Protein AF-A0A7C2BRC0-F1 (afdb_monomer)

Mean predicted aligned error: 11.91 Å

Nearest PDB structures (foldseek):
  5nv9-assembly1_A  TM=7.905E-01  e=2.466E-11  Proteus mirabilis HI4320
  8hez-assembly1_A  TM=7.112E-01  e=1.117E-10  Homo sapiens
  8j74-assembly1_B  TM=7.362E-01  e=2.587E-09  Homo sapiens
  8zqp-assembly1_A  TM=6.949E-01  e=7.476E-09  Homo sapiens
  2xq2-assembly1_B  TM=7.059E-01  e=3.852E-06  Vibrio parahaemolyticus

pLDDT: mean 87.3, std 9.62, range [51.19, 98.25]

Structure (mmCIF, N/CA/C/O backbone):
data_AF-A0A7C2BRC0-F1
#
_entry.id   AF-A0A7C2BRC0-F1
#
loop_
_atom_site.group_PDB
_atom_site.id
_atom_site.type_symbol
_atom_site.label_atom_id
_atom_site.label_alt_id
_atom_site.label_comp_id
_atom_site.label_asym_id
_atom_site.label_entity_id
_atom_site.label_seq_id
_atom_site.pdbx_PDB_ins_code
_atom_site.Cartn_x
_atom_site.Cartn_y
_atom_site.Cartn_z
_atom_site.occupancy
_atom_site.B_iso_or_equiv
_atom_site.auth_seq_id
_atom_site.auth_comp_id
_atom_site.auth_asym_id
_atom_site.auth_atom_id
_atom_site.pdbx_PDB_model_num
ATOM 1 N N . MET A 1 1 ? 28.607 -5.184 -22.360 1.00 85.06 1 MET A N 1
ATOM 2 C CA . MET A 1 1 ? 27.293 -5.283 -21.687 1.00 85.06 1 MET A CA 1
ATOM 3 C C . MET A 1 1 ? 27.408 -5.899 -20.289 1.00 85.06 1 MET A C 1
ATOM 5 O O . MET A 1 1 ? 27.252 -5.171 -19.318 1.00 85.06 1 MET A O 1
ATOM 9 N N . THR A 1 2 ? 27.750 -7.186 -20.162 1.00 88.19 2 THR A N 1
ATOM 10 C CA . THR A 1 2 ? 27.778 -7.927 -18.880 1.00 88.19 2 THR A CA 1
ATOM 11 C C . THR A 1 2 ? 28.607 -7.263 -17.778 1.00 88.19 2 THR A C 1
ATOM 13 O O . THR A 1 2 ? 28.111 -7.061 -16.674 1.00 88.19 2 THR A O 1
ATOM 16 N N . THR A 1 3 ? 29.842 -6.849 -18.080 1.00 89.50 3 THR A N 1
ATOM 17 C CA . THR A 1 3 ? 30.730 -6.180 -17.113 1.00 89.50 3 THR A CA 1
ATOM 18 C C . THR A 1 3 ? 30.119 -4.895 -16.558 1.00 89.50 3 THR A C 1
ATOM 20 O O . THR A 1 3 ? 30.186 -4.648 -15.358 1.00 89.50 3 THR A O 1
ATOM 23 N N . THR A 1 4 ? 29.467 -4.099 -17.411 1.00 91.62 4 THR A N 1
ATOM 24 C CA . THR A 1 4 ? 28.784 -2.859 -17.015 1.00 91.62 4 THR A CA 1
ATOM 25 C C . THR A 1 4 ? 27.631 -3.143 -16.059 1.00 91.62 4 THR A C 1
ATOM 27 O O . THR A 1 4 ? 27.493 -2.456 -15.049 1.00 91.62 4 THR A O 1
ATOM 30 N N . ILE A 1 5 ? 26.831 -4.175 -16.339 1.00 89.50 5 ILE A N 1
ATOM 31 C CA . ILE A 1 5 ? 25.711 -4.579 -15.479 1.00 89.50 5 ILE A CA 1
ATOM 32 C C . ILE A 1 5 ? 26.238 -5.032 -14.113 1.00 89.50 5 ILE A C 1
ATOM 34 O O . ILE A 1 5 ? 25.791 -4.516 -13.092 1.00 89.50 5 ILE A O 1
ATOM 38 N N . ILE A 1 6 ? 27.228 -5.932 -14.083 1.00 90.38 6 ILE A N 1
ATOM 39 C CA . ILE A 1 6 ? 27.836 -6.423 -12.834 1.00 90.38 6 ILE A CA 1
ATOM 40 C C . ILE A 1 6 ? 28.401 -5.258 -12.017 1.00 90.38 6 ILE A C 1
ATOM 42 O O . ILE A 1 6 ? 28.125 -5.151 -10.824 1.00 90.38 6 ILE A O 1
ATOM 46 N N . PHE A 1 7 ? 29.143 -4.353 -12.659 1.00 92.44 7 PHE A N 1
ATOM 47 C CA . PHE A 1 7 ? 29.702 -3.178 -11.997 1.00 92.44 7 PHE A CA 1
ATOM 48 C C . PHE A 1 7 ? 28.609 -2.269 -11.413 1.00 92.44 7 PHE A C 1
ATOM 50 O O . PHE A 1 7 ? 28.731 -1.827 -10.273 1.00 92.44 7 PHE A O 1
ATOM 57 N N . SER A 1 8 ? 27.507 -2.056 -12.141 1.00 91.31 8 SER A N 1
ATOM 58 C CA . SER A 1 8 ? 26.347 -1.289 -11.655 1.00 91.31 8 SER A CA 1
ATOM 59 C C . SER A 1 8 ? 25.734 -1.921 -10.405 1.00 91.31 8 SER A C 1
ATOM 61 O O . SER A 1 8 ? 25.501 -1.237 -9.410 1.00 91.31 8 SER A O 1
ATOM 63 N N . LEU A 1 9 ? 25.513 -3.240 -10.426 1.00 89.44 9 LEU A N 1
ATOM 64 C CA . LEU A 1 9 ? 24.934 -3.975 -9.299 1.00 89.44 9 LEU A CA 1
ATOM 65 C C . LEU A 1 9 ? 25.844 -3.935 -8.061 1.00 89.44 9 LEU A C 1
ATOM 67 O O . LEU A 1 9 ? 25.363 -3.686 -6.953 1.00 89.44 9 LEU A O 1
ATOM 71 N N . LEU A 1 10 ? 27.154 -4.130 -8.244 1.00 91.00 10 LEU A N 1
ATOM 72 C CA . LEU A 1 10 ? 28.141 -4.055 -7.163 1.00 91.00 10 LEU A CA 1
ATOM 73 C C . LEU A 1 10 ? 28.248 -2.642 -6.583 1.00 91.00 10 LEU A C 1
ATOM 75 O O . LEU A 1 10 ? 28.293 -2.485 -5.363 1.00 91.00 10 LEU A O 1
ATOM 79 N N . PHE A 1 11 ? 28.241 -1.613 -7.433 1.00 92.44 11 PHE A N 1
ATOM 80 C CA . PHE A 1 11 ? 28.273 -0.221 -6.993 1.00 92.44 11 PHE A CA 1
ATOM 81 C C . PHE A 1 11 ? 27.091 0.096 -6.070 1.00 92.44 11 PHE A C 1
ATOM 83 O O . PHE A 1 11 ? 27.274 0.600 -4.960 1.00 92.44 11 PHE A O 1
ATOM 90 N N . VAL A 1 12 ? 25.879 -0.275 -6.485 1.00 88.94 12 VAL A N 1
ATOM 91 C CA . VAL A 1 12 ? 24.662 -0.077 -5.689 1.00 88.94 12 VAL A CA 1
ATOM 92 C C . VAL A 1 12 ? 24.717 -0.842 -4.369 1.00 88.94 12 VAL A C 1
ATOM 94 O O . VAL A 1 12 ? 24.375 -0.293 -3.319 1.00 88.94 12 VAL A O 1
ATOM 97 N N . LEU A 1 13 ? 25.180 -2.093 -4.411 1.00 90.38 13 LEU A N 1
ATOM 98 C CA . LEU A 1 13 ? 25.357 -2.928 -3.227 1.00 90.38 13 LEU A CA 1
ATOM 99 C C . LEU A 1 13 ? 26.251 -2.231 -2.197 1.00 90.38 13 LEU A C 1
ATOM 101 O O . LEU A 1 13 ? 25.866 -2.108 -1.033 1.00 90.38 13 LEU A O 1
ATOM 105 N N . VAL A 1 14 ? 27.411 -1.727 -2.624 1.00 93.00 14 VAL A N 1
ATOM 106 C CA . VAL A 1 14 ? 28.353 -1.028 -1.742 1.00 93.00 14 VAL A CA 1
ATOM 107 C C . VAL A 1 14 ? 27.718 0.230 -1.157 1.00 93.00 14 VAL A C 1
ATOM 109 O O . VAL A 1 14 ? 27.808 0.442 0.054 1.00 93.00 14 VAL A O 1
ATOM 112 N N . VAL A 1 15 ? 27.034 1.039 -1.969 1.00 93.25 15 VAL A N 1
ATOM 113 C CA . VAL A 1 15 ? 26.395 2.283 -1.511 1.00 93.25 15 VAL A CA 1
ATOM 114 C C . VAL A 1 15 ? 25.331 2.001 -0.446 1.00 93.25 15 VAL A C 1
ATOM 116 O O . VAL A 1 15 ? 25.368 2.595 0.635 1.00 93.25 15 VAL A O 1
ATOM 119 N N . TYR A 1 16 ? 24.401 1.076 -0.696 1.00 92.69 16 TYR A N 1
ATOM 120 C CA . TYR A 1 16 ? 23.293 0.825 0.231 1.00 92.69 16 TYR A CA 1
ATOM 121 C C . TYR A 1 16 ? 23.729 0.101 1.504 1.00 92.69 16 TYR A C 1
ATOM 123 O O . TYR A 1 16 ? 23.284 0.475 2.593 1.00 92.69 16 TYR A O 1
ATOM 131 N N . LEU A 1 17 ? 24.651 -0.864 1.412 1.00 93.12 17 LEU A N 1
ATOM 132 C CA . LEU A 1 17 ? 25.229 -1.485 2.606 1.00 93.12 17 LEU A CA 1
ATOM 133 C C . LEU A 1 17 ? 26.011 -0.465 3.438 1.00 93.12 17 LEU A C 1
ATOM 135 O O . LEU A 1 17 ? 25.875 -0.453 4.660 1.00 93.12 17 LEU A O 1
ATOM 139 N N . SER A 1 18 ? 26.760 0.441 2.804 1.00 94.19 18 SER A N 1
ATOM 140 C CA . SER A 1 18 ? 27.488 1.501 3.515 1.00 94.19 18 SER A CA 1
ATOM 141 C C . SER A 1 18 ? 26.543 2.427 4.282 1.00 94.19 18 SER A C 1
ATOM 143 O O . SER A 1 18 ? 26.794 2.729 5.453 1.00 94.19 18 SER A O 1
ATOM 145 N N . ILE A 1 19 ? 25.424 2.834 3.670 1.00 94.25 19 ILE A N 1
ATOM 146 C CA . ILE A 1 19 ? 24.385 3.638 4.334 1.00 94.25 19 ILE A CA 1
ATOM 147 C C . ILE A 1 19 ? 23.782 2.861 5.513 1.00 94.25 19 ILE A C 1
ATOM 149 O O . ILE A 1 19 ? 23.729 3.381 6.631 1.00 94.25 19 ILE A O 1
ATOM 153 N N . GLY A 1 20 ? 23.381 1.606 5.284 1.00 92.44 20 GLY A N 1
ATOM 154 C CA . GLY A 1 20 ? 22.780 0.745 6.303 1.00 92.44 20 GLY A CA 1
ATOM 155 C C . GLY A 1 20 ? 23.692 0.511 7.505 1.00 92.44 20 GLY A C 1
ATOM 156 O O . GLY A 1 20 ? 23.259 0.671 8.645 1.00 92.44 20 GLY A O 1
ATOM 157 N N . LEU A 1 21 ? 24.969 0.205 7.268 1.00 92.50 21 LEU A N 1
ATOM 158 C CA . LEU A 1 21 ? 25.965 -0.014 8.319 1.00 92.50 21 LEU A CA 1
ATOM 159 C C . LEU A 1 21 ? 26.286 1.275 9.083 1.00 92.50 21 LEU A C 1
ATOM 161 O O . LEU A 1 21 ? 26.378 1.256 10.310 1.00 92.50 21 LEU A O 1
ATOM 165 N N . THR A 1 22 ? 26.418 2.407 8.386 1.00 94.00 22 THR A N 1
ATOM 166 C CA . THR A 1 22 ? 26.722 3.702 9.018 1.00 94.00 22 THR A CA 1
ATOM 167 C C . THR A 1 22 ? 25.596 4.147 9.948 1.00 94.00 22 THR A C 1
ATOM 169 O O . THR A 1 22 ? 25.852 4.583 11.072 1.00 94.00 22 THR A O 1
ATOM 172 N N . ILE A 1 23 ? 24.345 4.003 9.506 1.00 93.06 23 ILE A N 1
ATOM 173 C CA . ILE A 1 23 ? 23.161 4.313 10.316 1.00 93.06 23 ILE A CA 1
ATOM 174 C C . ILE A 1 23 ? 22.996 3.275 11.435 1.00 93.06 23 ILE A C 1
ATOM 176 O O . ILE A 1 23 ? 22.753 3.645 12.585 1.00 93.06 23 ILE A O 1
ATOM 180 N N . GLY A 1 24 ? 23.208 1.992 11.135 1.00 88.81 24 GLY A N 1
ATOM 181 C CA . GLY A 1 24 ? 23.042 0.887 12.078 1.00 88.81 24 GLY A CA 1
ATOM 182 C C . GLY A 1 24 ? 23.980 0.931 13.285 1.00 88.81 24 GLY A C 1
ATOM 183 O O . GLY A 1 24 ? 23.611 0.458 14.357 1.00 88.81 24 GLY A O 1
ATOM 184 N N . ARG A 1 25 ? 25.148 1.584 13.178 1.00 88.62 25 ARG A N 1
ATOM 185 C CA . ARG A 1 25 ? 26.049 1.839 14.325 1.00 88.62 25 ARG A CA 1
ATOM 186 C C . ARG A 1 25 ? 25.385 2.624 15.462 1.00 88.62 25 ARG A C 1
ATOM 188 O O . ARG A 1 25 ? 25.863 2.575 16.592 1.00 88.62 25 ARG A O 1
ATOM 195 N N . ARG A 1 26 ? 24.315 3.369 15.172 1.00 86.38 26 ARG A N 1
ATOM 196 C CA . ARG A 1 26 ? 23.581 4.180 16.155 1.00 86.38 26 ARG A CA 1
ATOM 197 C C . ARG A 1 26 ? 22.340 3.473 16.712 1.00 86.38 26 ARG A C 1
ATOM 199 O O . ARG A 1 26 ? 21.824 3.906 17.736 1.00 86.38 26 ARG A O 1
ATOM 206 N N . THR A 1 27 ? 21.912 2.369 16.098 1.00 86.44 27 THR A N 1
ATOM 207 C CA . THR A 1 27 ? 20.696 1.634 16.463 1.00 86.44 27 THR A CA 1
ATOM 208 C C . THR A 1 27 ? 20.947 0.756 17.690 1.00 86.44 27 THR A C 1
ATOM 210 O O . THR A 1 27 ? 21.547 -0.316 17.583 1.00 86.44 27 THR A O 1
ATOM 213 N N . LYS A 1 28 ? 20.489 1.203 18.867 1.00 84.88 28 LYS A N 1
ATOM 214 C CA . LYS A 1 28 ? 20.710 0.501 20.145 1.00 84.88 28 LYS A CA 1
ATOM 215 C C . LYS A 1 28 ? 19.471 -0.248 20.637 1.00 84.88 28 LYS A C 1
ATOM 217 O O . LYS A 1 28 ? 19.618 -1.306 21.245 1.00 84.88 28 LYS A O 1
ATOM 222 N N . GLY A 1 29 ? 18.277 0.262 20.336 1.00 84.69 29 GLY A N 1
ATOM 223 C CA . GLY A 1 29 ? 17.001 -0.348 20.716 1.00 84.69 29 GLY A CA 1
ATOM 224 C C . GLY A 1 29 ? 15.993 -0.449 19.569 1.00 84.69 29 GLY A C 1
ATOM 225 O O . GLY A 1 29 ? 16.213 0.051 18.465 1.00 84.69 29 GLY A O 1
ATOM 226 N N . VAL A 1 30 ? 14.850 -1.088 19.833 1.00 84.38 30 VAL A N 1
ATOM 227 C CA . VAL A 1 30 ? 13.776 -1.261 18.837 1.00 84.38 30 VAL A CA 1
ATOM 228 C C . VAL A 1 30 ? 13.184 0.081 18.405 1.00 84.38 30 VAL A C 1
ATOM 230 O O . VAL A 1 30 ? 12.846 0.245 17.238 1.00 84.38 30 VAL A O 1
ATOM 233 N N . ALA A 1 31 ? 13.112 1.065 19.305 1.00 84.69 31 ALA A N 1
ATOM 234 C CA . ALA A 1 31 ? 12.628 2.408 18.974 1.00 84.69 31 ALA A CA 1
ATOM 235 C C . ALA A 1 31 ? 13.594 3.213 18.078 1.00 84.69 31 ALA A C 1
ATOM 237 O O . ALA A 1 31 ? 13.196 4.220 17.497 1.00 84.69 31 ALA A O 1
ATOM 238 N N . ASP A 1 32 ? 14.852 2.774 17.950 1.00 86.81 32 ASP A N 1
ATOM 239 C CA . ASP A 1 32 ? 15.803 3.331 16.980 1.00 86.81 32 ASP A CA 1
ATOM 240 C C . ASP A 1 32 ? 15.702 2.629 15.616 1.00 86.81 32 ASP A C 1
ATOM 242 O O 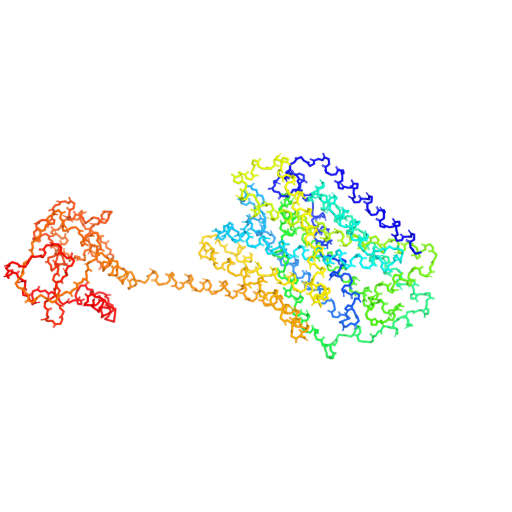. ASP A 1 32 ? 16.118 3.188 14.599 1.00 86.81 32 ASP A O 1
ATOM 246 N N . LEU A 1 33 ? 15.156 1.405 15.595 1.00 88.38 33 LEU A N 1
ATOM 247 C CA . LEU A 1 33 ? 14.929 0.598 14.396 1.00 88.38 33 LEU A CA 1
ATOM 248 C C . LEU A 1 33 ? 13.572 0.914 13.745 1.00 88.38 33 LEU A C 1
ATOM 250 O O . LEU A 1 33 ? 13.484 0.998 12.522 1.00 88.38 33 LEU A O 1
ATOM 254 N N . LEU A 1 34 ? 12.525 1.086 14.554 1.00 91.00 34 LEU A N 1
ATOM 255 C CA . LEU A 1 34 ? 11.132 1.265 14.141 1.00 91.00 34 LEU A CA 1
ATOM 256 C C . LEU A 1 34 ? 10.584 2.614 14.637 1.00 91.00 34 LEU A C 1
ATOM 258 O O . LEU A 1 34 ? 10.927 3.022 15.749 1.00 91.00 34 LEU A O 1
ATOM 262 N N . PRO A 1 35 ? 9.706 3.295 13.872 1.00 90.44 35 PRO A N 1
ATOM 263 C CA . PRO A 1 35 ? 9.190 4.625 14.212 1.00 90.44 35 PRO A CA 1
ATOM 264 C C . PRO A 1 35 ? 8.108 4.567 15.312 1.00 90.44 35 PRO A C 1
ATOM 266 O O . PRO A 1 35 ? 6.949 4.902 15.086 1.00 90.44 35 PRO A O 1
ATOM 269 N N . LEU A 1 36 ? 8.490 4.109 16.508 1.00 85.31 36 LEU A N 1
ATOM 270 C CA . LEU A 1 36 ? 7.615 3.931 17.676 1.00 85.31 36 LEU A CA 1
ATOM 271 C C . LEU A 1 36 ? 7.603 5.157 18.599 1.00 85.31 36 LEU A C 1
ATOM 273 O O . LEU A 1 36 ? 6.595 5.449 19.246 1.00 85.31 36 LEU A O 1
ATOM 277 N N . GLY A 1 37 ? 8.735 5.861 18.686 1.00 76.25 37 GLY A N 1
ATOM 278 C CA . GLY A 1 37 ? 8.956 6.980 19.601 1.00 76.25 37 GLY A CA 1
ATOM 279 C C . GLY A 1 37 ? 9.214 8.297 18.874 1.00 76.25 37 GLY A C 1
ATOM 280 O O . GLY A 1 37 ? 9.740 8.319 17.764 1.00 76.25 37 GLY A O 1
ATOM 281 N N . GLN A 1 38 ? 8.869 9.408 19.522 1.00 75.62 38 GLN A N 1
ATOM 282 C CA . GLN A 1 38 ? 9.212 10.744 19.031 1.00 75.62 38 GLN A CA 1
ATOM 283 C C . GLN A 1 38 ? 10.694 11.049 19.282 1.00 75.62 38 GLN A C 1
ATOM 285 O O . GLN A 1 38 ? 11.249 10.617 20.293 1.00 75.62 38 GLN A O 1
ATOM 290 N N . ARG A 1 39 ? 11.318 11.825 18.382 1.00 76.94 39 ARG A N 1
ATOM 291 C CA . ARG A 1 39 ? 12.716 12.295 18.496 1.00 76.94 39 ARG A CA 1
ATOM 292 C C . ARG A 1 39 ? 13.740 11.165 18.696 1.00 76.94 39 ARG A C 1
ATOM 294 O O . ARG A 1 39 ? 14.729 11.318 19.410 1.00 76.94 39 ARG A O 1
ATOM 301 N N . ARG A 1 40 ? 13.488 10.008 18.081 1.00 84.19 40 ARG A N 1
ATOM 302 C CA . ARG A 1 40 ? 14.411 8.862 18.018 1.00 84.19 40 ARG A CA 1
ATOM 303 C C . ARG A 1 40 ? 15.038 8.774 16.628 1.00 84.19 40 ARG A C 1
ATOM 305 O O . ARG A 1 40 ? 14.664 9.505 15.715 1.00 84.19 40 ARG A O 1
ATOM 312 N N . GLN A 1 41 ? 15.998 7.867 16.457 1.0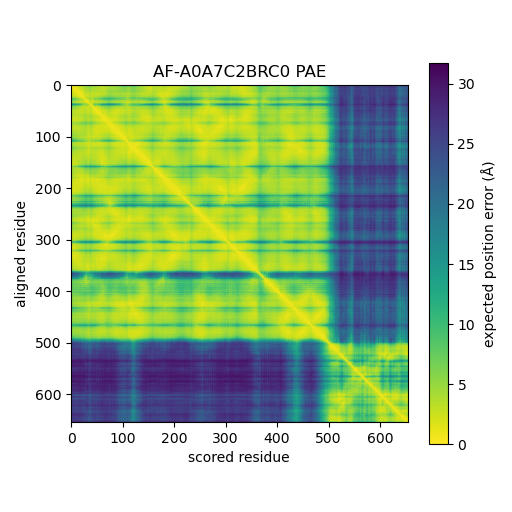0 86.62 41 GLN A N 1
ATOM 313 C CA . GLN A 1 41 ? 16.697 7.696 15.182 1.00 86.62 41 GLN A CA 1
ATOM 314 C C . GLN A 1 41 ? 15.758 7.336 14.020 1.00 86.62 41 GLN A C 1
ATOM 316 O O . GLN A 1 41 ? 15.986 7.793 12.898 1.00 86.62 41 GLN A O 1
ATOM 321 N N . ALA A 1 42 ? 14.725 6.527 14.275 1.00 88.56 42 ALA A N 1
ATOM 322 C CA . ALA A 1 42 ? 13.732 6.108 13.291 1.00 88.56 42 ALA A CA 1
ATOM 323 C C . ALA A 1 42 ? 12.758 7.251 12.943 1.00 88.56 42 ALA A C 1
ATOM 325 O O . ALA A 1 42 ? 11.589 7.224 13.322 1.00 88.56 42 ALA A O 1
ATOM 326 N N . CYS A 1 43 ? 13.247 8.258 12.214 1.00 92.62 43 CYS A N 1
ATOM 327 C CA . CYS A 1 43 ? 12.483 9.455 11.876 1.00 92.62 43 CYS A CA 1
ATOM 328 C C . CYS A 1 43 ? 12.617 9.905 10.410 1.00 92.62 43 CYS A C 1
ATOM 330 O O . CYS A 1 43 ? 13.572 9.569 9.694 1.00 92.62 43 CYS A O 1
ATOM 332 N N . VAL A 1 44 ? 11.648 10.721 9.991 1.00 94.81 44 VAL A N 1
ATOM 333 C CA . VAL A 1 44 ? 11.611 11.477 8.734 1.00 94.81 44 VAL A CA 1
ATOM 334 C C . VAL A 1 44 ? 11.862 12.945 9.067 1.00 94.81 44 VAL A C 1
ATOM 336 O O . VAL A 1 44 ? 11.049 13.579 9.741 1.00 94.81 44 VAL A O 1
ATOM 339 N N . LYS A 1 45 ? 12.989 13.497 8.604 1.00 92.81 45 LYS A N 1
ATOM 340 C CA . LYS A 1 45 ? 13.474 14.804 9.075 1.00 92.81 45 LYS A CA 1
ATOM 341 C C . LYS A 1 45 ? 12.791 15.988 8.410 1.00 92.81 45 LYS A C 1
ATOM 343 O O . LYS A 1 45 ? 12.697 17.053 9.005 1.00 92.81 45 LYS A O 1
ATOM 348 N N . ASN A 1 46 ? 12.376 15.847 7.154 1.00 94.50 46 ASN A N 1
ATOM 349 C CA . ASN A 1 46 ? 11.819 16.956 6.385 1.00 94.50 46 ASN A CA 1
ATOM 350 C C . ASN A 1 46 ? 10.872 16.472 5.281 1.00 94.50 46 ASN A C 1
ATOM 352 O O . ASN A 1 46 ? 10.822 15.289 4.938 1.00 94.50 46 ASN A O 1
ATOM 356 N N . SER A 1 47 ? 10.123 17.415 4.708 1.00 94.94 47 SER A N 1
ATOM 357 C CA . SER A 1 47 ? 9.123 17.149 3.668 1.00 94.94 47 SER A CA 1
ATOM 358 C C . SER A 1 47 ? 9.707 16.517 2.403 1.00 94.94 47 SER A C 1
ATOM 360 O O . SER A 1 47 ? 9.008 15.771 1.722 1.00 94.94 47 SER A O 1
ATOM 362 N N . ALA A 1 48 ? 10.973 16.798 2.077 1.00 94.06 48 ALA A N 1
ATOM 363 C CA . ALA A 1 48 ? 11.628 16.232 0.901 1.00 94.06 48 ALA A CA 1
ATOM 364 C C . ALA A 1 48 ? 11.950 14.743 1.100 1.00 94.06 48 ALA A C 1
ATOM 366 O O . ALA A 1 48 ? 11.696 13.941 0.204 1.00 94.06 48 ALA A O 1
ATOM 367 N N . GLU A 1 49 ? 12.437 14.352 2.283 1.00 94.88 49 GLU A N 1
ATOM 368 C CA . GLU A 1 49 ? 12.596 12.940 2.660 1.00 94.88 49 GLU A CA 1
ATOM 369 C C . GLU A 1 49 ? 11.247 12.216 2.647 1.00 94.88 49 GLU A C 1
ATOM 371 O O . GLU A 1 49 ? 11.139 11.141 2.067 1.00 94.88 49 GLU A O 1
ATOM 376 N N . PHE A 1 50 ? 10.201 12.835 3.208 1.00 96.06 50 PHE A N 1
ATOM 377 C CA . PHE A 1 50 ? 8.855 12.261 3.192 1.00 96.06 50 PHE A CA 1
ATOM 378 C C . PHE A 1 50 ? 8.362 12.019 1.757 1.00 96.06 50 PHE A C 1
ATOM 380 O O . PHE A 1 50 ? 7.908 10.924 1.429 1.00 96.06 50 PHE A O 1
ATOM 387 N N . SER A 1 51 ? 8.457 13.043 0.901 1.00 95.62 51 SER A N 1
ATOM 388 C CA . SER A 1 51 ? 8.008 12.995 -0.494 1.00 95.62 51 SER A CA 1
ATOM 389 C C . SER A 1 51 ? 8.780 11.950 -1.298 1.00 95.62 51 SER A C 1
ATOM 391 O O . SER A 1 51 ? 8.169 11.041 -1.854 1.00 95.62 51 SER A O 1
ATOM 393 N N . SER A 1 52 ? 10.114 12.044 -1.315 1.00 94.06 52 SER A N 1
ATOM 394 C CA . SER A 1 52 ? 10.970 11.134 -2.086 1.00 94.06 52 SER A CA 1
ATOM 395 C C . SER A 1 52 ? 10.782 9.683 -1.668 1.00 94.06 52 SER A C 1
ATOM 397 O O . SER A 1 52 ? 10.624 8.832 -2.533 1.00 94.06 52 SER A O 1
ATOM 399 N N . SER A 1 53 ? 10.700 9.410 -0.365 1.00 94.62 53 SER A N 1
ATOM 400 C CA . SER A 1 53 ? 10.473 8.056 0.134 1.00 94.62 53 SER A CA 1
ATOM 401 C C . SER A 1 53 ? 9.081 7.521 -0.206 1.00 94.62 53 SER A C 1
ATOM 403 O O . SER A 1 53 ? 8.950 6.380 -0.635 1.00 94.62 53 SER A O 1
ATOM 405 N N . THR A 1 54 ? 8.039 8.353 -0.112 1.00 94.19 54 THR A N 1
ATOM 406 C CA . THR A 1 54 ? 6.677 7.946 -0.503 1.00 94.19 54 THR A CA 1
ATOM 407 C C . THR A 1 54 ? 6.593 7.613 -1.997 1.00 94.19 54 THR A C 1
ATOM 409 O O . THR A 1 54 ? 5.989 6.612 -2.376 1.00 94.19 54 THR A O 1
ATOM 412 N N . VAL A 1 55 ? 7.217 8.427 -2.856 1.00 94.25 55 VAL A N 1
ATOM 413 C CA . VAL A 1 55 ? 7.193 8.212 -4.311 1.00 94.25 55 VAL A CA 1
ATOM 414 C C . VAL A 1 55 ? 8.077 7.031 -4.714 1.00 94.25 55 VAL A C 1
ATOM 416 O O . VAL A 1 55 ? 7.636 6.208 -5.513 1.00 94.25 55 VAL A O 1
ATOM 419 N N . ALA A 1 56 ? 9.268 6.888 -4.129 1.00 93.56 56 ALA A N 1
ATOM 420 C CA . ALA A 1 56 ? 10.190 5.793 -4.433 1.00 93.56 56 ALA A CA 1
ATOM 421 C C . ALA A 1 56 ? 9.589 4.415 -4.135 1.00 93.56 56 ALA A C 1
ATOM 423 O O . ALA A 1 56 ? 9.791 3.488 -4.912 1.00 93.56 56 ALA A O 1
ATOM 424 N N . THR A 1 57 ? 8.827 4.274 -3.047 1.00 90.44 57 THR A N 1
ATOM 425 C CA . THR A 1 57 ? 8.114 3.022 -2.740 1.00 90.44 57 THR A CA 1
ATOM 426 C C . THR A 1 57 ? 6.948 2.762 -3.687 1.00 90.44 57 THR A C 1
ATOM 428 O O . THR A 1 57 ? 6.600 1.610 -3.916 1.00 90.44 57 THR A O 1
ATOM 431 N N . SER A 1 58 ? 6.334 3.808 -4.249 1.00 92.31 58 SER A N 1
ATOM 432 C CA . SER A 1 58 ? 5.259 3.617 -5.230 1.00 92.31 58 SER A CA 1
ATOM 433 C C . SER A 1 58 ? 5.776 3.073 -6.566 1.00 92.31 58 SER A C 1
ATOM 435 O O . SER A 1 58 ? 5.014 2.456 -7.298 1.00 92.31 58 SER A O 1
ATOM 437 N N . ILE A 1 59 ? 7.057 3.279 -6.892 1.00 94.12 59 ILE A N 1
ATOM 438 C CA . ILE A 1 59 ? 7.654 2.874 -8.168 1.00 94.12 59 ILE A CA 1
ATOM 439 C C . ILE A 1 59 ? 8.417 1.567 -7.965 1.00 94.12 59 ILE A C 1
ATOM 441 O O . ILE A 1 59 ? 9.617 1.554 -7.704 1.00 94.12 59 ILE A O 1
ATOM 445 N N . SER A 1 60 ? 7.693 0.462 -8.096 1.00 93.81 60 SER A N 1
ATOM 446 C CA . SER A 1 60 ? 8.249 -0.889 -8.019 1.00 93.81 60 SER A CA 1
ATOM 447 C C . SER A 1 60 ? 8.819 -1.333 -9.365 1.00 93.81 60 SER A C 1
ATOM 449 O O . SER A 1 60 ? 8.242 -1.067 -10.425 1.00 93.81 60 SER A O 1
ATOM 451 N N . PHE A 1 61 ? 9.947 -2.043 -9.338 1.00 94.69 61 PHE A N 1
ATOM 452 C CA . PHE A 1 61 ? 10.537 -2.589 -10.553 1.00 94.69 61 PHE A CA 1
ATOM 453 C C . PHE A 1 61 ? 9.618 -3.652 -11.170 1.00 94.69 61 PHE A C 1
ATOM 455 O O . PHE A 1 61 ? 9.315 -3.574 -12.360 1.00 94.69 61 PHE A O 1
ATOM 462 N N . ALA A 1 62 ? 9.116 -4.598 -10.374 1.00 90.62 62 ALA A N 1
ATOM 463 C CA . ALA A 1 62 ? 8.273 -5.683 -10.878 1.00 90.62 62 ALA A CA 1
ATOM 464 C C . ALA A 1 62 ? 6.861 -5.221 -11.272 1.00 90.62 62 ALA A C 1
ATOM 466 O O . ALA A 1 62 ? 6.357 -5.567 -12.339 1.00 90.62 62 ALA A O 1
ATOM 467 N N . THR A 1 63 ? 6.212 -4.444 -10.405 1.00 88.62 63 THR A N 1
ATOM 468 C CA . THR A 1 63 ? 4.768 -4.168 -10.495 1.00 88.62 63 THR A CA 1
ATOM 469 C C . THR A 1 63 ? 4.436 -2.879 -11.242 1.00 88.62 63 THR A C 1
ATOM 471 O O . THR A 1 63 ? 3.295 -2.703 -11.663 1.00 88.62 63 THR A O 1
ATOM 474 N N . VAL A 1 64 ? 5.425 -1.999 -11.448 1.00 93.44 64 VAL A N 1
ATOM 475 C CA . VAL A 1 64 ? 5.259 -0.748 -12.203 1.00 93.44 64 VAL A CA 1
ATOM 476 C C . VAL A 1 64 ? 6.131 -0.753 -13.449 1.00 93.44 64 VAL A C 1
ATOM 478 O O . VAL A 1 64 ? 5.594 -0.743 -14.549 1.00 93.44 64 VAL A O 1
ATOM 481 N N . ILE A 1 65 ? 7.461 -0.803 -13.313 1.00 95.31 65 ILE A N 1
ATOM 482 C CA . ILE A 1 65 ? 8.360 -0.648 -14.468 1.00 95.31 65 ILE A CA 1
ATOM 483 C C . ILE A 1 65 ? 8.183 -1.805 -15.458 1.00 95.31 65 ILE A C 1
ATOM 485 O O . ILE A 1 65 ? 7.790 -1.579 -16.600 1.00 95.31 65 ILE A O 1
ATOM 489 N N . MET A 1 66 ? 8.414 -3.045 -15.026 1.00 92.50 66 MET A N 1
ATOM 490 C CA . MET A 1 66 ? 8.266 -4.226 -15.885 1.00 92.50 66 MET A CA 1
ATOM 491 C C . MET A 1 66 ? 6.842 -4.350 -16.426 1.00 92.50 66 MET A C 1
ATOM 493 O O . MET A 1 66 ? 6.663 -4.540 -17.630 1.00 92.50 66 MET A O 1
ATOM 497 N N . ALA A 1 67 ? 5.843 -4.166 -15.557 1.00 90.81 67 ALA A N 1
ATOM 498 C CA . ALA A 1 67 ? 4.437 -4.216 -15.933 1.00 90.81 67 ALA A CA 1
ATOM 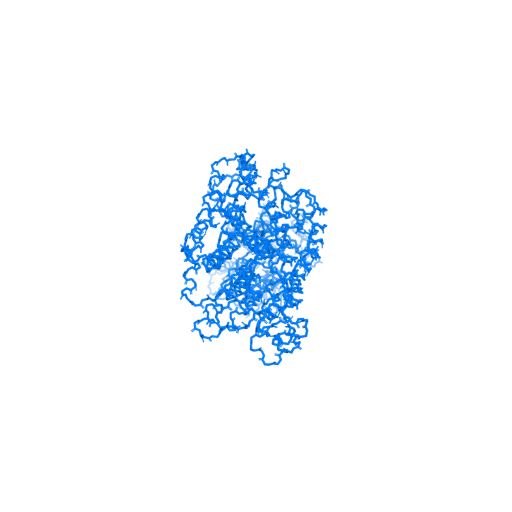499 C C . ALA A 1 67 ? 4.076 -3.172 -17.001 1.00 90.81 67 ALA A C 1
ATOM 501 O O . ALA A 1 67 ? 3.339 -3.490 -17.925 1.00 90.81 67 ALA A O 1
ATOM 502 N N . PHE A 1 68 ? 4.600 -1.945 -16.941 1.00 93.62 68 PHE A N 1
ATOM 503 C CA . PHE A 1 68 ? 4.320 -0.933 -17.963 1.00 93.62 68 PHE A CA 1
ATOM 504 C C . PHE A 1 68 ? 4.916 -1.290 -19.312 1.00 93.62 68 PHE A C 1
ATOM 506 O O . PHE A 1 68 ? 4.217 -1.183 -20.315 1.00 93.62 68 PHE A O 1
ATOM 513 N N . PHE A 1 69 ? 6.170 -1.742 -19.352 1.00 93.94 69 PHE A N 1
ATOM 514 C CA . PHE A 1 69 ? 6.782 -2.168 -20.611 1.00 93.94 69 PHE A CA 1
ATOM 515 C C . PHE A 1 69 ? 6.070 -3.392 -21.203 1.00 93.94 69 PHE A C 1
ATOM 517 O O . PHE A 1 69 ? 5.909 -3.467 -22.417 1.00 93.94 69 PHE A O 1
ATOM 524 N N . GLU A 1 70 ? 5.575 -4.310 -20.370 1.00 89.56 70 GLU A N 1
ATOM 525 C CA . GLU A 1 70 ? 4.782 -5.463 -20.812 1.00 89.56 70 GLU A CA 1
ATOM 526 C C . GLU A 1 70 ? 3.397 -5.052 -21.331 1.00 89.56 70 GLU A C 1
ATOM 528 O O . GLU A 1 70 ? 2.996 -5.400 -22.442 1.00 89.56 70 GLU A O 1
ATOM 533 N N . LEU A 1 71 ? 2.669 -4.259 -20.544 1.00 89.50 71 LEU A N 1
ATOM 534 C CA . LEU A 1 71 ? 1.299 -3.855 -20.843 1.00 89.50 71 LEU A CA 1
ATOM 535 C C . LEU A 1 71 ? 1.219 -2.766 -21.918 1.00 89.50 71 LEU A C 1
ATOM 537 O O . LEU A 1 71 ? 0.143 -2.563 -22.478 1.00 89.50 71 LEU A O 1
ATOM 541 N N . ALA A 1 72 ? 2.316 -2.081 -22.254 1.00 91.69 72 ALA A N 1
ATOM 542 C CA . ALA A 1 72 ? 2.332 -1.060 -23.302 1.00 91.69 72 ALA A CA 1
ATOM 543 C C . ALA A 1 72 ? 1.924 -1.623 -24.673 1.00 91.69 72 ALA A C 1
ATOM 545 O O . ALA A 1 72 ? 1.283 -0.920 -25.454 1.00 91.69 72 ALA A O 1
ATOM 546 N N . GLY A 1 73 ? 2.221 -2.896 -24.956 1.00 87.06 73 GLY A N 1
ATOM 547 C CA . GLY A 1 73 ? 1.772 -3.556 -26.188 1.00 87.06 73 GLY A CA 1
ATOM 548 C C . GLY A 1 73 ? 0.254 -3.775 -26.242 1.00 87.06 73 GLY A C 1
ATOM 549 O O . GLY A 1 73 ? -0.350 -3.659 -27.306 1.00 87.06 73 GLY A O 1
ATOM 550 N N . TYR A 1 74 ? -0.374 -4.034 -25.090 1.00 86.94 74 TYR A N 1
ATOM 551 C CA . TYR A 1 74 ? -1.797 -4.382 -24.980 1.00 86.94 74 TYR A CA 1
ATOM 552 C C . TYR A 1 74 ? -2.693 -3.162 -24.719 1.00 86.94 74 TYR A C 1
ATOM 554 O O . TYR A 1 74 ? -3.713 -2.949 -25.378 1.00 86.94 74 TYR A O 1
ATOM 562 N N . PHE A 1 75 ? -2.321 -2.341 -23.737 1.00 89.62 75 PHE A N 1
ATOM 563 C CA . PHE A 1 75 ? -3.094 -1.191 -23.271 1.00 89.62 75 PHE A CA 1
ATOM 564 C C . PHE A 1 75 ? -2.536 0.145 -23.762 1.00 89.62 75 PHE A C 1
ATOM 566 O O . PHE A 1 75 ? -3.289 1.119 -23.818 1.00 89.62 75 PHE A O 1
ATOM 573 N N . GLY A 1 76 ? -1.273 0.205 -24.187 1.00 92.19 76 GLY A N 1
ATOM 574 C CA . GLY A 1 76 ? -0.664 1.416 -24.735 1.00 92.19 76 GLY A CA 1
ATOM 575 C C . GLY A 1 76 ? -0.905 2.645 -23.861 1.00 92.19 76 GLY A C 1
ATOM 576 O O . GLY A 1 76 ? -0.765 2.597 -22.640 1.00 92.19 76 GLY A O 1
ATOM 577 N N . ILE A 1 77 ? -1.345 3.739 -24.477 1.00 94.12 77 ILE A N 1
ATOM 578 C CA . ILE A 1 77 ? -1.531 5.030 -23.811 1.00 94.12 77 ILE A CA 1
ATOM 579 C C . ILE A 1 77 ? -2.605 5.018 -22.708 1.00 94.12 77 ILE A C 1
ATOM 581 O O . ILE A 1 77 ? -2.581 5.876 -21.826 1.00 94.12 77 ILE A O 1
ATOM 585 N N . TRP A 1 78 ? -3.501 4.018 -22.672 1.00 94.31 78 TRP A N 1
ATOM 586 C CA . TRP A 1 78 ? -4.442 3.849 -21.554 1.00 94.31 78 TRP A CA 1
ATOM 587 C C . TRP A 1 78 ? -3.745 3.561 -20.224 1.00 94.31 78 TRP A C 1
ATOM 589 O O . TRP A 1 78 ? -4.349 3.777 -19.176 1.00 94.31 78 TRP A O 1
ATOM 599 N N . LEU A 1 79 ? -2.470 3.162 -20.232 1.00 94.56 79 LEU A N 1
ATOM 600 C CA . LEU A 1 79 ? -1.663 3.089 -19.016 1.00 94.56 79 LEU A CA 1
ATOM 601 C C . LEU A 1 79 ? -1.556 4.442 -18.294 1.00 94.56 79 LEU A C 1
ATOM 603 O O . LEU A 1 79 ? -1.364 4.456 -17.086 1.00 94.56 79 LEU A O 1
ATOM 607 N N . LEU A 1 80 ? -1.797 5.586 -18.950 1.00 96.75 80 LEU A N 1
ATOM 608 C CA . LEU A 1 80 ? -1.913 6.875 -18.249 1.00 96.75 80 LEU A CA 1
ATOM 609 C C . LEU A 1 80 ? -3.029 6.883 -17.188 1.00 96.75 80 LEU A C 1
ATOM 611 O O . LEU A 1 80 ? -2.962 7.641 -16.221 1.00 96.75 80 LEU A O 1
ATOM 615 N N . TRP A 1 81 ? -4.023 5.998 -17.300 1.00 96.31 81 TRP A N 1
ATOM 616 C CA . TRP A 1 81 ? -5.025 5.793 -16.257 1.00 96.31 81 TRP A CA 1
ATOM 617 C C . TRP A 1 81 ? -4.409 5.351 -14.920 1.00 96.31 81 TRP A C 1
ATOM 619 O O . TRP A 1 81 ? -4.871 5.764 -13.853 1.00 96.31 81 TRP A O 1
ATOM 629 N N . THR A 1 82 ? -3.325 4.569 -14.936 1.00 95.38 82 THR A N 1
ATOM 630 C CA . THR A 1 82 ? -2.631 4.182 -13.699 1.00 95.38 82 THR A CA 1
ATOM 631 C C . THR A 1 82 ? -1.977 5.393 -13.035 1.00 95.38 82 THR A C 1
ATOM 633 O O . THR A 1 82 ? -1.984 5.492 -11.814 1.00 95.38 82 THR A O 1
ATOM 636 N N . VAL A 1 83 ? -1.491 6.362 -13.822 1.00 97.06 83 VAL A N 1
ATOM 637 C CA . VAL A 1 83 ? -0.959 7.638 -13.315 1.00 97.06 83 VAL A CA 1
ATOM 638 C C . VAL A 1 83 ? -2.056 8.417 -12.597 1.00 97.06 83 VAL A C 1
ATOM 640 O O . VAL A 1 83 ? -1.886 8.797 -11.439 1.00 97.06 83 VAL A O 1
ATOM 643 N N . VAL A 1 84 ? -3.200 8.614 -13.262 1.00 97.75 84 VAL A N 1
ATOM 644 C CA . VAL A 1 84 ? -4.344 9.359 -12.711 1.00 97.75 84 VAL A CA 1
ATOM 645 C C . VAL A 1 84 ? -4.808 8.742 -11.394 1.00 97.75 84 VAL A C 1
ATOM 647 O O . VAL A 1 84 ? -5.011 9.449 -10.408 1.00 97.75 84 VAL A O 1
ATOM 650 N N . THR A 1 85 ? -4.935 7.417 -11.352 1.00 97.06 85 THR A N 1
ATOM 651 C CA . THR A 1 85 ? -5.419 6.699 -10.167 1.00 97.06 85 THR A CA 1
ATOM 652 C C . THR A 1 85 ? -4.405 6.684 -9.020 1.00 97.06 85 THR A C 1
ATOM 654 O O . THR A 1 85 ? -4.805 6.875 -7.871 1.00 97.06 85 THR A O 1
ATOM 657 N N . THR A 1 86 ? -3.102 6.551 -9.295 1.00 96.38 86 THR A N 1
ATOM 658 C CA . THR A 1 86 ? -2.038 6.677 -8.278 1.00 96.38 86 THR A CA 1
ATOM 659 C C . THR A 1 86 ? -2.004 8.081 -7.674 1.00 96.38 86 THR A C 1
ATOM 661 O O . THR A 1 86 ? -1.974 8.241 -6.452 1.00 96.38 86 THR A O 1
ATOM 664 N N . VAL A 1 87 ? -2.067 9.113 -8.522 1.00 97.06 87 VAL A N 1
ATOM 665 C CA . VAL A 1 87 ? -2.126 10.522 -8.103 1.00 97.06 87 VAL A CA 1
ATOM 666 C C . VAL A 1 87 ? -3.367 10.780 -7.250 1.00 97.06 87 VAL A C 1
ATOM 668 O O . VAL A 1 87 ? -3.262 11.396 -6.188 1.00 97.06 87 VAL A O 1
ATOM 671 N N . ALA A 1 88 ? -4.525 10.257 -7.661 1.00 97.88 88 ALA A N 1
ATOM 672 C CA . ALA A 1 88 ? -5.761 10.357 -6.895 1.00 97.88 88 ALA A CA 1
ATOM 673 C C . ALA A 1 88 ? -5.649 9.669 -5.523 1.00 97.88 88 ALA A C 1
ATOM 675 O O . ALA A 1 88 ? -6.062 10.251 -4.521 1.00 97.88 88 ALA A O 1
ATOM 676 N N . GLY A 1 89 ? -5.041 8.483 -5.438 1.00 96.62 89 GLY A N 1
ATOM 677 C CA . GLY A 1 89 ? -4.832 7.785 -4.167 1.00 96.62 89 GLY A CA 1
ATOM 678 C C . GLY A 1 89 ? -3.921 8.538 -3.194 1.00 96.62 89 GLY A C 1
ATOM 679 O O . GLY A 1 89 ? -4.277 8.743 -2.030 1.00 96.62 89 GLY A O 1
ATOM 680 N N . LEU A 1 90 ? -2.784 9.053 -3.672 1.00 96.25 90 LEU A N 1
ATOM 681 C CA . LEU A 1 90 ? -1.911 9.921 -2.869 1.00 96.25 90 LEU A CA 1
ATOM 682 C C . LEU A 1 90 ? -2.626 11.211 -2.440 1.00 96.25 90 LEU A C 1
ATOM 684 O O . LEU A 1 90 ? -2.456 11.682 -1.310 1.00 96.25 90 LEU A O 1
ATOM 688 N N . PHE A 1 91 ? -3.466 11.768 -3.314 1.00 96.88 91 PHE A N 1
ATOM 689 C CA . PHE A 1 91 ? -4.272 12.941 -3.000 1.00 96.88 91 PHE A CA 1
ATOM 690 C C . PHE A 1 91 ? -5.317 12.653 -1.912 1.00 96.88 91 PHE A C 1
ATOM 692 O O . PHE A 1 91 ? -5.484 13.467 -1.002 1.00 96.88 91 PHE A O 1
ATOM 699 N N . VAL A 1 92 ? -5.959 11.479 -1.920 1.00 96.69 92 VAL A N 1
ATOM 700 C CA . VAL A 1 92 ? -6.859 11.044 -0.837 1.00 96.69 92 VAL A CA 1
ATOM 701 C C . VAL A 1 92 ? -6.116 11.043 0.500 1.00 96.69 92 VAL A C 1
ATOM 703 O O . VAL A 1 92 ? -6.574 11.676 1.454 1.00 96.69 92 VAL A O 1
ATOM 706 N N . VAL A 1 93 ? -4.925 10.439 0.580 1.00 96.38 93 VAL A N 1
ATOM 707 C CA . VAL A 1 93 ? -4.107 10.496 1.809 1.00 96.38 93 VAL A CA 1
ATOM 708 C C . VAL A 1 93 ? -3.818 11.939 2.197 1.00 96.38 93 VAL A C 1
ATOM 710 O O . VAL A 1 93 ? -3.951 12.302 3.363 1.00 96.38 93 VAL A O 1
ATOM 713 N N . ARG A 1 94 ? -3.462 12.796 1.235 1.00 95.75 94 ARG A N 1
ATOM 714 C CA . ARG A 1 94 ? -3.183 14.215 1.483 1.00 95.75 94 ARG A CA 1
ATOM 715 C C . ARG A 1 94 ? -4.382 14.966 2.065 1.00 95.75 94 ARG A C 1
ATOM 717 O O . ARG A 1 94 ? -4.176 15.837 2.918 1.00 95.75 94 ARG A O 1
ATOM 724 N N . VAL A 1 95 ? -5.605 14.649 1.643 1.00 95.88 95 VAL A N 1
ATOM 725 C CA . VAL A 1 95 ? -6.843 15.206 2.214 1.00 95.88 95 VAL A CA 1
ATOM 726 C C . VAL A 1 95 ? -7.017 14.743 3.664 1.00 95.88 95 VAL A C 1
ATOM 728 O O . VAL A 1 95 ? -7.294 15.556 4.548 1.00 95.88 95 VAL A O 1
ATOM 731 N N . PHE A 1 96 ? -6.771 13.462 3.943 1.00 96.56 96 PHE A N 1
ATOM 732 C CA . PHE A 1 96 ? -6.892 12.895 5.289 1.00 96.56 96 PHE A CA 1
ATOM 733 C C . PHE A 1 96 ? -5.677 13.143 6.198 1.00 96.56 96 PHE A C 1
ATOM 735 O O . PHE A 1 96 ? -5.784 12.961 7.409 1.00 96.56 96 PHE A O 1
ATOM 742 N N . ALA A 1 97 ? -4.551 13.629 5.670 1.00 94.94 97 ALA A N 1
ATOM 743 C CA . ALA A 1 97 ? -3.273 13.735 6.376 1.00 94.94 97 ALA A CA 1
ATOM 744 C C . ALA A 1 97 ? -3.355 14.524 7.687 1.00 94.94 97 ALA A C 1
ATOM 746 O O . ALA A 1 97 ? -2.793 14.108 8.698 1.00 94.94 97 ALA A O 1
ATOM 747 N N . LYS A 1 98 ? -4.090 15.648 7.692 1.00 94.50 98 LYS A N 1
ATOM 748 C CA . LYS A 1 98 ? -4.321 16.449 8.907 1.00 94.50 98 LYS A CA 1
ATOM 749 C C . LYS A 1 98 ? -4.991 15.606 9.994 1.00 94.50 98 LYS A C 1
ATOM 751 O O . LYS A 1 98 ? -4.541 15.603 11.132 1.00 94.50 98 LYS A O 1
ATOM 756 N N . ARG A 1 99 ? -6.036 14.871 9.619 1.00 95.31 99 ARG A N 1
ATOM 757 C CA . ARG A 1 99 ? -6.848 14.065 10.532 1.00 95.31 99 ARG A CA 1
ATOM 758 C C . ARG A 1 99 ? -6.106 12.823 11.019 1.00 95.31 99 ARG A C 1
ATOM 760 O O . ARG A 1 99 ? -6.193 12.508 12.201 1.00 95.31 99 ARG A O 1
ATOM 767 N N . ILE A 1 100 ? -5.358 12.158 10.134 1.00 95.94 100 ILE A N 1
ATOM 768 C CA . ILE A 1 100 ? -4.464 11.051 10.502 1.00 95.94 100 ILE A CA 1
ATOM 769 C C . ILE A 1 100 ? -3.456 11.552 11.541 1.00 95.94 100 ILE A C 1
ATOM 771 O O . ILE A 1 100 ? -3.354 10.973 12.617 1.00 95.94 100 ILE A O 1
ATOM 775 N N . TRP A 1 101 ? -2.782 12.674 11.268 1.00 94.56 101 TRP A N 1
ATOM 776 C CA . TRP A 1 101 ? -1.804 13.258 12.187 1.00 94.56 101 TRP A CA 1
ATOM 777 C C . TRP A 1 101 ? -2.402 13.602 13.554 1.00 94.56 101 TRP A C 1
ATOM 779 O O . TRP A 1 101 ? -1.849 13.207 14.578 1.00 94.56 101 TRP A O 1
ATOM 789 N N . GLU A 1 102 ? -3.526 14.324 13.572 1.00 93.31 102 GLU A N 1
ATOM 790 C CA . GLU A 1 102 ? -4.208 14.734 14.804 1.00 93.31 102 GLU A CA 1
ATOM 791 C C . GLU A 1 102 ? -4.593 13.517 15.644 1.00 93.31 102 GLU A C 1
ATOM 793 O O . GLU A 1 102 ? -4.226 13.446 16.816 1.00 93.31 102 GLU A O 1
ATOM 798 N N . LYS A 1 103 ? -5.225 12.504 15.038 1.00 93.31 103 LYS A N 1
ATOM 799 C CA . LYS A 1 103 ? -5.568 11.274 15.755 1.00 93.31 103 LYS A CA 1
ATOM 800 C C . LYS A 1 103 ? -4.335 10.502 16.219 1.00 93.31 103 LYS A C 1
ATOM 802 O O . LYS A 1 103 ? -4.324 10.025 17.342 1.00 93.31 103 LYS A O 1
ATOM 807 N N . MET A 1 104 ? -3.280 10.392 15.414 1.00 91.25 104 MET A N 1
ATOM 808 C CA . MET A 1 104 ? -2.044 9.719 15.836 1.00 91.25 104 MET A CA 1
ATOM 809 C C . MET A 1 104 ? -1.288 10.487 16.924 1.00 91.25 104 MET A C 1
ATOM 811 O O . MET A 1 104 ? -0.481 9.894 17.633 1.00 91.25 104 MET A O 1
ATOM 815 N N . SER A 1 105 ? -1.490 11.801 17.045 1.00 88.38 105 SER A N 1
ATOM 816 C CA . SER A 1 105 ? -0.835 12.627 18.068 1.00 88.38 105 SER A CA 1
ATOM 817 C C . SER A 1 105 ? -1.456 12.503 19.457 1.00 88.38 105 SER A C 1
ATOM 819 O O . SER A 1 105 ? -0.813 12.888 20.425 1.00 88.38 105 SER A O 1
ATOM 821 N N . THR A 1 106 ? -2.659 11.927 19.578 1.00 88.94 106 THR A N 1
ATOM 822 C CA . THR A 1 106 ? -3.289 11.685 20.888 1.00 88.94 106 THR A CA 1
ATOM 823 C C . THR A 1 106 ? -2.695 10.492 21.631 1.00 88.94 106 THR A C 1
ATOM 825 O O . THR A 1 106 ? -3.020 10.275 22.792 1.00 88.94 106 THR A O 1
ATOM 828 N N . TYR A 1 107 ? -1.893 9.670 20.956 1.00 86.50 107 TYR A N 1
ATOM 829 C CA . TYR A 1 107 ? -1.260 8.501 21.551 1.00 86.50 107 TYR A CA 1
ATOM 830 C C . TYR A 1 107 ? 0.101 8.893 22.128 1.00 86.50 107 TYR A C 1
ATOM 832 O O . TYR A 1 107 ? 0.855 9.633 21.495 1.00 86.50 107 TYR A O 1
ATOM 840 N N . GLU A 1 108 ? 0.443 8.353 23.300 1.00 79.75 108 GLU A N 1
ATOM 841 C CA . GLU A 1 108 ? 1.756 8.580 23.929 1.00 79.75 108 GLU A CA 1
ATOM 842 C C . GLU A 1 108 ? 2.921 8.125 23.039 1.00 79.75 108 GLU A C 1
ATOM 844 O O . GLU A 1 108 ? 3.998 8.722 23.035 1.00 79.75 108 GLU A O 1
ATOM 849 N N . ARG A 1 109 ? 2.694 7.060 22.265 1.00 83.12 109 ARG A N 1
ATOM 850 C CA . ARG A 1 109 ? 3.607 6.532 21.250 1.00 83.12 109 ARG A CA 1
ATOM 851 C C . ARG A 1 109 ? 2.926 6.536 19.894 1.00 83.12 109 ARG A C 1
ATOM 853 O O . ARG A 1 109 ? 1.702 6.497 19.822 1.00 83.12 109 ARG A O 1
ATOM 860 N N . ARG A 1 110 ? 3.700 6.550 18.812 1.00 87.12 110 ARG A N 1
ATOM 861 C CA . ARG A 1 110 ? 3.120 6.515 17.465 1.00 87.12 110 ARG A CA 1
ATOM 862 C C . ARG A 1 110 ? 2.637 5.089 17.167 1.00 87.12 110 ARG A C 1
ATOM 864 O O . ARG A 1 110 ? 3.469 4.181 17.177 1.00 87.12 110 ARG A O 1
ATOM 871 N N . PRO A 1 111 ? 1.324 4.869 16.961 1.00 91.50 111 PRO A N 1
ATOM 872 C CA . PRO A 1 111 ? 0.800 3.532 16.720 1.00 91.50 111 PRO A CA 1
ATOM 873 C C . PRO A 1 111 ? 1.081 3.090 15.281 1.00 91.50 111 PRO A C 1
ATOM 875 O O . PRO A 1 111 ? 1.229 3.921 14.377 1.00 91.50 111 PRO A O 1
ATOM 878 N N . THR A 1 112 ? 1.088 1.777 15.057 1.00 94.69 112 THR A N 1
ATOM 879 C CA . THR A 1 112 ? 0.923 1.221 13.708 1.00 94.69 112 THR A CA 1
ATOM 880 C C . THR A 1 112 ? -0.489 1.513 13.193 1.00 94.69 112 THR A C 1
ATOM 882 O O . THR A 1 112 ? -1.387 1.890 13.954 1.00 94.69 112 THR A O 1
ATOM 885 N N . LEU A 1 113 ? -0.717 1.315 11.892 1.00 96.44 113 LEU A N 1
ATOM 886 C CA . LEU A 1 113 ? -2.065 1.363 11.321 1.00 96.44 113 LEU A CA 1
ATOM 887 C C . LEU A 1 113 ? -3.018 0.404 12.057 1.00 96.44 113 LEU A C 1
ATOM 889 O O . LEU A 1 113 ? -4.169 0.736 12.340 1.00 96.44 113 LEU A O 1
ATOM 893 N N . HIS A 1 114 ? -2.536 -0.796 12.359 1.00 96.44 114 HIS A N 1
ATOM 894 C CA . HIS A 1 114 ? -3.339 -1.866 12.936 1.00 96.44 114 HIS A CA 1
ATOM 895 C C . HIS A 1 114 ? -3.632 -1.629 14.410 1.00 96.44 114 HIS A C 1
ATOM 897 O O . HIS A 1 114 ? -4.780 -1.788 14.822 1.00 96.44 114 HIS A O 1
ATOM 903 N N . GLU A 1 115 ? -2.647 -1.164 15.176 1.00 94.38 115 GLU A N 1
ATOM 904 C CA . GLU A 1 115 ? -2.837 -0.730 16.555 1.00 94.38 115 GLU A CA 1
ATOM 905 C C . GLU A 1 115 ? -3.838 0.424 16.620 1.00 94.38 115 GLU A C 1
ATOM 907 O O . GLU A 1 115 ? -4.755 0.401 17.441 1.00 94.38 115 GLU A O 1
ATOM 912 N N . PHE A 1 116 ? -3.712 1.401 15.714 1.00 96.00 116 PHE A N 1
ATOM 913 C CA . PHE A 1 116 ? -4.668 2.496 15.595 1.00 96.00 116 PHE A CA 1
ATOM 914 C C . PHE A 1 116 ? -6.091 1.963 15.387 1.00 96.00 116 PHE A C 1
ATOM 916 O O . PHE A 1 116 ? -7.004 2.360 16.108 1.00 96.00 116 PHE A O 1
ATOM 923 N N . LEU A 1 117 ? -6.301 1.036 14.448 1.00 97.00 117 LEU A N 1
ATOM 924 C CA . LEU A 1 117 ? -7.616 0.428 14.229 1.00 97.00 117 LEU A CA 1
ATOM 925 C C . LEU A 1 117 ? -8.104 -0.352 15.456 1.00 97.00 117 LEU A C 1
ATOM 927 O O . LEU A 1 117 ? -9.257 -0.197 15.863 1.00 97.00 117 LEU A O 1
ATOM 931 N N . GLY A 1 118 ? -7.236 -1.160 16.063 1.00 95.62 118 GLY A N 1
ATOM 932 C CA . GLY A 1 118 ? -7.555 -1.930 17.259 1.00 95.62 118 GLY A CA 1
ATOM 933 C C . GLY A 1 118 ? -8.000 -1.047 18.419 1.00 95.62 118 GLY A C 1
ATOM 934 O O . GLY A 1 118 ? -8.993 -1.360 19.068 1.00 95.62 118 GLY A O 1
ATOM 935 N N . ASP A 1 119 ? -7.340 0.087 18.639 1.00 94.44 119 ASP A N 1
ATOM 936 C CA . ASP A 1 119 ? -7.729 1.053 19.664 1.00 94.44 119 ASP A CA 1
ATOM 937 C C . ASP A 1 119 ? -9.023 1.806 19.301 1.00 94.44 119 ASP A C 1
ATOM 939 O O . ASP A 1 119 ? -9.935 1.899 20.126 1.00 94.44 119 ASP A O 1
ATOM 943 N N . GLN A 1 120 ? -9.176 2.286 18.058 1.00 95.31 120 GLN A N 1
ATOM 944 C CA . GLN A 1 120 ? -10.388 3.017 17.653 1.00 95.31 120 GLN A CA 1
ATOM 945 C C . GLN A 1 120 ? -11.657 2.158 17.756 1.00 95.31 120 GLN A C 1
ATOM 947 O O . GLN A 1 120 ? -12.702 2.665 18.164 1.00 95.31 120 GLN A O 1
ATOM 952 N N . PHE A 1 121 ? -11.569 0.869 17.413 1.00 96.19 121 PHE A N 1
ATOM 953 C CA . PHE A 1 121 ? -12.674 -0.089 17.520 1.00 96.19 121 PHE A CA 1
ATOM 954 C C . PHE A 1 121 ? -12.706 -0.842 18.858 1.00 96.19 121 PHE A C 1
ATOM 956 O O . PHE A 1 121 ? -13.616 -1.642 19.069 1.00 96.19 121 PHE A O 1
ATOM 963 N N . ASN A 1 122 ? -11.751 -0.601 19.763 1.00 95.38 122 ASN A N 1
ATOM 964 C CA . ASN A 1 122 ? -11.586 -1.325 21.029 1.00 95.38 122 ASN A CA 1
ATOM 965 C C . ASN A 1 122 ? -11.563 -2.857 20.850 1.00 95.38 122 ASN A C 1
ATOM 967 O O . ASN A 1 122 ? -12.285 -3.599 21.518 1.00 95.38 122 ASN A O 1
ATOM 971 N N . SER A 1 123 ? -10.765 -3.327 19.892 1.00 94.94 123 SER A N 1
ATOM 972 C CA . SER A 1 123 ? -10.636 -4.732 19.516 1.00 94.94 123 SER A CA 1
ATOM 973 C C . SER A 1 123 ? -9.170 -5.106 19.260 1.00 94.94 123 SER A C 1
ATOM 975 O O . SER A 1 123 ? -8.655 -4.895 18.160 1.00 94.94 123 SER A O 1
ATOM 977 N N . PRO A 1 124 ? -8.490 -5.752 20.223 1.00 93.00 124 PRO A N 1
ATOM 978 C CA . PRO A 1 124 ? -7.148 -6.304 20.008 1.00 93.00 124 PRO A CA 1
ATOM 979 C C . PRO A 1 124 ? -7.111 -7.401 18.931 1.00 93.00 124 PRO A C 1
ATOM 981 O O . PRO A 1 124 ? -6.077 -7.667 18.322 1.00 93.00 124 PRO A O 1
ATOM 984 N N . ALA A 1 125 ? -8.241 -8.076 18.690 1.00 95.06 125 ALA A N 1
ATOM 985 C CA . ALA A 1 125 ? -8.370 -9.029 17.590 1.00 95.06 125 ALA A CA 1
ATOM 986 C C . ALA A 1 125 ? -8.278 -8.332 16.224 1.00 95.06 125 ALA A C 1
ATOM 988 O O . ALA A 1 125 ? -7.633 -8.866 15.328 1.00 95.06 125 ALA A O 1
ATOM 989 N N . LEU A 1 126 ? -8.853 -7.132 16.083 1.00 96.38 126 LEU A N 1
ATOM 990 C CA . LEU A 1 126 ? -8.796 -6.369 14.837 1.00 96.38 126 LEU A CA 1
ATOM 991 C C . LEU A 1 126 ? -7.364 -5.967 14.478 1.00 96.38 126 LEU A C 1
ATOM 993 O O . LEU A 1 126 ? -6.966 -6.151 13.330 1.00 96.38 126 LEU A O 1
ATOM 997 N N . ALA A 1 127 ? -6.592 -5.476 15.453 1.00 95.62 127 ALA A N 1
ATOM 998 C CA . ALA A 1 127 ? -5.182 -5.150 15.241 1.00 95.62 127 ALA A CA 1
ATOM 999 C C . ALA A 1 127 ? -4.407 -6.373 14.728 1.00 95.62 127 ALA A C 1
ATOM 1001 O O . ALA A 1 127 ? -3.769 -6.304 13.684 1.00 95.62 127 ALA A O 1
ATOM 1002 N N . ARG A 1 128 ? -4.547 -7.529 15.390 1.00 94.69 128 ARG A N 1
ATOM 1003 C CA . ARG A 1 128 ? -3.858 -8.772 15.001 1.00 94.69 128 ARG A CA 1
ATOM 1004 C C . ARG A 1 128 ? -4.247 -9.274 13.617 1.00 94.69 128 ARG A C 1
ATOM 1006 O O . ARG A 1 128 ? -3.375 -9.586 12.815 1.00 94.69 128 ARG A O 1
ATOM 1013 N N . VAL A 1 129 ? -5.545 -9.369 13.340 1.00 95.75 129 VAL A N 1
ATOM 1014 C CA . VAL A 1 129 ? -6.034 -9.862 12.046 1.00 95.75 129 VAL A CA 1
ATOM 1015 C C . VAL A 1 129 ? -5.593 -8.925 10.927 1.00 95.75 129 VAL A C 1
ATOM 1017 O O . VAL A 1 129 ? -5.029 -9.385 9.939 1.00 95.75 129 VAL A O 1
ATOM 1020 N N . GLY A 1 130 ? -5.767 -7.613 11.109 1.00 96.19 130 GLY A N 1
ATOM 1021 C CA . GLY A 1 130 ? -5.300 -6.631 10.138 1.00 96.19 130 GLY A CA 1
ATOM 1022 C C . GLY A 1 130 ? -3.789 -6.710 9.920 1.00 96.19 130 GLY A C 1
ATOM 1023 O O . GLY A 1 130 ? -3.342 -6.677 8.776 1.00 96.19 130 GLY A O 1
ATOM 1024 N N . ALA A 1 131 ? -3.018 -6.872 10.998 1.00 95.94 131 ALA A N 1
ATOM 1025 C CA . ALA A 1 131 ? -1.570 -7.003 10.948 1.00 95.94 131 ALA A CA 1
ATOM 1026 C C . ALA A 1 131 ? -1.137 -8.225 10.134 1.00 95.94 131 ALA A C 1
ATOM 1028 O O . ALA A 1 131 ? -0.335 -8.090 9.216 1.00 95.94 131 ALA A O 1
ATOM 1029 N N . ILE A 1 132 ? -1.723 -9.395 10.404 1.00 94.25 132 ILE A N 1
ATOM 1030 C CA . ILE A 1 132 ? -1.444 -10.634 9.666 1.00 94.25 132 ILE A CA 1
ATOM 1031 C C . ILE A 1 132 ? -1.799 -10.473 8.182 1.00 94.25 132 ILE A C 1
ATOM 1033 O O . ILE A 1 132 ? -0.971 -10.783 7.327 1.00 94.25 132 ILE A O 1
ATOM 1037 N N . CYS A 1 133 ? -2.984 -9.943 7.861 1.00 94.44 133 CYS A N 1
ATOM 1038 C CA . CYS A 1 133 ? -3.410 -9.713 6.477 1.00 94.44 133 CYS A CA 1
ATOM 1039 C C . CYS A 1 133 ? -2.465 -8.757 5.729 1.00 94.44 133 CYS A C 1
ATOM 1041 O O . CYS A 1 133 ? -2.046 -9.048 4.607 1.00 94.44 133 CYS A O 1
ATOM 1043 N N . THR A 1 134 ? -2.082 -7.632 6.345 1.00 94.75 134 THR A N 1
ATOM 1044 C CA . THR A 1 134 ? -1.121 -6.697 5.742 1.00 94.75 134 THR A CA 1
ATOM 1045 C C . THR A 1 134 ? 0.248 -7.340 5.574 1.00 94.75 134 THR A C 1
ATOM 1047 O O . THR A 1 134 ? 0.833 -7.219 4.499 1.00 94.75 134 THR A O 1
ATOM 1050 N N . SER A 1 135 ? 0.743 -8.058 6.585 1.00 93.75 135 SER A N 1
ATOM 1051 C CA . SER A 1 135 ? 2.034 -8.736 6.509 1.00 93.75 135 SER A CA 1
ATOM 1052 C C . SER A 1 135 ? 2.065 -9.771 5.393 1.00 93.75 135 SER A C 1
ATOM 1054 O O . SER A 1 135 ? 2.986 -9.732 4.590 1.00 93.75 135 SER A O 1
ATOM 1056 N N . LEU A 1 136 ? 1.046 -10.626 5.263 1.00 91.12 136 LEU A N 1
ATOM 1057 C CA . LEU A 1 136 ? 0.957 -11.589 4.159 1.00 91.12 136 LEU A CA 1
ATOM 1058 C C . LEU A 1 136 ? 0.987 -10.901 2.789 1.00 91.12 136 LEU A C 1
ATOM 1060 O O . LEU A 1 136 ? 1.702 -11.353 1.896 1.00 91.12 136 LEU A O 1
ATOM 1064 N N . GLY A 1 137 ? 0.268 -9.786 2.629 1.00 91.12 137 GLY A N 1
ATOM 1065 C CA . GLY A 1 137 ? 0.296 -9.042 1.372 1.00 91.12 137 GLY A CA 1
ATOM 1066 C C . GLY A 1 137 ? 1.676 -8.443 1.065 1.00 91.12 137 GLY A C 1
ATOM 1067 O O . GLY A 1 137 ? 2.203 -8.637 -0.025 1.00 91.12 137 GLY A O 1
ATOM 1068 N N . PHE A 1 138 ? 2.333 -7.797 2.031 1.00 92.00 138 PHE A N 1
ATOM 1069 C CA . PHE A 1 138 ? 3.684 -7.259 1.818 1.00 92.00 138 PHE A CA 1
ATOM 1070 C C . PHE A 1 138 ? 4.741 -8.339 1.603 1.00 92.00 138 PHE A C 1
ATOM 1072 O O . PHE A 1 138 ? 5.649 -8.132 0.803 1.00 92.00 138 PHE A O 1
ATOM 1079 N N . LEU A 1 139 ? 4.604 -9.500 2.245 1.00 89.69 139 LEU A N 1
ATOM 1080 C CA . LEU A 1 139 ? 5.451 -10.660 1.978 1.00 89.69 139 LEU A CA 1
ATOM 1081 C C . LEU A 1 139 ? 5.288 -11.160 0.542 1.00 89.69 139 LEU A C 1
ATOM 1083 O O . LEU A 1 139 ? 6.290 -11.442 -0.116 1.00 89.69 139 LEU A O 1
ATOM 1087 N N . GLY A 1 140 ? 4.053 -11.242 0.042 1.00 88.56 140 GLY A N 1
ATOM 1088 C CA . GLY A 1 140 ? 3.785 -11.603 -1.349 1.00 88.56 140 GLY A CA 1
ATOM 1089 C C . GLY A 1 140 ? 4.365 -10.586 -2.334 1.00 88.56 140 GLY A C 1
ATOM 1090 O O . GLY A 1 140 ? 4.980 -10.966 -3.331 1.00 88.56 140 GLY A O 1
ATOM 1091 N N . ALA A 1 141 ? 4.217 -9.292 -2.045 1.00 89.69 141 ALA A N 1
ATOM 1092 C CA . ALA A 1 141 ? 4.746 -8.235 -2.899 1.00 89.69 141 ALA A CA 1
ATOM 1093 C C . ALA A 1 141 ? 6.286 -8.252 -2.925 1.00 89.69 141 ALA A C 1
ATOM 1095 O O . ALA A 1 141 ? 6.876 -8.222 -4.002 1.00 89.69 141 ALA A O 1
ATOM 1096 N N . PHE A 1 142 ? 6.930 -8.432 -1.767 1.00 90.00 142 PHE A N 1
ATOM 1097 C CA . PHE A 1 142 ? 8.388 -8.554 -1.647 1.00 90.00 142 PHE A CA 1
ATOM 1098 C C . PHE A 1 142 ? 8.920 -9.749 -2.433 1.00 90.00 142 PHE A C 1
ATOM 1100 O O . PHE A 1 142 ? 9.900 -9.660 -3.172 1.00 90.00 142 PHE A O 1
ATOM 1107 N N . ALA A 1 143 ? 8.236 -10.879 -2.305 1.00 85.88 143 ALA A N 1
ATOM 1108 C CA . ALA A 1 143 ? 8.574 -12.092 -3.017 1.00 85.88 143 ALA A CA 1
ATOM 1109 C C . ALA A 1 143 ? 8.426 -11.944 -4.540 1.00 85.88 143 ALA A C 1
ATOM 1111 O O . ALA A 1 143 ? 9.266 -12.439 -5.296 1.00 85.88 143 ALA A O 1
ATOM 1112 N N . THR A 1 144 ? 7.387 -11.235 -4.990 1.00 86.69 144 THR A N 1
ATOM 1113 C CA . THR A 1 144 ? 7.162 -10.927 -6.409 1.00 86.69 144 THR A CA 1
ATOM 1114 C C . THR A 1 144 ? 8.294 -10.052 -6.937 1.00 86.69 144 THR A C 1
ATOM 1116 O O . THR A 1 144 ? 8.880 -10.366 -7.971 1.00 86.69 144 THR A O 1
ATOM 1119 N N . GLU A 1 145 ? 8.670 -9.020 -6.180 1.00 90.44 145 GLU A N 1
ATOM 1120 C CA . GLU A 1 145 ? 9.765 -8.106 -6.506 1.00 90.44 145 GLU A CA 1
ATOM 1121 C C . GLU A 1 145 ? 11.091 -8.855 -6.722 1.00 90.44 145 GLU A C 1
ATOM 1123 O O . GLU A 1 145 ? 11.736 -8.709 -7.762 1.00 90.44 145 GLU A O 1
ATOM 1128 N N . LEU A 1 146 ? 11.462 -9.736 -5.784 1.00 86.12 146 LEU A N 1
ATOM 1129 C CA . LEU A 1 146 ? 12.682 -10.543 -5.880 1.00 86.12 146 LEU A CA 1
ATOM 1130 C C . LEU A 1 146 ? 12.639 -11.565 -7.020 1.00 86.12 146 LEU A C 1
ATOM 1132 O O . LEU A 1 146 ? 13.652 -11.803 -7.683 1.00 86.12 146 LEU A O 1
ATOM 1136 N N . THR A 1 147 ? 11.487 -12.192 -7.252 1.00 84.44 147 THR A N 1
ATOM 1137 C CA . THR A 1 147 ? 11.349 -13.232 -8.280 1.00 84.44 147 THR A CA 1
ATOM 1138 C C . THR A 1 147 ? 11.449 -12.634 -9.678 1.00 84.44 147 THR A C 1
ATOM 1140 O O . THR A 1 147 ? 12.177 -13.153 -10.523 1.00 84.44 147 THR A O 1
ATOM 1143 N N . VAL A 1 148 ? 10.767 -11.515 -9.926 1.00 86.88 148 VAL A N 1
ATOM 1144 C CA . VAL A 1 148 ? 10.832 -10.817 -11.216 1.00 86.88 148 VAL A CA 1
ATOM 1145 C C . VAL A 1 148 ? 12.208 -10.186 -11.415 1.00 86.88 148 VAL A C 1
ATOM 1147 O O . VAL A 1 148 ? 12.811 -10.370 -12.471 1.00 86.88 148 VAL A O 1
ATOM 1150 N N . GLY A 1 149 ? 12.745 -9.522 -10.385 1.00 89.69 149 GLY A N 1
ATOM 1151 C CA . GLY A 1 149 ? 14.088 -8.941 -10.398 1.00 89.69 149 GLY A CA 1
ATOM 1152 C C . GLY A 1 149 ? 15.171 -9.959 -10.731 1.00 89.69 149 GLY A C 1
ATOM 1153 O O . GLY A 1 149 ? 15.969 -9.750 -11.641 1.00 89.69 149 GLY A O 1
ATOM 1154 N N . SER A 1 150 ? 15.179 -11.097 -10.040 1.00 87.06 150 SER A N 1
ATOM 1155 C CA . SER A 1 150 ? 16.195 -12.130 -10.256 1.00 87.06 150 SER A CA 1
ATOM 1156 C C . SER A 1 150 ? 16.152 -12.746 -11.650 1.00 87.06 150 SER A C 1
ATOM 1158 O O . SER A 1 150 ? 17.202 -12.876 -12.275 1.00 87.06 150 SER A O 1
ATOM 1160 N N . LYS A 1 151 ? 14.961 -13.082 -12.163 1.00 86.94 151 LYS A N 1
ATOM 1161 C CA . LYS A 1 151 ? 14.797 -13.592 -13.532 1.00 86.94 151 LYS A CA 1
ATOM 1162 C C . LYS A 1 151 ? 15.261 -12.565 -14.562 1.00 86.94 151 LYS A C 1
ATOM 1164 O O . LYS A 1 151 ? 15.967 -12.925 -15.499 1.00 86.94 151 LYS A O 1
ATOM 1169 N N . PHE A 1 152 ? 14.915 -11.295 -14.360 1.00 90.19 152 PHE A N 1
ATOM 1170 C CA . PHE A 1 152 ? 15.329 -10.212 -15.243 1.00 90.19 152 PHE A CA 1
ATOM 1171 C C . PHE A 1 152 ? 16.850 -10.045 -15.275 1.00 90.19 152 PHE A C 1
ATOM 1173 O O . PHE A 1 152 ? 17.452 -10.148 -16.340 1.00 90.19 152 PHE A O 1
ATOM 1180 N N . PHE A 1 153 ? 17.497 -9.849 -14.122 1.00 89.69 153 PHE A N 1
ATOM 1181 C CA . PHE A 1 153 ? 18.946 -9.641 -14.077 1.00 89.69 153 PHE A CA 1
ATOM 1182 C C . PHE A 1 153 ? 19.737 -10.886 -14.511 1.00 89.69 153 PHE A C 1
ATOM 1184 O O . PHE A 1 153 ? 20.805 -10.736 -15.099 1.00 89.69 153 PHE A O 1
ATOM 1191 N N . ALA A 1 154 ? 19.212 -12.097 -14.288 1.00 87.44 154 ALA A N 1
ATOM 1192 C CA . ALA A 1 154 ? 19.833 -13.331 -14.780 1.00 87.44 154 ALA A CA 1
ATOM 1193 C C . ALA A 1 154 ? 19.729 -13.435 -16.302 1.00 87.44 154 ALA A C 1
ATOM 1195 O O . ALA A 1 154 ? 20.688 -13.822 -16.959 1.00 87.44 154 ALA A O 1
ATOM 1196 N N . GLY A 1 155 ? 18.604 -13.003 -16.879 1.00 86.81 155 GLY A N 1
ATOM 1197 C CA . GLY A 1 155 ? 18.451 -12.898 -18.330 1.00 86.81 155 GLY A CA 1
ATOM 1198 C C . GLY A 1 155 ? 19.448 -11.931 -18.978 1.00 86.81 155 GLY A C 1
ATOM 1199 O O . GLY A 1 155 ? 19.827 -12.129 -20.128 1.00 86.81 155 GLY A O 1
ATOM 1200 N N . LEU A 1 156 ? 19.918 -10.917 -18.241 1.00 87.00 156 LEU A N 1
ATOM 1201 C CA . LEU A 1 156 ? 20.938 -9.975 -18.716 1.00 87.00 156 LEU A CA 1
ATOM 1202 C C . LEU A 1 156 ? 22.383 -10.478 -18.526 1.00 87.00 156 LEU A C 1
ATOM 1204 O O . LEU A 1 156 ? 23.307 -9.940 -19.142 1.00 87.00 156 LEU A O 1
ATOM 1208 N N . ILE A 1 157 ? 22.597 -11.482 -17.668 1.00 87.06 157 ILE A N 1
ATOM 1209 C CA . ILE A 1 157 ? 23.907 -12.072 -17.358 1.00 87.06 157 ILE A CA 1
ATOM 1210 C C . ILE A 1 157 ? 23.811 -13.597 -17.548 1.00 87.06 157 ILE A C 1
ATOM 1212 O O . ILE A 1 157 ? 23.595 -14.321 -16.575 1.00 87.06 157 ILE A O 1
ATOM 1216 N N . PRO A 1 158 ? 24.025 -14.114 -18.775 1.00 77.44 158 PRO A N 1
ATOM 1217 C CA . PRO A 1 158 ? 23.802 -15.529 -19.096 1.00 77.44 158 PRO A CA 1
ATOM 1218 C C . PRO A 1 158 ? 24.611 -16.525 -18.252 1.00 77.44 158 PRO A C 1
ATOM 1220 O O . PRO A 1 158 ? 24.262 -17.697 -18.166 1.00 77.44 158 PRO A O 1
ATOM 1223 N N . THR A 1 159 ? 25.704 -16.076 -17.630 1.00 82.38 159 THR A N 1
ATOM 1224 C CA . THR A 1 159 ? 26.592 -16.904 -16.804 1.00 82.38 159 THR A CA 1
ATOM 1225 C C . THR A 1 159 ? 26.113 -17.081 -15.361 1.00 82.38 159 THR A C 1
ATOM 1227 O O . THR A 1 159 ? 26.712 -17.863 -14.625 1.00 82.38 159 THR A O 1
ATOM 1230 N N . VAL A 1 160 ? 25.067 -16.367 -14.924 1.00 84.50 160 VAL A N 1
ATOM 1231 C CA . VAL A 1 160 ? 24.617 -16.362 -13.525 1.00 84.50 160 VAL A CA 1
ATOM 1232 C C . VAL A 1 160 ? 23.231 -16.989 -13.395 1.00 84.50 160 VAL A C 1
ATOM 1234 O O . VAL A 1 160 ? 22.259 -16.544 -13.999 1.00 84.50 160 VAL A O 1
ATOM 1237 N N . HIS A 1 161 ? 23.125 -18.001 -12.534 1.00 85.25 161 HIS A N 1
ATOM 1238 C CA . HIS A 1 161 ? 21.856 -18.660 -12.245 1.00 85.25 161 HIS A CA 1
ATOM 1239 C C . HIS A 1 161 ? 20.886 -17.708 -11.500 1.00 85.25 161 HIS A C 1
ATOM 1241 O O . HIS A 1 161 ? 21.310 -17.047 -10.545 1.00 85.25 161 HIS A O 1
ATOM 1247 N N . PRO A 1 162 ? 19.573 -17.672 -11.829 1.00 81.00 162 PRO A N 1
ATOM 1248 C CA . PRO A 1 162 ? 18.595 -16.800 -11.161 1.00 81.00 162 PRO A CA 1
ATOM 1249 C C . PRO A 1 162 ? 18.607 -16.872 -9.627 1.00 81.00 162 PRO A C 1
ATOM 1251 O O . PRO A 1 162 ? 18.577 -15.838 -8.964 1.00 81.00 162 PRO A O 1
ATOM 1254 N N . TRP A 1 163 ? 18.728 -18.072 -9.047 1.00 80.94 163 TRP A N 1
ATOM 1255 C CA . TRP A 1 163 ? 18.843 -18.260 -7.590 1.00 80.94 163 TRP A CA 1
ATOM 1256 C C . TRP A 1 163 ? 20.022 -17.520 -6.952 1.00 80.94 163 TRP A C 1
ATOM 1258 O O . TRP A 1 163 ? 19.873 -16.977 -5.859 1.00 80.94 163 TRP A O 1
ATOM 1268 N N . THR A 1 164 ? 21.172 -17.442 -7.626 1.00 84.50 164 THR A N 1
ATOM 1269 C CA . THR A 1 164 ? 22.324 -16.680 -7.128 1.00 84.50 164 THR A CA 1
ATOM 1270 C C . THR A 1 164 ? 21.963 -15.205 -6.999 1.00 84.50 164 THR A C 1
ATOM 1272 O O . THR A 1 164 ? 22.264 -14.575 -5.987 1.00 84.50 164 THR A O 1
ATOM 1275 N N . ILE A 1 165 ? 21.241 -14.670 -7.986 1.00 84.44 165 ILE A N 1
ATOM 1276 C CA . ILE A 1 165 ? 20.761 -13.291 -7.953 1.00 84.44 165 ILE A CA 1
ATOM 1277 C C . ILE A 1 165 ? 19.724 -13.113 -6.844 1.00 84.44 165 ILE A C 1
ATOM 1279 O O . ILE A 1 165 ? 19.872 -12.190 -6.052 1.00 84.44 165 ILE A O 1
ATOM 1283 N N . VAL A 1 166 ? 18.737 -14.009 -6.698 1.00 82.00 166 VAL A N 1
ATOM 1284 C CA . VAL A 1 166 ? 17.770 -13.949 -5.578 1.00 82.00 166 VAL A CA 1
ATOM 1285 C C . VAL A 1 166 ? 18.491 -13.832 -4.234 1.00 82.00 166 VAL A C 1
ATOM 1287 O O . VAL A 1 166 ? 18.147 -12.967 -3.429 1.00 82.00 166 VAL A O 1
ATOM 1290 N N . ILE A 1 167 ? 19.499 -14.673 -3.987 1.00 81.38 167 ILE A N 1
ATOM 1291 C CA . ILE A 1 167 ? 20.248 -14.686 -2.724 1.00 81.38 167 ILE A CA 1
ATOM 1292 C C . ILE A 1 167 ? 20.978 -13.360 -2.508 1.00 81.38 167 ILE A C 1
ATOM 1294 O O . ILE A 1 167 ? 20.867 -12.777 -1.431 1.00 81.38 167 ILE A O 1
ATOM 1298 N N . VAL A 1 168 ? 21.685 -12.854 -3.522 1.00 84.31 168 VAL A N 1
ATOM 1299 C CA . VAL A 1 168 ? 22.403 -11.573 -3.431 1.00 84.31 168 VAL A CA 1
ATOM 1300 C C . VAL A 1 168 ? 21.429 -10.423 -3.173 1.00 84.31 168 VAL A C 1
ATOM 1302 O O . VAL A 1 168 ? 21.611 -9.666 -2.221 1.00 84.31 168 VAL A O 1
ATOM 1305 N N . LEU A 1 169 ? 20.365 -10.317 -3.971 1.00 83.56 169 LEU A N 1
ATOM 1306 C CA . LEU A 1 169 ? 19.375 -9.245 -3.872 1.00 83.56 169 LEU A CA 1
ATOM 1307 C C . LEU A 1 169 ? 18.657 -9.246 -2.519 1.00 83.56 169 LEU A C 1
ATOM 1309 O O . LEU A 1 169 ? 18.550 -8.206 -1.867 1.00 83.56 169 LEU A O 1
ATOM 1313 N N . SER A 1 170 ? 18.198 -10.420 -2.078 1.00 80.94 170 SER A N 1
ATOM 1314 C CA . SER A 1 170 ? 17.515 -10.580 -0.792 1.00 80.94 170 SER A CA 1
ATOM 1315 C C . SER A 1 170 ? 18.441 -10.286 0.382 1.00 80.94 170 SER A C 1
ATOM 1317 O O . SER A 1 170 ? 18.034 -9.603 1.318 1.00 80.94 170 SER A O 1
ATOM 1319 N N . THR A 1 171 ? 19.700 -10.723 0.307 1.00 83.62 171 THR A N 1
ATOM 1320 C CA . THR A 1 171 ? 20.703 -10.475 1.343 1.00 83.62 171 THR A CA 1
ATOM 1321 C C . THR A 1 171 ? 21.018 -8.989 1.445 1.00 83.62 171 THR A C 1
ATOM 1323 O O . THR A 1 171 ? 21.035 -8.454 2.548 1.00 83.62 171 THR A O 1
ATOM 1326 N N . VAL A 1 172 ? 21.196 -8.281 0.328 1.00 86.62 172 VAL A N 1
ATOM 1327 C CA . VAL A 1 172 ? 21.417 -6.827 0.358 1.00 86.62 172 VAL A CA 1
ATOM 1328 C C . VAL A 1 172 ? 20.214 -6.112 0.959 1.00 86.62 172 VAL A C 1
ATOM 1330 O O . VAL A 1 172 ? 20.386 -5.385 1.940 1.00 86.62 172 VAL A O 1
ATOM 1333 N N . ALA A 1 173 ? 19.010 -6.360 0.426 1.00 85.38 173 ALA A N 1
ATOM 1334 C CA . ALA A 1 173 ? 17.767 -5.770 0.922 1.00 85.38 173 ALA A CA 1
ATOM 1335 C C . ALA A 1 173 ? 17.596 -6.000 2.429 1.00 85.38 173 ALA A C 1
ATOM 1337 O O . ALA A 1 173 ? 17.260 -5.080 3.177 1.00 85.38 173 ALA A O 1
ATOM 1338 N N . PHE A 1 174 ? 17.882 -7.218 2.885 1.00 85.69 174 PHE A N 1
ATOM 1339 C CA . PHE A 1 174 ? 17.813 -7.590 4.286 1.00 85.69 174 PHE A CA 1
ATOM 1340 C C . PHE A 1 174 ? 18.866 -6.872 5.133 1.00 85.69 174 PHE A C 1
ATOM 1342 O O . PHE A 1 174 ? 18.504 -6.244 6.123 1.00 85.69 174 PHE A O 1
ATOM 1349 N N . LEU A 1 175 ? 20.153 -6.941 4.774 1.00 88.81 175 LEU A N 1
ATOM 1350 C CA . LEU A 1 175 ? 21.247 -6.472 5.629 1.00 88.81 175 LEU A CA 1
ATOM 1351 C C . LEU A 1 175 ? 21.116 -4.980 5.944 1.00 88.81 175 LEU A C 1
ATOM 1353 O O . LEU A 1 175 ? 21.133 -4.604 7.118 1.00 88.81 175 LEU A O 1
ATOM 1357 N N . TYR A 1 176 ? 20.940 -4.117 4.937 1.00 90.25 176 TYR A N 1
ATOM 1358 C CA . TYR A 1 176 ? 20.860 -2.680 5.220 1.00 90.25 176 TYR A CA 1
ATOM 1359 C C . TYR A 1 176 ? 19.580 -2.312 5.984 1.00 90.25 176 TYR A C 1
ATOM 1361 O O . TYR A 1 176 ? 19.613 -1.403 6.817 1.00 90.25 176 TYR A O 1
ATOM 1369 N N . THR A 1 177 ? 18.482 -3.043 5.764 1.00 91.25 177 THR A N 1
ATOM 1370 C CA . THR A 1 177 ? 17.207 -2.831 6.466 1.00 91.25 177 THR A CA 1
ATOM 1371 C C . THR A 1 177 ? 17.279 -3.312 7.916 1.00 91.25 177 THR A C 1
ATOM 1373 O O . THR A 1 177 ? 16.870 -2.600 8.829 1.00 91.25 177 THR A O 1
ATOM 1376 N N . ALA A 1 178 ? 17.847 -4.493 8.162 1.00 87.88 178 ALA A N 1
ATOM 1377 C CA . ALA A 1 178 ? 17.962 -5.092 9.489 1.00 87.88 178 ALA A CA 1
ATOM 1378 C C . ALA A 1 178 ? 18.959 -4.344 10.386 1.00 87.88 178 ALA A C 1
ATOM 1380 O O . ALA A 1 178 ? 18.745 -4.231 11.599 1.00 87.88 178 ALA A O 1
ATOM 1381 N N . PHE A 1 179 ? 20.052 -3.829 9.812 1.00 88.38 179 PHE A N 1
ATOM 1382 C CA . PHE A 1 179 ? 21.021 -3.030 10.559 1.00 88.38 179 PHE A CA 1
ATOM 1383 C C . PHE A 1 179 ? 20.569 -1.587 10.740 1.00 88.38 179 PHE A C 1
ATOM 1385 O O . PHE A 1 179 ? 20.605 -1.092 11.863 1.00 88.38 179 PHE A O 1
ATOM 1392 N N . GLY A 1 180 ? 20.150 -0.923 9.663 1.00 88.75 180 GLY A N 1
ATOM 1393 C CA . GLY A 1 180 ? 19.875 0.510 9.670 1.00 88.75 180 GLY A CA 1
ATOM 1394 C C . GLY A 1 180 ? 18.433 0.899 10.014 1.00 88.75 180 GLY A C 1
ATOM 1395 O O . GLY A 1 180 ? 18.173 2.065 10.326 1.00 88.75 180 GLY A O 1
ATOM 1396 N N . GLY A 1 181 ? 17.501 -0.055 9.976 1.00 92.88 181 GLY A N 1
ATOM 1397 C CA . GLY A 1 181 ? 16.094 0.145 10.307 1.00 92.88 181 GLY A CA 1
ATOM 1398 C C . GLY A 1 181 ? 15.369 1.111 9.380 1.00 92.88 181 GLY A C 1
ATOM 1399 O O . GLY A 1 181 ? 15.824 1.445 8.285 1.00 92.88 181 GLY A O 1
ATOM 1400 N N . PHE A 1 182 ? 14.241 1.615 9.871 1.00 94.56 182 PHE A N 1
ATOM 1401 C CA . PHE A 1 182 ? 13.392 2.573 9.176 1.00 94.56 182 PHE A CA 1
ATOM 1402 C C . PHE A 1 182 ? 14.170 3.798 8.681 1.00 94.56 182 PHE A C 1
ATOM 1404 O O . PHE A 1 182 ? 13.971 4.242 7.555 1.00 94.56 182 PHE A O 1
ATOM 1411 N N . ARG A 1 183 ? 15.120 4.321 9.470 1.00 94.94 183 ARG A N 1
ATOM 1412 C CA . ARG A 1 183 ? 15.908 5.488 9.052 1.00 94.94 183 ARG A CA 1
ATOM 1413 C C . ARG A 1 183 ? 16.776 5.206 7.832 1.00 94.94 183 ARG A C 1
ATOM 1415 O O . ARG A 1 183 ? 16.884 6.077 6.971 1.00 94.94 183 ARG A O 1
ATOM 1422 N N . ALA A 1 184 ? 17.408 4.034 7.769 1.00 94.88 184 ALA A N 1
ATOM 1423 C CA . ALA A 1 184 ? 18.185 3.665 6.595 1.00 94.88 184 ALA A CA 1
ATOM 1424 C C . ALA A 1 184 ? 17.290 3.542 5.369 1.00 94.88 184 ALA A C 1
ATOM 1426 O O . ALA A 1 184 ? 17.649 4.126 4.357 1.00 94.88 184 ALA A O 1
ATOM 1427 N N . VAL A 1 185 ? 16.109 2.926 5.499 1.00 95.62 185 VAL A N 1
ATOM 1428 C CA . VAL A 1 185 ? 15.126 2.826 4.406 1.00 95.62 185 VAL A CA 1
ATOM 1429 C C . VAL A 1 185 ? 14.753 4.207 3.856 1.00 95.62 185 VAL A C 1
ATOM 1431 O O . VAL A 1 185 ? 14.871 4.434 2.660 1.00 95.62 185 VAL A O 1
ATOM 1434 N N . ILE A 1 186 ? 14.421 5.182 4.711 1.00 96.06 186 ILE A N 1
ATOM 1435 C CA . ILE A 1 186 ? 14.087 6.548 4.255 1.00 96.06 186 ILE A CA 1
ATOM 1436 C C . ILE A 1 186 ? 15.258 7.220 3.519 1.00 96.06 186 ILE A C 1
ATOM 1438 O O . ILE A 1 186 ? 15.061 7.932 2.532 1.00 96.06 186 ILE A O 1
ATOM 1442 N N . VAL A 1 187 ? 16.490 7.028 3.999 1.00 95.31 187 VAL A N 1
ATOM 1443 C CA . VAL A 1 187 ? 17.680 7.623 3.373 1.00 95.31 187 VAL A CA 1
ATOM 1444 C C . VAL A 1 187 ? 18.011 6.929 2.053 1.00 95.31 187 VAL A C 1
ATOM 1446 O O . VAL A 1 187 ? 18.300 7.617 1.072 1.00 95.31 187 VAL A O 1
ATOM 1449 N N . THR A 1 188 ? 17.952 5.596 2.003 1.00 95.50 188 THR A N 1
ATOM 1450 C CA . THR A 1 188 ? 18.180 4.833 0.772 1.00 95.50 188 THR A CA 1
ATOM 1451 C C . THR A 1 188 ? 17.104 5.129 -0.257 1.00 95.50 188 THR A C 1
ATOM 1453 O O . THR A 1 188 ? 17.468 5.357 -1.404 1.00 95.50 188 THR A O 1
ATOM 1456 N N . ASP A 1 189 ? 15.835 5.261 0.142 1.00 95.81 189 ASP A N 1
ATOM 1457 C CA . ASP A 1 189 ? 14.734 5.611 -0.763 1.00 95.81 189 ASP A CA 1
ATOM 1458 C C . ASP A 1 189 ? 15.003 6.927 -1.500 1.00 95.81 189 ASP A C 1
ATOM 1460 O O . ASP A 1 189 ? 14.719 7.054 -2.687 1.00 95.81 189 ASP A O 1
ATOM 1464 N N . ARG A 1 190 ? 15.599 7.921 -0.830 1.00 95.38 190 ARG A N 1
ATOM 1465 C CA . ARG A 1 190 ? 15.960 9.191 -1.475 1.00 95.38 190 ARG A CA 1
ATOM 1466 C C . ARG A 1 190 ? 17.049 9.007 -2.537 1.00 95.38 190 ARG A C 1
ATOM 1468 O O . ARG A 1 190 ? 16.971 9.613 -3.606 1.00 95.38 190 ARG A O 1
ATOM 1475 N N . VAL A 1 191 ? 18.060 8.186 -2.252 1.00 95.38 191 VAL A N 1
ATOM 1476 C CA . VAL A 1 191 ? 19.136 7.854 -3.207 1.00 95.38 191 VAL A CA 1
ATOM 1477 C C . VAL A 1 191 ? 18.594 7.002 -4.362 1.00 95.38 191 VAL A C 1
ATOM 1479 O O . VAL A 1 191 ? 18.962 7.202 -5.520 1.00 95.38 191 VAL A O 1
ATOM 1482 N N . GLN A 1 192 ? 17.678 6.083 -4.069 1.00 96.06 192 GLN A N 1
ATOM 1483 C CA . GLN A 1 192 ? 16.977 5.254 -5.048 1.00 96.06 192 GLN A CA 1
ATOM 1484 C C . GLN A 1 192 ? 16.091 6.114 -5.949 1.00 96.06 192 GLN A C 1
ATOM 1486 O O . GLN A 1 192 ? 16.150 5.964 -7.163 1.00 96.06 192 GLN A O 1
ATOM 1491 N N . MET A 1 193 ? 15.376 7.096 -5.396 1.00 95.62 193 MET A N 1
ATOM 1492 C CA . MET A 1 193 ? 14.591 8.051 -6.181 1.00 95.62 193 MET A CA 1
ATOM 1493 C C . MET A 1 193 ? 15.473 8.840 -7.150 1.00 95.62 193 MET A C 1
ATOM 1495 O O . MET A 1 193 ? 15.115 8.998 -8.313 1.00 95.62 193 MET A O 1
ATOM 1499 N N . LEU A 1 194 ? 16.651 9.296 -6.710 1.00 96.25 194 LEU A N 1
ATOM 1500 C CA . LEU A 1 194 ? 17.616 9.929 -7.613 1.00 96.25 194 LEU A CA 1
ATOM 1501 C C . LEU A 1 194 ? 18.030 8.973 -8.744 1.00 96.25 194 LEU A C 1
ATOM 1503 O O . LEU A 1 194 ? 18.059 9.373 -9.902 1.00 96.25 194 LEU A O 1
ATOM 1507 N N . SER A 1 195 ? 18.290 7.706 -8.419 1.00 96.50 195 SER A N 1
ATOM 1508 C CA . SER A 1 195 ? 18.661 6.679 -9.403 1.00 96.50 195 SER A CA 1
ATOM 1509 C C . SER A 1 195 ? 17.535 6.418 -10.415 1.00 96.50 195 SER A C 1
ATOM 1511 O O . SER A 1 195 ? 17.804 6.279 -11.605 1.00 96.50 195 SER A O 1
ATOM 1513 N N . ILE A 1 196 ? 16.272 6.421 -9.973 1.00 97.06 196 ILE A N 1
ATOM 1514 C CA . ILE A 1 196 ? 15.093 6.303 -10.844 1.00 97.06 196 ILE A CA 1
ATOM 1515 C C . ILE A 1 196 ? 14.996 7.512 -11.781 1.00 97.06 196 ILE A C 1
ATOM 1517 O O . ILE A 1 196 ? 14.824 7.333 -12.980 1.00 97.06 196 ILE A O 1
ATOM 1521 N N . TRP A 1 197 ? 15.158 8.740 -11.280 1.00 97.56 197 TRP A N 1
ATOM 1522 C CA . TRP A 1 197 ? 15.153 9.934 -12.137 1.00 97.56 197 TRP A CA 1
ATOM 1523 C C . TRP A 1 197 ? 16.273 9.913 -13.178 1.00 97.56 197 TRP A C 1
ATOM 1525 O O . TRP A 1 197 ? 16.031 10.241 -14.339 1.00 97.56 197 TRP A O 1
ATOM 1535 N N . LEU A 1 198 ? 17.476 9.485 -12.785 1.00 97.75 198 LEU A N 1
ATOM 1536 C CA . LEU A 1 198 ? 18.591 9.313 -13.714 1.00 97.75 198 LEU A CA 1
ATOM 1537 C C . LEU A 1 198 ? 18.272 8.267 -14.789 1.00 97.75 198 LEU A C 1
ATOM 1539 O O . LEU A 1 198 ? 18.539 8.524 -15.958 1.00 97.75 198 LEU A O 1
ATOM 1543 N N . LEU A 1 199 ? 17.644 7.142 -14.429 1.00 97.56 199 LEU A N 1
ATOM 1544 C CA . LEU A 1 199 ? 17.126 6.154 -15.383 1.00 97.56 199 LEU A CA 1
ATOM 1545 C C . LEU A 1 199 ? 16.150 6.793 -16.381 1.00 97.56 199 LEU A C 1
ATOM 1547 O O . LEU A 1 199 ? 16.323 6.623 -17.586 1.00 97.56 199 LEU A O 1
ATOM 1551 N N . LEU A 1 200 ? 15.151 7.545 -15.907 1.00 98.00 200 LEU A N 1
ATOM 1552 C CA . LEU A 1 200 ? 14.145 8.156 -16.785 1.00 98.00 200 LEU A CA 1
ATOM 1553 C C . LEU A 1 200 ? 14.769 9.140 -17.776 1.00 98.00 200 LEU A C 1
ATOM 1555 O O . LEU A 1 200 ? 14.470 9.095 -18.971 1.00 98.00 200 LEU A O 1
ATOM 1559 N N . VAL A 1 201 ? 15.659 10.007 -17.290 1.00 98.25 201 VAL A N 1
ATOM 1560 C CA . VAL A 1 201 ? 16.385 10.958 -18.139 1.00 98.25 201 VAL A CA 1
ATOM 1561 C C . VAL A 1 201 ? 17.281 10.207 -19.120 1.00 98.25 201 VAL A C 1
ATOM 1563 O O . VAL A 1 201 ? 17.239 10.482 -20.315 1.00 98.25 201 VAL A O 1
ATOM 1566 N N . SER A 1 202 ? 18.041 9.218 -18.649 1.00 97.81 202 SER A N 1
ATOM 1567 C CA . SER A 1 202 ? 18.970 8.452 -19.479 1.00 97.81 202 SER A CA 1
ATOM 1568 C C . SER A 1 202 ? 18.266 7.699 -20.607 1.00 97.81 202 SER A C 1
ATOM 1570 O O . SER A 1 202 ? 18.759 7.713 -21.733 1.00 97.81 202 SER A O 1
ATOM 1572 N N . LEU A 1 203 ? 17.124 7.060 -20.337 1.00 97.94 203 LEU A N 1
ATOM 1573 C CA . LEU A 1 203 ? 16.344 6.384 -21.375 1.00 97.94 203 LEU A CA 1
ATOM 1574 C C . LEU A 1 203 ? 15.726 7.380 -22.356 1.00 97.94 203 LEU A C 1
ATOM 1576 O O . LEU A 1 203 ? 15.773 7.148 -23.560 1.00 97.94 203 LEU A O 1
ATOM 1580 N N . SER A 1 204 ? 15.219 8.515 -21.867 1.00 97.88 204 SER A N 1
ATOM 1581 C CA . SER A 1 204 ? 14.675 9.571 -22.732 1.00 97.88 204 SER A CA 1
ATOM 1582 C C . SER A 1 204 ? 15.736 10.097 -23.703 1.00 97.88 204 SER A C 1
ATOM 1584 O O . SER A 1 204 ? 15.490 10.202 -24.903 1.00 97.88 204 SER A O 1
ATOM 1586 N N . VAL A 1 205 ? 16.946 10.370 -23.201 1.00 97.50 205 VAL A N 1
ATOM 1587 C CA . VAL A 1 205 ? 18.082 10.806 -24.026 1.00 97.50 205 VAL A CA 1
ATOM 1588 C C . VAL A 1 205 ? 18.498 9.705 -25.005 1.00 97.50 205 VAL A C 1
ATOM 1590 O O . VAL A 1 205 ? 18.770 10.004 -26.166 1.00 97.50 205 VAL A O 1
ATOM 1593 N N . PHE A 1 206 ? 18.499 8.435 -24.586 1.00 97.69 206 PHE A N 1
ATOM 1594 C CA . PHE A 1 206 ? 18.793 7.319 -25.488 1.00 97.69 206 PHE A CA 1
ATOM 1595 C C . PHE A 1 206 ? 17.767 7.195 -26.620 1.00 97.69 206 PHE A C 1
ATOM 1597 O O . PHE A 1 206 ? 18.157 6.956 -27.757 1.00 97.69 206 PHE A O 1
ATOM 1604 N N . TYR A 1 207 ? 16.477 7.407 -26.350 1.00 96.94 207 TYR A N 1
ATOM 1605 C CA . TYR A 1 207 ? 15.433 7.357 -27.380 1.00 96.94 207 TYR A CA 1
ATOM 1606 C C . TYR A 1 207 ? 15.623 8.464 -28.419 1.00 96.94 207 TYR A C 1
ATOM 1608 O O . TYR A 1 207 ? 15.537 8.202 -29.617 1.00 96.94 207 TYR A O 1
ATOM 1616 N N . VAL A 1 208 ? 15.943 9.683 -27.968 1.00 96.50 208 VAL A N 1
ATOM 1617 C CA . VAL A 1 208 ? 16.282 10.806 -28.856 1.00 96.50 208 VAL A CA 1
ATOM 1618 C C . VAL A 1 208 ? 17.513 10.466 -29.697 1.00 96.50 208 VAL A C 1
ATOM 1620 O O . VAL A 1 208 ? 17.481 10.598 -30.917 1.00 96.50 208 VAL A O 1
ATOM 1623 N N . TYR A 1 209 ? 18.585 9.983 -29.064 1.00 95.75 209 TYR A N 1
ATOM 1624 C CA . TYR A 1 209 ? 19.808 9.576 -29.756 1.00 95.75 209 TYR A CA 1
ATOM 1625 C C . TYR A 1 209 ? 19.542 8.492 -30.810 1.00 95.75 209 TYR A C 1
ATOM 1627 O O . TYR A 1 209 ? 20.005 8.608 -31.946 1.00 95.75 209 TYR A O 1
ATOM 1635 N N . TYR A 1 210 ? 18.773 7.461 -30.457 1.00 94.88 210 TYR A N 1
ATOM 1636 C CA . TYR A 1 210 ? 18.433 6.371 -31.364 1.00 94.88 210 TYR A CA 1
ATOM 1637 C C . TYR A 1 210 ? 17.633 6.885 -32.564 1.00 94.88 210 TYR A C 1
ATOM 1639 O O . TYR A 1 210 ? 18.001 6.606 -33.703 1.00 94.88 210 TYR A O 1
ATOM 1647 N N . ALA A 1 211 ? 16.608 7.712 -32.327 1.00 95.06 211 ALA A N 1
ATOM 1648 C CA . ALA A 1 211 ? 15.803 8.299 -33.395 1.00 95.06 211 ALA A CA 1
ATOM 1649 C C . ALA A 1 211 ? 16.643 9.156 -34.354 1.00 95.06 211 ALA A C 1
ATOM 1651 O O . ALA A 1 211 ? 16.470 9.073 -35.566 1.00 95.06 211 ALA A O 1
ATOM 1652 N N . LEU A 1 212 ? 17.591 9.945 -33.837 1.00 94.44 212 LEU A N 1
ATOM 1653 C CA . LEU A 1 212 ? 18.470 10.780 -34.663 1.00 94.44 212 LEU A CA 1
ATOM 1654 C C . LEU A 1 212 ? 19.480 9.969 -35.489 1.00 94.44 212 LEU A C 1
ATOM 1656 O O . LEU A 1 212 ? 19.861 10.401 -36.572 1.00 94.44 212 LEU A O 1
ATOM 1660 N N . THR A 1 213 ? 19.911 8.806 -34.999 1.00 92.50 213 THR A N 1
ATOM 1661 C CA . THR A 1 213 ? 20.951 7.986 -35.648 1.00 92.50 213 THR A CA 1
ATOM 1662 C C . THR A 1 213 ? 20.396 6.893 -36.563 1.00 92.50 213 THR A C 1
ATOM 1664 O O . THR A 1 213 ? 21.085 6.478 -37.489 1.00 92.50 213 THR A O 1
ATOM 1667 N N . HIS A 1 214 ? 19.153 6.449 -36.356 1.00 89.88 214 HIS A N 1
ATOM 1668 C CA . HIS A 1 214 ? 18.546 5.312 -37.061 1.00 89.88 214 HIS A CA 1
ATOM 1669 C C . HIS A 1 214 ? 17.389 5.742 -37.979 1.00 89.88 214 HIS A C 1
ATOM 1671 O O . HIS A 1 214 ? 16.303 5.164 -37.958 1.00 89.88 214 HIS A O 1
ATOM 1677 N N . GLY A 1 215 ? 17.629 6.767 -38.805 1.00 85.12 215 GLY A N 1
ATOM 1678 C CA . GLY A 1 215 ? 16.714 7.159 -39.885 1.00 85.12 215 GLY A CA 1
ATOM 1679 C C . GLY A 1 215 ? 15.742 8.302 -39.567 1.00 85.12 215 GLY A C 1
ATOM 1680 O O . GLY A 1 215 ? 14.903 8.642 -40.398 1.00 85.12 215 GLY A O 1
ATOM 1681 N N . GLY A 1 216 ? 15.866 8.939 -38.403 1.00 92.25 216 GLY A N 1
ATOM 1682 C CA . GLY A 1 216 ? 15.073 10.108 -38.034 1.00 92.25 216 GLY A CA 1
ATOM 1683 C C . GLY A 1 216 ? 13.717 9.772 -37.407 1.00 92.25 216 GLY A C 1
ATOM 1684 O O . GLY A 1 216 ? 13.257 8.629 -37.367 1.00 92.25 216 GLY A O 1
ATOM 1685 N N . TRP A 1 217 ? 13.044 10.819 -36.923 1.00 92.31 217 TRP A N 1
ATOM 1686 C CA . TRP A 1 217 ? 11.787 10.709 -36.180 1.00 92.31 217 TRP A CA 1
ATOM 1687 C C . TRP A 1 217 ? 10.666 10.014 -36.957 1.00 92.31 217 TRP A C 1
ATOM 1689 O O . TRP A 1 217 ? 9.933 9.223 -36.371 1.00 92.31 217 TRP A O 1
ATOM 1699 N N . SER A 1 218 ? 10.533 10.267 -38.262 1.00 91.75 218 SER A N 1
ATOM 1700 C CA . SER A 1 218 ? 9.464 9.684 -39.086 1.00 91.75 218 SER A CA 1
ATOM 1701 C C . SER A 1 218 ? 9.515 8.154 -39.099 1.00 91.75 218 SER A C 1
ATOM 1703 O O . SER A 1 218 ? 8.497 7.504 -38.859 1.00 91.75 218 SER A O 1
ATOM 1705 N N . ILE A 1 219 ? 10.706 7.582 -39.300 1.00 91.44 219 ILE A N 1
ATOM 1706 C CA . ILE A 1 219 ? 10.919 6.132 -39.305 1.00 91.44 219 ILE A CA 1
ATOM 1707 C C . ILE A 1 219 ? 10.669 5.565 -37.908 1.00 91.44 219 ILE A C 1
ATOM 1709 O O . ILE A 1 219 ? 9.896 4.619 -37.759 1.00 91.44 219 ILE A O 1
ATOM 1713 N N . SER A 1 220 ? 11.240 6.177 -36.868 1.00 92.88 220 SER A N 1
ATOM 1714 C CA . SER A 1 220 ? 11.047 5.704 -35.494 1.00 92.88 220 SER A CA 1
ATOM 1715 C C . SER A 1 220 ? 9.577 5.716 -35.057 1.00 92.88 220 SER A C 1
ATOM 1717 O O . SER A 1 220 ? 9.117 4.753 -34.450 1.00 92.88 220 SER A O 1
ATOM 1719 N N . PHE A 1 221 ? 8.806 6.755 -35.395 1.00 92.12 221 PHE A N 1
ATOM 1720 C CA . PHE A 1 221 ? 7.374 6.800 -35.080 1.00 92.12 221 PHE A CA 1
ATOM 1721 C C . PHE A 1 221 ? 6.557 5.788 -35.888 1.00 92.12 221 PHE A C 1
ATOM 1723 O O . PHE A 1 221 ? 5.586 5.251 -35.361 1.00 92.12 221 PHE A O 1
ATOM 1730 N N . SER A 1 222 ? 6.958 5.483 -37.127 1.00 90.69 222 SER A N 1
ATOM 1731 C CA . SER A 1 222 ? 6.276 4.472 -37.948 1.00 90.69 222 SER A CA 1
ATOM 1732 C C . SER A 1 222 ? 6.399 3.047 -37.392 1.00 90.69 222 SER A C 1
ATOM 1734 O O . SER A 1 222 ? 5.534 2.214 -37.655 1.00 90.69 222 SER A O 1
ATOM 1736 N N . ASN A 1 223 ? 7.426 2.780 -36.573 1.00 91.38 223 ASN A N 1
ATOM 1737 C CA . ASN A 1 223 ? 7.609 1.490 -35.903 1.00 91.38 223 ASN A CA 1
ATOM 1738 C C . ASN A 1 223 ? 6.628 1.270 -34.741 1.00 91.38 223 ASN A C 1
ATOM 1740 O O . ASN A 1 223 ? 6.416 0.129 -34.327 1.00 91.38 223 ASN A O 1
ATOM 1744 N N . ILE A 1 224 ? 6.028 2.338 -34.202 1.00 92.31 224 ILE A N 1
ATOM 1745 C CA . ILE A 1 224 ? 5.092 2.224 -33.086 1.00 92.31 224 ILE A CA 1
ATOM 1746 C C . ILE A 1 224 ? 3.770 1.646 -33.606 1.00 92.31 224 ILE A C 1
ATOM 1748 O O . ILE A 1 224 ? 3.156 2.239 -34.499 1.00 92.31 224 ILE A O 1
ATOM 1752 N N . PRO A 1 225 ? 3.265 0.538 -33.029 1.00 89.44 225 PRO A N 1
ATOM 1753 C CA . PRO A 1 225 ? 1.964 0.010 -33.403 1.00 89.44 225 PRO A CA 1
ATOM 1754 C C . PRO A 1 225 ? 0.877 1.080 -33.261 1.00 89.44 225 PRO A C 1
ATOM 1756 O O . PRO A 1 225 ? 0.746 1.725 -32.218 1.00 89.44 225 PRO A O 1
ATOM 1759 N N . ALA A 1 226 ? 0.046 1.253 -34.293 1.00 85.69 226 ALA A N 1
ATOM 1760 C CA . ALA A 1 226 ? -0.993 2.285 -34.298 1.00 85.69 226 ALA A CA 1
ATOM 1761 C C . ALA A 1 226 ? -1.982 2.147 -33.122 1.00 85.69 226 ALA A C 1
ATOM 1763 O O . ALA A 1 226 ? -2.566 3.135 -32.680 1.00 85.69 226 ALA A O 1
ATOM 1764 N N . SER A 1 227 ? -2.170 0.936 -32.590 1.00 84.94 227 SER A N 1
ATOM 1765 C CA . SER A 1 227 ? -2.979 0.680 -31.394 1.00 84.94 227 SER A CA 1
ATOM 1766 C C . SER A 1 227 ? -2.371 1.279 -30.119 1.00 84.94 227 SER A C 1
ATOM 1768 O O . SER A 1 227 ? -3.126 1.729 -29.258 1.00 84.94 227 SER A O 1
ATOM 1770 N N . THR A 1 228 ? -1.044 1.356 -29.992 1.00 88.56 228 THR A N 1
ATOM 1771 C CA . THR A 1 228 ? -0.365 1.796 -28.764 1.00 88.56 228 THR A CA 1
ATOM 1772 C C . THR A 1 228 ? -0.715 3.239 -28.402 1.00 88.56 228 THR A C 1
ATOM 1774 O O . THR A 1 228 ? -1.042 3.513 -27.251 1.00 88.56 228 THR A O 1
ATOM 1777 N N . LEU A 1 229 ? -0.719 4.162 -29.368 1.00 88.62 229 LEU A N 1
ATOM 1778 C CA . LEU A 1 229 ? -0.960 5.593 -29.111 1.00 88.62 229 LEU A CA 1
ATOM 1779 C C . LEU A 1 229 ? -2.424 6.032 -29.295 1.00 88.62 229 LEU A C 1
ATOM 1781 O O . LEU A 1 229 ? -2.760 7.187 -29.042 1.00 88.62 229 LEU A O 1
ATOM 1785 N N . ARG A 1 230 ? -3.322 5.135 -29.719 1.00 86.44 230 ARG A N 1
ATOM 1786 C CA . ARG A 1 230 ? -4.745 5.456 -29.918 1.00 86.44 230 ARG A CA 1
ATOM 1787 C C . ARG A 1 230 ? -5.550 5.306 -28.625 1.00 86.44 230 ARG A C 1
ATOM 1789 O O . ARG A 1 230 ? -5.566 4.232 -28.029 1.00 86.44 230 ARG A O 1
ATOM 1796 N N . PHE A 1 231 ? -6.330 6.328 -28.266 1.00 84.00 231 PHE A N 1
ATOM 1797 C CA . PHE A 1 231 ? -7.341 6.266 -27.199 1.00 84.00 231 PHE A CA 1
ATOM 1798 C C . PHE A 1 231 ? -8.627 5.573 -27.682 1.00 84.00 231 PHE A C 1
ATOM 1800 O O . PHE A 1 231 ? -9.677 6.193 -27.810 1.00 84.00 231 PHE A O 1
ATOM 1807 N N . SER A 1 232 ? -8.549 4.274 -27.979 1.00 83.31 232 SER A N 1
ATOM 1808 C CA . SER A 1 232 ? -9.730 3.458 -28.296 1.00 83.31 232 SER A CA 1
ATOM 1809 C C . SER A 1 232 ? -9.890 2.338 -27.277 1.00 83.31 232 SER A C 1
ATOM 1811 O O . SER A 1 232 ? -8.917 1.654 -26.960 1.00 83.31 232 SER A O 1
ATOM 1813 N N . VAL A 1 233 ? -11.109 2.166 -26.764 1.00 78.12 233 VAL A N 1
ATOM 1814 C CA . VAL A 1 233 ? -11.483 1.051 -25.875 1.00 78.12 233 VAL A CA 1
ATOM 1815 C C . VAL A 1 233 ? -11.891 -0.184 -26.688 1.00 78.12 233 VAL A C 1
ATOM 1817 O O . VAL A 1 233 ? -11.694 -1.315 -26.247 1.00 78.12 233 VAL A O 1
ATOM 1820 N N . ALA A 1 234 ? -12.431 0.020 -27.894 1.00 74.75 234 ALA A N 1
ATOM 1821 C CA . ALA A 1 234 ? -12.916 -1.054 -28.752 1.00 74.75 234 ALA A CA 1
ATOM 1822 C C . ALA A 1 234 ? -11.771 -1.995 -29.171 1.00 74.75 234 ALA A C 1
ATOM 1824 O O . ALA A 1 234 ? -10.704 -1.542 -29.589 1.00 74.75 234 ALA A O 1
ATOM 1825 N N . GLY A 1 235 ? -12.005 -3.307 -29.055 1.00 72.75 235 GLY A N 1
ATOM 1826 C CA . GLY A 1 235 ? -11.055 -4.352 -29.456 1.00 72.75 235 GLY A CA 1
ATOM 1827 C C . GLY A 1 235 ? -9.995 -4.733 -28.413 1.00 72.75 235 GLY A C 1
ATOM 1828 O O . GLY A 1 235 ? -9.139 -5.557 -28.718 1.00 72.75 235 GLY A O 1
ATOM 1829 N N . ARG A 1 236 ? -10.033 -4.183 -27.189 1.00 81.88 236 ARG A N 1
ATOM 1830 C CA . ARG A 1 236 ? -9.073 -4.515 -26.115 1.00 81.88 236 ARG A CA 1
ATOM 1831 C C . ARG A 1 236 ? -9.728 -5.337 -25.013 1.00 81.88 236 ARG A C 1
ATOM 1833 O O . ARG A 1 236 ? -10.319 -4.790 -24.078 1.00 81.88 236 ARG A O 1
ATOM 1840 N N . ALA A 1 237 ? -9.621 -6.658 -25.119 1.00 81.75 237 ALA A N 1
ATOM 1841 C CA . ALA A 1 237 ? -10.110 -7.566 -24.087 1.00 81.75 237 ALA A CA 1
ATOM 1842 C C . ALA A 1 237 ? -9.463 -7.247 -22.725 1.00 81.75 237 ALA A C 1
ATOM 1844 O O . ALA A 1 237 ? -8.268 -6.973 -22.637 1.00 81.75 237 ALA A O 1
ATOM 1845 N N . GLY A 1 238 ? -10.264 -7.234 -21.657 1.00 82.44 238 GLY A N 1
ATOM 1846 C CA . GLY A 1 238 ? -9.783 -7.008 -20.289 1.00 82.44 238 GLY A CA 1
ATOM 1847 C C . GLY A 1 238 ? -9.438 -5.559 -19.915 1.00 82.44 238 GLY A C 1
ATOM 1848 O O . GLY A 1 238 ? -9.260 -5.303 -18.726 1.00 82.44 238 GLY A O 1
ATOM 1849 N N . LEU A 1 239 ? -9.415 -4.595 -20.852 1.00 87.38 239 LEU A N 1
ATOM 1850 C CA . LEU A 1 239 ? -9.064 -3.196 -20.543 1.00 87.38 239 LEU A CA 1
ATOM 1851 C C . LEU A 1 239 ? -10.001 -2.581 -19.494 1.00 87.38 239 LEU A C 1
ATOM 1853 O O . LEU A 1 239 ? -9.534 -1.954 -18.549 1.00 87.38 239 LEU A O 1
ATOM 1857 N N . LEU A 1 240 ? -11.316 -2.779 -19.622 1.00 88.06 240 LEU A N 1
ATOM 1858 C CA . LEU A 1 240 ? -12.275 -2.223 -18.664 1.00 88.06 240 LEU A CA 1
ATOM 1859 C C . LEU A 1 240 ? -12.083 -2.823 -17.262 1.00 88.06 240 LEU A C 1
ATOM 1861 O O . LEU A 1 240 ? -12.061 -2.091 -16.273 1.00 88.06 240 LEU A O 1
ATOM 1865 N N . SER A 1 241 ? -11.885 -4.142 -17.178 1.00 85.88 241 SER A N 1
ATOM 1866 C CA . SER A 1 241 ? -11.587 -4.836 -15.921 1.00 85.88 241 SER A CA 1
ATOM 1867 C C . SER A 1 241 ? -10.281 -4.335 -15.304 1.00 85.88 241 SER A C 1
ATOM 1869 O O . SER A 1 241 ? -10.238 -4.079 -14.104 1.00 85.88 241 SER A O 1
ATOM 1871 N N . PHE A 1 242 ? -9.246 -4.112 -16.117 1.00 87.94 242 PHE A N 1
ATOM 1872 C CA . PHE A 1 242 ? -7.995 -3.505 -15.675 1.00 87.94 242 PHE A CA 1
ATOM 1873 C C . PHE A 1 242 ? -8.209 -2.079 -15.148 1.00 87.94 242 PHE A C 1
ATOM 1875 O O . PHE A 1 242 ? -7.766 -1.775 -14.046 1.00 87.94 242 PHE A O 1
ATOM 1882 N N . MET A 1 243 ? -8.929 -1.218 -15.877 1.00 91.44 243 MET A N 1
ATOM 1883 C CA . MET A 1 243 ? -9.186 0.172 -15.477 1.00 91.44 243 MET A CA 1
ATOM 1884 C C . MET A 1 243 ? -9.953 0.266 -14.154 1.00 91.44 243 MET A C 1
ATOM 1886 O O . MET A 1 243 ? -9.590 1.063 -13.286 1.00 91.44 243 MET A O 1
ATOM 1890 N N . VAL A 1 244 ? -10.992 -0.554 -13.983 1.00 90.94 244 VAL A N 1
ATOM 1891 C CA . VAL A 1 244 ? -11.765 -0.611 -12.736 1.00 90.94 244 VAL A CA 1
ATOM 1892 C C . VAL A 1 244 ? -10.916 -1.193 -11.610 1.00 90.94 244 VAL A C 1
ATOM 1894 O O . VAL A 1 244 ? -10.840 -0.607 -10.533 1.00 90.94 244 VAL A O 1
ATOM 1897 N N . GLY A 1 245 ? -10.236 -2.313 -11.856 1.00 89.31 245 GLY A N 1
ATOM 1898 C CA . GLY A 1 245 ? -9.413 -2.968 -10.849 1.00 89.31 245 GLY A CA 1
ATOM 1899 C C . GLY A 1 245 ? -8.268 -2.077 -10.365 1.00 89.31 245 GLY A C 1
ATOM 1900 O O . GLY A 1 245 ? -8.091 -1.928 -9.160 1.00 89.31 245 GLY A O 1
ATOM 1901 N N . ILE A 1 246 ? -7.548 -1.404 -11.270 1.00 91.69 246 ILE A N 1
ATOM 1902 C CA . ILE A 1 246 ? -6.433 -0.522 -10.902 1.00 91.69 246 ILE A CA 1
ATOM 1903 C C . ILE A 1 246 ? -6.910 0.760 -10.215 1.00 91.69 246 ILE A C 1
ATOM 1905 O O . ILE A 1 246 ? -6.248 1.235 -9.298 1.00 91.69 246 ILE A O 1
ATOM 1909 N N . PHE A 1 247 ? -8.085 1.288 -10.580 1.00 95.12 247 PHE A N 1
ATOM 1910 C CA . PHE A 1 247 ? -8.718 2.382 -9.839 1.00 95.12 247 PHE A CA 1
ATOM 1911 C C . PHE A 1 247 ? -9.001 1.965 -8.394 1.00 95.12 247 PHE A C 1
ATOM 1913 O O . PHE A 1 247 ? -8.638 2.679 -7.457 1.00 95.12 247 PHE A O 1
ATOM 1920 N N . VAL A 1 248 ? -9.603 0.785 -8.216 1.00 94.31 248 VAL A N 1
ATOM 1921 C CA . VAL A 1 248 ? -9.936 0.246 -6.896 1.00 94.31 248 VAL A CA 1
ATOM 1922 C C . VAL A 1 248 ? -8.693 -0.177 -6.121 1.00 94.31 248 VAL A C 1
ATOM 1924 O O . VAL A 1 248 ? -8.731 -0.129 -4.906 1.00 94.31 248 VAL A O 1
ATOM 1927 N N . ILE A 1 249 ? -7.569 -0.509 -6.754 1.00 92.38 249 ILE A N 1
ATOM 1928 C CA . ILE A 1 249 ? -6.295 -0.662 -6.039 1.00 92.38 249 ILE A CA 1
ATOM 1929 C C . ILE A 1 249 ? -5.766 0.714 -5.640 1.00 92.38 249 ILE A C 1
ATOM 1931 O O . ILE A 1 249 ? -5.669 1.020 -4.455 1.00 92.38 249 ILE A O 1
ATOM 1935 N N . ASN A 1 250 ? -5.442 1.563 -6.608 1.00 95.19 250 ASN A N 1
ATOM 1936 C CA . ASN A 1 250 ? -4.610 2.736 -6.371 1.00 95.19 250 ASN A CA 1
ATOM 1937 C C . ASN A 1 250 ? -5.292 3.783 -5.490 1.00 95.19 250 ASN A C 1
ATOM 1939 O O . ASN A 1 250 ? -4.653 4.325 -4.594 1.00 95.19 250 ASN A O 1
ATOM 1943 N N . VAL A 1 251 ? -6.580 4.067 -5.697 1.00 95.75 251 VAL A N 1
ATOM 1944 C CA . VAL A 1 251 ? -7.253 5.156 -4.972 1.00 95.75 251 VAL A CA 1
ATOM 1945 C C . VAL A 1 251 ? -7.401 4.853 -3.471 1.00 95.75 251 VAL A C 1
ATOM 1947 O O . VAL A 1 251 ? -6.975 5.672 -2.653 1.00 95.75 251 VAL A O 1
ATOM 1950 N N . PRO A 1 252 ? -7.962 3.702 -3.059 1.00 94.06 252 PRO A N 1
ATOM 1951 C CA . PRO A 1 252 ? -8.131 3.388 -1.644 1.00 94.06 252 PRO A CA 1
ATOM 1952 C C . PRO A 1 252 ? -6.901 2.757 -0.978 1.00 94.06 252 PRO A C 1
ATOM 1954 O O . PRO A 1 252 ? -6.825 2.822 0.246 1.00 94.06 252 PRO A O 1
ATOM 1957 N N . SER A 1 253 ? -5.937 2.166 -1.700 1.00 91.06 253 SER A N 1
ATOM 1958 C CA . SER A 1 253 ? -4.827 1.448 -1.040 1.00 91.06 253 SER A CA 1
ATOM 1959 C C . SER A 1 253 ? -3.964 2.356 -0.171 1.00 91.06 253 SER A C 1
ATOM 1961 O O . SER A 1 253 ? -3.674 1.987 0.964 1.00 91.06 253 SER A O 1
ATOM 1963 N N . PHE A 1 254 ? -3.597 3.555 -0.644 1.00 94.44 254 PHE A N 1
ATOM 1964 C CA . PHE A 1 254 ? -2.638 4.407 0.073 1.00 94.44 254 PHE A CA 1
ATOM 1965 C C . PHE A 1 254 ? -3.126 4.860 1.457 1.00 94.44 254 PHE A C 1
ATOM 1967 O O . PHE A 1 254 ? -2.312 5.012 2.367 1.00 94.44 254 PHE A O 1
ATOM 1974 N N . ILE A 1 255 ? -4.437 5.073 1.657 1.00 95.50 255 ILE A N 1
ATOM 1975 C CA . ILE A 1 255 ? -4.952 5.460 2.985 1.00 95.50 255 ILE A CA 1
ATOM 1976 C C . ILE A 1 255 ? -4.874 4.301 3.982 1.00 95.50 255 ILE A C 1
ATOM 1978 O O . ILE A 1 255 ? -4.716 4.538 5.176 1.00 95.50 255 ILE A O 1
ATOM 1982 N N . SER A 1 256 ? -4.950 3.061 3.498 1.00 95.00 256 SER A N 1
ATOM 1983 C CA . SER A 1 256 ? -4.807 1.830 4.282 1.00 95.00 256 SER A CA 1
ATOM 1984 C C . SER A 1 256 ? -3.418 1.192 4.178 1.00 95.00 256 SER A C 1
ATOM 1986 O O . SER A 1 256 ? -3.232 0.065 4.632 1.00 95.00 256 SER A O 1
ATOM 1988 N N . ASP A 1 257 ? -2.441 1.885 3.596 1.00 95.00 257 ASP A N 1
ATOM 1989 C CA . ASP A 1 257 ? -1.083 1.376 3.444 1.00 95.00 257 ASP A CA 1
ATOM 1990 C C . ASP A 1 257 ? -0.277 1.646 4.717 1.00 95.00 257 ASP A C 1
ATOM 1992 O O . ASP A 1 257 ? 0.056 2.786 5.053 1.00 95.00 257 ASP A O 1
ATOM 1996 N N . MET A 1 258 ? 0.092 0.574 5.414 1.00 95.19 258 MET A N 1
ATOM 1997 C CA . MET A 1 258 ? 0.925 0.652 6.607 1.00 95.19 258 MET A CA 1
ATOM 1998 C C . MET A 1 258 ? 2.250 1.398 6.361 1.00 95.19 258 MET A C 1
ATOM 2000 O O . MET A 1 258 ? 2.692 2.130 7.241 1.00 95.19 258 MET A O 1
ATOM 2004 N N . SER A 1 259 ? 2.868 1.298 5.182 1.00 95.00 259 SER A N 1
ATOM 2005 C CA . SER A 1 259 ? 4.123 1.995 4.870 1.00 95.00 259 SER A CA 1
ATOM 2006 C C . SER A 1 259 ? 3.970 3.525 4.883 1.00 95.00 259 SER A C 1
ATOM 2008 O O . SER A 1 259 ? 4.859 4.252 5.338 1.00 95.00 259 SER A O 1
ATOM 2010 N N . VAL A 1 260 ? 2.812 4.037 4.455 1.00 95.44 260 VAL A N 1
ATOM 2011 C CA . VAL A 1 260 ? 2.467 5.463 4.537 1.00 95.44 260 VAL A CA 1
ATOM 2012 C C . VAL A 1 260 ? 2.271 5.864 5.997 1.00 95.44 260 VAL A C 1
ATOM 2014 O O . VAL A 1 260 ? 2.814 6.876 6.442 1.00 95.44 260 VAL A O 1
ATOM 2017 N N . TRP A 1 261 ? 1.566 5.043 6.779 1.00 95.94 261 TRP A N 1
ATOM 2018 C CA . TRP A 1 261 ? 1.365 5.281 8.211 1.00 95.94 261 TRP A CA 1
ATOM 2019 C C . TRP A 1 261 ? 2.679 5.283 8.996 1.00 95.94 261 TRP A C 1
ATOM 2021 O O . TRP A 1 261 ? 2.855 6.120 9.878 1.00 95.94 261 TRP A O 1
ATOM 2031 N N . GLN A 1 262 ? 3.640 4.431 8.635 1.00 95.00 262 GLN A N 1
ATOM 2032 C CA . GLN A 1 262 ? 4.985 4.442 9.214 1.00 95.00 262 GLN A CA 1
ATOM 2033 C C . GLN A 1 262 ? 5.737 5.745 8.935 1.00 95.00 262 GLN A C 1
ATOM 2035 O O . GLN A 1 262 ? 6.399 6.275 9.826 1.00 95.00 262 GLN A O 1
ATOM 2040 N N . ARG A 1 263 ? 5.619 6.298 7.722 1.00 95.31 263 ARG A N 1
ATOM 2041 C CA . ARG A 1 263 ? 6.215 7.598 7.370 1.00 95.31 263 ARG A CA 1
ATOM 2042 C C . ARG A 1 263 ? 5.579 8.744 8.138 1.00 95.31 263 ARG A C 1
ATOM 2044 O O . ARG A 1 263 ? 6.288 9.636 8.598 1.00 95.31 263 ARG A O 1
ATOM 2051 N N . ILE A 1 264 ? 4.260 8.703 8.316 1.00 95.12 264 ILE A N 1
ATOM 2052 C CA . ILE A 1 264 ? 3.533 9.678 9.137 1.00 95.12 264 ILE A CA 1
ATOM 2053 C C . ILE A 1 264 ? 3.950 9.551 10.609 1.00 95.12 264 ILE A C 1
ATOM 2055 O O . ILE A 1 264 ? 4.216 10.567 11.245 1.00 95.12 264 ILE A O 1
ATOM 2059 N N . ALA A 1 265 ? 4.069 8.328 11.133 1.00 93.19 265 ALA A N 1
ATOM 2060 C CA . ALA A 1 265 ? 4.557 8.054 12.485 1.00 93.19 265 ALA A CA 1
ATOM 2061 C C . ALA A 1 265 ? 5.987 8.570 12.704 1.00 93.19 265 ALA A C 1
ATOM 2063 O O . ALA A 1 265 ? 6.271 9.171 13.737 1.00 93.19 265 ALA A O 1
ATOM 2064 N N . GLY A 1 266 ? 6.871 8.364 11.725 1.00 93.25 266 GLY A N 1
ATOM 2065 C CA . GLY A 1 266 ? 8.266 8.793 11.785 1.00 93.25 266 GLY A CA 1
ATOM 2066 C C . GLY A 1 266 ? 8.472 10.300 11.613 1.00 93.25 266 GLY A C 1
ATOM 2067 O O . GLY A 1 266 ? 9.571 10.785 11.871 1.00 93.25 266 GLY A O 1
ATOM 2068 N N . ALA A 1 267 ? 7.466 11.057 11.174 1.00 94.00 267 ALA A N 1
ATOM 2069 C CA . ALA A 1 267 ? 7.582 12.504 11.052 1.00 94.00 267 ALA A CA 1
ATOM 2070 C C . ALA A 1 267 ? 7.444 13.193 12.421 1.00 94.00 267 ALA A C 1
ATOM 2072 O O . ALA A 1 267 ? 6.598 12.841 13.247 1.00 94.00 267 ALA A O 1
ATOM 2073 N N . GLU A 1 268 ? 8.269 14.216 12.649 1.00 88.44 268 GLU A N 1
ATOM 2074 C CA . GLU A 1 268 ? 8.260 14.991 13.899 1.00 88.44 268 GLU A CA 1
ATOM 2075 C C . GLU A 1 268 ? 7.226 16.121 13.872 1.00 88.44 268 GLU A C 1
ATOM 2077 O O . GLU A 1 268 ? 6.612 16.442 14.888 1.00 88.44 268 GLU A O 1
ATOM 2082 N N . GLU A 1 269 ? 6.955 16.659 12.683 1.00 91.19 269 GLU A N 1
ATOM 2083 C CA . GLU A 1 269 ? 6.061 17.794 12.490 1.00 91.19 269 GLU A CA 1
ATOM 2084 C C . GLU A 1 269 ? 4.959 17.508 11.469 1.00 91.19 269 GLU A C 1
ATOM 2086 O O . GLU A 1 269 ? 5.171 16.892 10.421 1.00 91.19 269 GLU A O 1
ATOM 2091 N N . ARG A 1 270 ? 3.779 18.088 11.709 1.00 93.81 270 ARG A N 1
ATOM 2092 C CA . ARG A 1 270 ? 2.648 18.024 10.772 1.00 93.81 270 ARG A CA 1
ATOM 2093 C C . ARG A 1 270 ? 2.990 18.623 9.403 1.00 93.81 270 ARG A C 1
ATOM 2095 O O . ARG A 1 270 ? 2.478 18.168 8.374 1.00 93.81 270 ARG A O 1
ATOM 2102 N N . LYS A 1 271 ? 3.829 19.665 9.375 1.00 93.75 271 LYS A N 1
ATOM 2103 C CA . LYS A 1 271 ? 4.250 20.333 8.134 1.00 93.75 271 LYS A CA 1
ATOM 2104 C C . LYS A 1 271 ? 5.028 19.372 7.232 1.00 93.75 271 LYS A C 1
ATOM 2106 O O . LYS A 1 271 ? 4.736 19.323 6.040 1.00 93.75 271 LYS A O 1
ATOM 2111 N N . THR A 1 272 ? 5.909 18.549 7.808 1.00 95.75 272 THR A N 1
ATOM 2112 C CA . THR A 1 272 ? 6.657 17.499 7.096 1.00 95.75 272 THR A CA 1
ATOM 2113 C C . THR A 1 272 ? 5.731 16.556 6.333 1.00 95.75 272 THR A C 1
ATOM 2115 O O . THR A 1 272 ? 5.932 16.320 5.145 1.00 95.75 272 THR A O 1
ATOM 2118 N N . VAL A 1 273 ? 4.657 16.096 6.979 1.00 95.88 273 VAL A N 1
ATOM 2119 C CA . VAL A 1 273 ? 3.673 15.194 6.359 1.00 95.88 273 VAL A CA 1
ATOM 2120 C C . VAL A 1 273 ? 2.852 15.903 5.280 1.00 95.88 273 VAL A C 1
ATOM 2122 O O . VAL A 1 273 ? 2.727 15.421 4.159 1.00 95.88 273 VAL A O 1
ATOM 2125 N N . THR A 1 274 ? 2.278 17.065 5.595 1.00 94.31 274 THR A N 1
ATOM 2126 C CA . THR A 1 274 ? 1.332 17.748 4.692 1.00 94.31 274 THR A CA 1
ATOM 2127 C C . THR A 1 274 ? 1.998 18.337 3.447 1.00 94.31 274 THR A C 1
ATOM 2129 O O . THR A 1 274 ? 1.453 18.209 2.349 1.00 94.31 274 THR A O 1
ATOM 2132 N N . VAL A 1 275 ? 3.174 18.952 3.596 1.00 94.75 275 VAL A N 1
ATOM 2133 C CA . VAL A 1 275 ? 3.968 19.459 2.466 1.00 94.75 275 VAL A CA 1
ATOM 2134 C C . VAL A 1 275 ? 4.624 18.299 1.716 1.00 94.75 275 VAL A C 1
ATOM 2136 O O . VAL A 1 275 ? 4.642 18.307 0.488 1.00 94.75 275 VAL A O 1
ATOM 2139 N N . GLY A 1 276 ? 5.107 17.279 2.435 1.00 95.25 276 GLY A N 1
ATOM 2140 C CA . GLY A 1 276 ? 5.712 16.091 1.834 1.00 95.25 276 GLY A CA 1
ATOM 2141 C C . GLY A 1 276 ? 4.745 15.328 0.935 1.00 95.25 276 GLY A C 1
ATOM 2142 O O . GLY A 1 276 ? 5.093 15.018 -0.200 1.00 95.25 276 GLY A O 1
ATOM 2143 N N . LEU A 1 277 ? 3.506 15.104 1.386 1.00 95.06 277 LEU A N 1
ATOM 2144 C CA . LEU A 1 277 ? 2.459 14.487 0.566 1.00 95.06 277 LEU A CA 1
ATOM 2145 C C . LEU A 1 277 ? 2.084 15.346 -0.643 1.00 95.06 277 LEU A C 1
ATOM 2147 O O . LEU A 1 277 ? 1.907 14.805 -1.725 1.00 95.06 277 LEU A O 1
ATOM 2151 N N . TRP A 1 278 ? 1.998 16.673 -0.492 1.00 94.38 278 TRP A N 1
ATOM 2152 C CA . TRP A 1 278 ? 1.694 17.559 -1.623 1.00 94.38 278 TRP A CA 1
ATOM 2153 C C . TRP A 1 278 ? 2.771 17.485 -2.711 1.00 94.38 278 TRP A C 1
ATOM 2155 O O . TRP A 1 278 ? 2.465 17.258 -3.876 1.00 94.38 278 TRP A O 1
ATOM 2165 N N . SER A 1 279 ? 4.041 17.597 -2.314 1.00 94.38 279 SER A N 1
ATOM 2166 C CA . SER A 1 279 ? 5.175 17.420 -3.227 1.00 94.38 279 SER A CA 1
ATOM 2167 C C . SER A 1 279 ? 5.217 16.000 -3.806 1.00 94.38 279 SER A C 1
ATOM 2169 O O . SER A 1 279 ? 5.487 15.812 -4.987 1.00 94.38 279 SER A O 1
ATOM 2171 N N . GLY A 1 280 ? 4.879 14.989 -2.996 1.00 94.00 280 GLY A N 1
ATOM 2172 C CA . GLY A 1 280 ? 4.783 13.591 -3.418 1.00 94.00 280 GLY A CA 1
ATOM 2173 C C . GLY A 1 280 ? 3.759 13.364 -4.528 1.00 94.00 280 GLY A C 1
ATOM 2174 O O . GLY A 1 280 ? 4.067 12.657 -5.478 1.00 94.00 280 GLY A O 1
ATOM 2175 N N . VAL A 1 281 ? 2.590 14.007 -4.459 1.00 96.12 281 VAL A N 1
ATOM 2176 C CA . VAL A 1 281 ? 1.561 13.946 -5.513 1.00 96.12 281 VAL A CA 1
ATOM 2177 C C . VAL A 1 281 ? 2.117 14.460 -6.845 1.00 96.12 281 VAL A C 1
ATOM 2179 O O . VAL A 1 281 ? 2.024 13.760 -7.852 1.00 96.12 281 VAL A O 1
ATOM 2182 N N . SER A 1 282 ? 2.752 15.637 -6.852 1.00 94.75 282 SER A N 1
ATOM 2183 C CA . SER A 1 282 ? 3.345 16.206 -8.070 1.00 94.75 282 SER A CA 1
ATOM 2184 C C . SER A 1 282 ? 4.493 15.350 -8.609 1.00 94.75 282 SER A C 1
ATOM 2186 O O . SER A 1 282 ? 4.550 15.060 -9.802 1.00 94.75 282 SER A O 1
ATOM 2188 N N . ASN A 1 283 ? 5.387 14.897 -7.727 1.00 95.00 283 ASN A N 1
ATOM 2189 C CA . ASN A 1 283 ? 6.522 14.059 -8.106 1.00 95.00 283 ASN A CA 1
ATOM 2190 C C . ASN A 1 283 ? 6.060 12.711 -8.671 1.00 95.00 283 ASN A C 1
ATOM 2192 O O . ASN A 1 283 ? 6.585 12.274 -9.693 1.00 95.00 283 ASN A O 1
ATOM 2196 N N . ALA A 1 284 ? 5.057 12.073 -8.061 1.00 96.06 284 ALA A N 1
ATOM 2197 C CA . ALA A 1 284 ? 4.469 10.841 -8.575 1.00 96.06 284 ALA A CA 1
ATOM 2198 C C . ALA A 1 284 ? 3.842 11.059 -9.957 1.00 96.06 284 ALA A C 1
ATOM 2200 O O . ALA A 1 284 ? 4.122 10.276 -10.860 1.00 96.06 284 ALA A O 1
ATOM 2201 N N . ALA A 1 285 ? 3.077 12.142 -10.149 1.00 97.19 285 ALA A N 1
ATOM 2202 C CA . ALA A 1 285 ? 2.454 12.461 -11.433 1.00 97.19 285 ALA A CA 1
ATOM 2203 C C . ALA A 1 285 ? 3.487 12.544 -12.565 1.00 97.19 285 ALA A C 1
ATOM 2205 O O . ALA A 1 285 ? 3.325 11.886 -13.592 1.00 97.19 285 ALA A O 1
ATOM 2206 N N . ILE A 1 286 ? 4.574 13.297 -12.366 1.00 97.50 286 ILE A N 1
ATOM 2207 C CA . ILE A 1 286 ? 5.615 13.458 -13.391 1.00 97.50 286 ILE A CA 1
ATOM 2208 C C . ILE A 1 286 ? 6.348 12.134 -13.616 1.00 97.50 286 ILE A C 1
ATOM 2210 O O . ILE A 1 286 ? 6.458 11.677 -14.752 1.00 97.50 286 ILE A O 1
ATOM 2214 N N . THR A 1 287 ? 6.810 11.494 -12.539 1.00 97.06 287 THR A N 1
ATOM 2215 C CA . THR A 1 287 ? 7.641 10.286 -12.635 1.00 97.06 287 THR A CA 1
ATOM 2216 C C . THR A 1 287 ? 6.889 9.150 -13.326 1.00 97.06 287 THR A C 1
ATOM 2218 O O . THR A 1 287 ? 7.410 8.554 -14.265 1.00 97.06 287 THR A O 1
ATOM 2221 N N . TRP A 1 288 ? 5.642 8.887 -12.917 1.00 97.44 288 TRP A N 1
ATOM 2222 C CA . TRP A 1 288 ? 4.805 7.847 -13.516 1.00 97.44 288 TRP A CA 1
ATOM 2223 C C . TRP A 1 288 ? 4.424 8.172 -14.966 1.00 97.44 288 TRP A C 1
ATOM 2225 O O . TRP A 1 288 ? 4.425 7.268 -15.798 1.00 97.44 288 TRP A O 1
ATOM 2235 N N . THR A 1 289 ? 4.149 9.443 -15.292 1.00 97.94 289 THR A N 1
ATOM 2236 C CA . THR A 1 289 ? 3.858 9.858 -16.678 1.00 97.94 289 THR A CA 1
ATOM 2237 C C . THR A 1 289 ? 5.040 9.563 -17.590 1.00 97.94 289 THR A C 1
ATOM 2239 O O . THR A 1 289 ? 4.871 8.905 -18.613 1.00 97.94 289 THR A O 1
ATOM 2242 N N . VAL A 1 290 ? 6.246 9.994 -17.209 1.00 98.06 290 VAL A N 1
ATOM 2243 C CA . VAL A 1 290 ? 7.456 9.746 -18.007 1.00 98.06 290 VAL A CA 1
ATOM 2244 C C . VAL A 1 290 ? 7.694 8.244 -18.173 1.00 98.06 290 VAL A C 1
ATOM 2246 O O . VAL A 1 290 ? 8.011 7.800 -19.271 1.00 98.06 290 VAL A O 1
ATOM 2249 N N . LEU A 1 291 ? 7.465 7.446 -17.127 1.00 97.56 291 LEU A N 1
ATOM 2250 C CA . LEU A 1 291 ? 7.587 5.986 -17.183 1.00 97.56 291 LEU A CA 1
ATOM 2251 C C . LEU A 1 291 ? 6.623 5.345 -18.193 1.00 97.56 291 LEU A C 1
ATOM 2253 O O . LEU A 1 291 ? 7.052 4.535 -19.013 1.00 97.56 291 LEU A O 1
ATOM 2257 N N . VAL A 1 292 ? 5.342 5.731 -18.172 1.00 97.38 292 VAL A N 1
ATOM 2258 C CA . VAL A 1 292 ? 4.341 5.246 -19.140 1.00 97.38 292 VAL A CA 1
ATOM 2259 C C . VAL A 1 292 ? 4.715 5.651 -20.564 1.00 97.38 292 VAL A C 1
ATOM 2261 O O . VAL A 1 292 ? 4.612 4.834 -21.481 1.00 97.38 292 VAL A O 1
ATOM 2264 N N . LEU A 1 293 ? 5.172 6.890 -20.762 1.00 97.38 293 LEU A N 1
ATOM 2265 C CA . LEU A 1 293 ? 5.595 7.365 -22.077 1.00 97.38 293 LEU A CA 1
ATOM 2266 C C . LEU A 1 293 ? 6.809 6.582 -22.583 1.00 97.38 293 LEU A C 1
ATOM 2268 O O . LEU A 1 293 ? 6.779 6.102 -23.711 1.00 97.38 293 LEU A O 1
ATOM 2272 N N . LEU A 1 294 ? 7.835 6.373 -21.754 1.00 97.75 294 LEU A N 1
ATOM 2273 C CA . LEU A 1 294 ? 8.999 5.555 -22.113 1.00 97.75 294 LEU A CA 1
ATOM 2274 C C . LEU A 1 294 ? 8.607 4.120 -22.481 1.00 97.75 294 LEU A C 1
ATOM 2276 O O . LEU A 1 294 ? 9.131 3.577 -23.456 1.00 97.75 294 LEU A O 1
ATOM 2280 N N . ALA A 1 295 ? 7.664 3.528 -21.746 1.00 96.88 295 ALA A N 1
ATOM 2281 C CA . ALA A 1 295 ? 7.139 2.202 -22.048 1.00 96.88 295 ALA A CA 1
ATOM 2282 C C . ALA A 1 295 ? 6.375 2.166 -23.382 1.00 96.88 295 ALA A C 1
ATOM 2284 O O . ALA A 1 295 ? 6.555 1.237 -24.158 1.00 96.88 295 ALA A O 1
ATOM 2285 N N . CYS A 1 296 ? 5.569 3.184 -23.703 1.00 95.88 296 CYS A N 1
ATOM 2286 C CA . CYS A 1 296 ? 4.864 3.258 -24.989 1.00 95.88 296 CYS A CA 1
ATOM 2287 C C . CYS A 1 296 ? 5.814 3.532 -26.165 1.00 95.88 296 CYS A C 1
ATOM 2289 O O . CYS A 1 296 ? 5.653 2.960 -27.241 1.00 95.88 296 CYS A O 1
ATOM 2291 N N . PHE A 1 297 ? 6.814 4.394 -25.967 1.00 96.44 297 PHE A N 1
ATOM 2292 C CA . PHE A 1 297 ? 7.784 4.766 -26.998 1.00 96.44 297 PHE A CA 1
ATOM 2293 C C . PHE A 1 297 ? 8.901 3.735 -27.188 1.00 96.44 297 PHE A C 1
ATOM 2295 O O . PHE A 1 297 ? 9.669 3.857 -28.138 1.00 96.44 297 PHE A O 1
ATOM 2302 N N . VAL A 1 298 ? 8.976 2.683 -26.363 1.00 96.81 298 VAL A N 1
ATOM 2303 C CA . VAL A 1 298 ? 9.957 1.597 -26.550 1.00 96.81 298 VAL A CA 1
ATOM 2304 C C . VAL A 1 298 ? 9.865 0.969 -27.944 1.00 96.81 298 VAL A C 1
ATOM 2306 O O . VAL A 1 298 ? 10.876 0.553 -28.510 1.00 96.81 298 VAL A O 1
ATOM 2309 N N . PHE A 1 299 ? 8.666 0.972 -28.537 1.00 95.50 299 PHE A N 1
ATOM 2310 C CA . PHE A 1 299 ? 8.415 0.411 -29.862 1.00 95.50 299 PHE A CA 1
ATOM 2311 C C . PHE A 1 299 ? 9.021 1.217 -31.016 1.00 95.50 299 PHE A C 1
ATOM 2313 O O . PHE A 1 299 ? 9.066 0.732 -32.141 1.00 95.50 299 PHE A O 1
ATOM 2320 N N . MET A 1 300 ? 9.554 2.413 -30.748 1.00 95.19 300 MET A N 1
ATOM 2321 C CA . MET A 1 300 ? 10.404 3.124 -31.709 1.00 95.19 300 MET A CA 1
ATOM 2322 C C . MET A 1 300 ? 11.683 2.341 -32.033 1.00 95.19 300 MET A C 1
ATOM 2324 O O . MET A 1 300 ? 12.226 2.467 -33.130 1.00 95.19 300 MET A O 1
ATOM 2328 N N . ILE A 1 301 ? 12.151 1.550 -31.063 1.00 95.00 301 ILE A N 1
ATOM 2329 C CA . ILE A 1 301 ? 13.450 0.872 -31.053 1.00 95.00 301 ILE A CA 1
ATOM 2330 C C . ILE A 1 301 ? 13.268 -0.643 -31.178 1.00 95.00 301 ILE A C 1
ATOM 2332 O O . ILE A 1 301 ? 14.017 -1.320 -31.877 1.00 95.00 301 ILE A O 1
ATOM 2336 N N . VAL A 1 302 ? 12.274 -1.187 -30.476 1.00 94.25 302 VAL A N 1
ATOM 2337 C CA . VAL A 1 302 ? 12.081 -2.628 -30.301 1.00 94.25 302 VAL A CA 1
ATOM 2338 C C . VAL A 1 302 ? 10.788 -3.076 -30.967 1.00 94.25 302 VAL A C 1
ATOM 2340 O O . VAL A 1 302 ? 9.744 -2.457 -30.792 1.00 94.25 302 VAL A O 1
ATOM 2343 N N . ARG A 1 303 ? 10.813 -4.214 -31.663 1.00 87.12 303 ARG A N 1
ATOM 2344 C CA . ARG A 1 303 ? 9.582 -4.842 -32.161 1.00 87.12 303 ARG A CA 1
ATOM 2345 C C . ARG A 1 303 ? 8.927 -5.700 -31.071 1.00 87.12 303 ARG A C 1
ATOM 2347 O O . ARG A 1 303 ? 9.651 -6.421 -30.382 1.00 87.12 303 ARG A O 1
ATOM 2354 N N . PRO A 1 304 ? 7.589 -5.659 -30.918 1.00 82.31 304 PRO A N 1
ATOM 2355 C CA . PRO A 1 304 ? 6.884 -6.553 -30.006 1.00 82.31 304 PRO A CA 1
ATOM 2356 C C . PRO A 1 304 ? 7.193 -8.016 -30.349 1.00 82.31 304 PRO A C 1
ATOM 2358 O O . PRO A 1 304 ? 7.074 -8.413 -31.508 1.00 82.31 304 PRO A O 1
ATOM 2361 N N . ALA A 1 305 ? 7.580 -8.803 -29.350 1.00 83.94 305 ALA A N 1
ATOM 2362 C CA . ALA A 1 305 ? 7.799 -10.240 -29.473 1.00 83.94 305 ALA A CA 1
ATOM 2363 C C . ALA A 1 305 ? 6.999 -10.956 -28.381 1.00 83.94 305 ALA A C 1
ATOM 2365 O O . ALA A 1 305 ? 6.965 -10.500 -27.236 1.00 83.94 305 ALA A O 1
ATOM 2366 N N . GLU A 1 306 ? 6.337 -12.059 -28.731 1.00 77.38 306 GLU A N 1
ATOM 2367 C CA . GLU A 1 306 ? 5.521 -12.808 -27.775 1.00 77.38 306 GLU A CA 1
ATOM 2368 C C . GLU A 1 306 ? 6.373 -13.353 -26.622 1.00 77.38 306 GLU A C 1
ATOM 2370 O O . GLU A 1 306 ? 7.465 -13.883 -26.825 1.00 77.38 306 GLU A O 1
ATOM 2375 N N . GLY A 1 307 ? 5.881 -13.190 -25.392 1.00 78.31 307 GLY A N 1
ATOM 2376 C CA . GLY A 1 307 ? 6.537 -13.689 -24.179 1.00 78.31 307 GLY A CA 1
ATOM 2377 C C . GLY A 1 307 ? 7.819 -12.955 -23.761 1.00 78.31 307 GLY A C 1
ATOM 2378 O O . GLY A 1 307 ? 8.390 -13.299 -22.727 1.00 78.31 307 GLY A O 1
ATOM 2379 N N . ILE A 1 308 ? 8.268 -11.939 -24.508 1.00 86.12 308 ILE A N 1
ATOM 2380 C CA . ILE A 1 308 ? 9.475 -11.166 -24.187 1.00 86.12 308 ILE A CA 1
ATOM 2381 C C . ILE A 1 308 ? 9.083 -9.743 -23.798 1.00 86.12 308 ILE A C 1
ATOM 2383 O O . ILE A 1 308 ? 8.514 -8.992 -24.588 1.00 86.12 308 ILE A O 1
ATOM 2387 N N . ASN A 1 309 ? 9.441 -9.342 -22.577 1.00 90.31 309 ASN A N 1
ATOM 2388 C CA . ASN A 1 309 ? 9.213 -7.977 -22.119 1.00 90.31 309 ASN A CA 1
ATOM 2389 C C . ASN A 1 309 ? 10.052 -6.981 -22.960 1.00 90.31 309 ASN A C 1
ATOM 2391 O O . ASN A 1 309 ? 11.278 -7.137 -23.020 1.00 90.31 309 ASN A O 1
ATOM 2395 N N . PRO A 1 310 ? 9.447 -5.934 -23.560 1.00 93.88 310 PRO A N 1
ATOM 2396 C CA . PRO A 1 310 ? 10.156 -4.965 -24.401 1.00 93.88 310 PRO A CA 1
ATOM 2397 C C . PRO A 1 310 ? 11.346 -4.272 -23.729 1.00 93.88 310 PRO A C 1
ATOM 2399 O O . PRO A 1 310 ? 12.290 -3.885 -24.417 1.00 93.88 310 PRO A O 1
ATOM 2402 N N . LEU A 1 311 ? 11.347 -4.146 -22.396 1.00 94.94 311 LEU A N 1
ATOM 2403 C CA . LEU A 1 311 ? 12.472 -3.578 -21.652 1.00 94.94 311 LEU A CA 1
ATOM 2404 C C . LEU A 1 311 ? 13.745 -4.425 -21.787 1.00 94.94 311 LEU A C 1
ATOM 2406 O O . LEU A 1 311 ? 14.837 -3.873 -21.902 1.00 94.94 311 LEU A O 1
ATOM 2410 N N . ILE A 1 312 ? 13.618 -5.756 -21.804 1.00 92.19 312 ILE A N 1
ATOM 2411 C CA . ILE A 1 312 ? 14.761 -6.669 -21.961 1.00 92.19 312 ILE A CA 1
ATOM 2412 C C . ILE A 1 312 ? 15.397 -6.450 -23.335 1.00 92.19 312 ILE A C 1
ATOM 2414 O O . ILE A 1 312 ? 16.608 -6.264 -23.453 1.00 92.19 312 ILE A O 1
ATOM 2418 N N . SER A 1 313 ? 14.566 -6.406 -24.374 1.00 93.69 313 SER A N 1
ATOM 2419 C CA . SER A 1 313 ? 15.007 -6.145 -25.742 1.00 93.69 313 SER A CA 1
ATOM 2420 C C . SER A 1 313 ? 15.639 -4.761 -25.890 1.00 93.69 313 SER A C 1
ATOM 2422 O O . SER A 1 313 ? 16.676 -4.639 -26.537 1.00 93.69 313 SER A O 1
ATOM 2424 N N . LEU A 1 314 ? 15.079 -3.730 -25.247 1.00 95.94 314 LEU A N 1
ATOM 2425 C CA . LEU A 1 314 ? 15.655 -2.383 -25.241 1.00 95.94 314 LEU A CA 1
ATOM 2426 C C . LEU A 1 314 ? 17.057 -2.381 -24.626 1.00 95.94 314 LEU A C 1
ATOM 2428 O O . LEU A 1 314 ? 17.981 -1.799 -25.191 1.00 95.94 314 LEU A O 1
ATOM 2432 N N . ILE A 1 315 ? 17.230 -3.050 -23.487 1.00 94.88 315 ILE A N 1
ATOM 2433 C CA . ILE A 1 315 ? 18.528 -3.158 -22.819 1.00 94.88 315 ILE A CA 1
ATOM 2434 C C . ILE A 1 315 ? 19.536 -3.881 -23.710 1.00 94.88 315 ILE A C 1
ATOM 2436 O O . ILE A 1 315 ? 20.664 -3.413 -23.843 1.00 94.88 315 ILE A O 1
ATOM 2440 N N . ASN A 1 316 ? 19.133 -4.956 -24.388 1.00 92.38 316 ASN A N 1
ATOM 2441 C CA . ASN A 1 316 ? 20.001 -5.637 -25.348 1.00 92.38 316 ASN A CA 1
ATOM 2442 C C . ASN A 1 316 ? 20.413 -4.712 -26.506 1.00 92.38 316 ASN A C 1
ATOM 2444 O O . ASN A 1 316 ? 21.584 -4.694 -26.881 1.00 92.38 316 ASN A O 1
ATOM 2448 N N . VAL A 1 317 ? 19.499 -3.885 -27.029 1.00 94.69 317 VAL A N 1
ATOM 2449 C CA . VAL A 1 317 ? 19.823 -2.883 -28.063 1.00 94.69 317 VAL A CA 1
ATOM 2450 C C . VAL A 1 317 ? 20.821 -1.845 -27.543 1.00 94.69 317 VAL A C 1
ATOM 2452 O O . VAL A 1 317 ? 21.827 -1.587 -28.205 1.00 94.69 317 VAL A O 1
ATOM 2455 N N . ILE A 1 318 ? 20.609 -1.295 -26.341 1.00 95.50 318 ILE A N 1
ATOM 2456 C CA . ILE A 1 318 ? 21.564 -0.371 -25.700 1.00 95.50 318 ILE A CA 1
ATOM 2457 C C . ILE A 1 318 ? 22.932 -1.055 -25.559 1.00 95.50 318 ILE A C 1
ATOM 2459 O O . ILE A 1 318 ? 23.962 -0.479 -25.902 1.00 95.50 318 ILE A O 1
ATOM 2463 N N . GLY A 1 319 ? 22.954 -2.306 -25.097 1.00 92.06 319 GLY A N 1
ATOM 2464 C CA . GLY A 1 319 ? 24.178 -3.078 -24.894 1.00 92.06 319 GLY A CA 1
ATOM 2465 C C . GLY A 1 319 ? 24.955 -3.352 -26.180 1.00 92.06 319 GLY A C 1
ATOM 2466 O O . GLY A 1 319 ? 26.187 -3.325 -26.149 1.00 92.06 319 GLY A O 1
ATOM 2467 N N . ASN A 1 320 ? 24.244 -3.566 -27.289 1.00 92.00 320 ASN A N 1
ATOM 2468 C CA . ASN A 1 320 ? 24.814 -3.853 -28.605 1.00 92.00 320 ASN A CA 1
ATOM 2469 C C . ASN A 1 320 ? 25.204 -2.594 -29.392 1.00 92.00 320 ASN A C 1
ATOM 2471 O O . ASN A 1 320 ? 26.040 -2.685 -30.284 1.00 92.00 320 ASN A O 1
ATOM 2475 N N . THR A 1 321 ? 24.648 -1.425 -29.051 1.00 92.12 321 THR A N 1
ATOM 2476 C CA . THR A 1 321 ? 25.006 -0.140 -29.686 1.00 92.12 321 THR A CA 1
ATOM 2477 C C . THR A 1 321 ? 26.494 0.184 -29.498 1.00 92.12 321 THR A C 1
ATOM 2479 O O . THR A 1 321 ? 27.127 0.758 -30.379 1.00 92.12 321 THR A O 1
ATOM 2482 N N . GLY A 1 322 ? 27.076 -0.224 -28.365 1.00 85.44 322 GLY A N 1
ATOM 2483 C CA . GLY A 1 322 ? 28.494 -0.017 -28.076 1.00 85.44 322 GLY A CA 1
ATOM 2484 C C . GLY A 1 322 ? 28.878 1.453 -27.840 1.00 85.44 322 GLY A C 1
ATOM 2485 O O . GLY A 1 322 ? 28.068 2.373 -27.930 1.00 85.44 322 GLY A O 1
ATOM 2486 N N . GLY A 1 323 ? 30.142 1.680 -27.475 1.00 92.19 323 GLY A N 1
ATOM 2487 C CA . GLY A 1 323 ? 30.675 3.017 -27.192 1.00 92.19 323 GLY A CA 1
ATOM 2488 C C . GLY A 1 323 ? 30.378 3.553 -25.784 1.00 92.19 323 GLY A C 1
ATOM 2489 O O . GLY A 1 323 ? 29.559 3.025 -25.030 1.00 92.19 323 GLY A O 1
ATOM 2490 N N . PHE A 1 324 ? 31.081 4.627 -25.412 1.00 93.38 324 PHE A N 1
ATOM 2491 C CA . PHE A 1 324 ? 31.040 5.196 -24.058 1.00 93.38 324 PHE A CA 1
ATOM 2492 C C . PHE A 1 324 ? 29.644 5.693 -23.651 1.00 93.38 324 PHE A C 1
ATOM 2494 O O . PHE A 1 324 ? 29.215 5.490 -22.512 1.00 93.38 324 PHE A O 1
ATOM 2501 N N . PHE A 1 325 ? 28.912 6.300 -24.589 1.00 95.00 325 PHE A N 1
ATOM 2502 C CA . PHE A 1 325 ? 27.556 6.790 -24.347 1.00 95.00 325 PHE A CA 1
ATOM 2503 C C . PHE A 1 325 ? 26.595 5.646 -23.991 1.00 95.00 325 PHE A C 1
ATOM 2505 O O . PHE A 1 325 ? 25.958 5.694 -22.941 1.00 95.00 325 PHE A O 1
ATOM 2512 N N . ALA A 1 326 ? 26.548 4.577 -24.794 1.00 94.44 326 ALA A N 1
ATOM 2513 C CA . ALA A 1 326 ? 25.662 3.442 -24.538 1.00 94.44 326 ALA A CA 1
ATOM 2514 C C . ALA A 1 326 ? 26.037 2.683 -23.253 1.00 94.44 326 ALA A C 1
ATOM 2516 O O . ALA A 1 326 ? 25.156 2.265 -22.504 1.00 94.44 326 ALA A O 1
ATOM 2517 N N . ILE A 1 327 ? 27.336 2.567 -22.942 1.00 95.56 327 ILE A N 1
ATOM 2518 C CA . ILE A 1 327 ? 27.815 2.011 -21.664 1.00 95.56 327 ILE A CA 1
ATOM 2519 C C . ILE A 1 327 ? 27.310 2.847 -20.480 1.00 95.56 327 ILE A C 1
ATOM 2521 O O . ILE A 1 327 ? 26.851 2.285 -19.486 1.00 95.56 327 ILE A O 1
ATOM 2525 N N . SER A 1 328 ? 27.357 4.175 -20.590 1.00 96.62 328 SER A N 1
ATOM 2526 C CA . SER A 1 328 ? 26.876 5.084 -19.543 1.00 96.62 328 SER A CA 1
ATOM 2527 C C . SER A 1 328 ? 25.360 4.979 -19.360 1.00 96.62 328 SER A C 1
ATOM 2529 O O . SER A 1 328 ? 24.885 4.857 -18.230 1.00 96.62 328 SER A O 1
ATOM 2531 N N . VAL A 1 329 ? 24.601 4.938 -20.463 1.00 97.12 329 VAL A N 1
ATOM 2532 C CA . VAL A 1 329 ? 23.144 4.732 -20.439 1.00 97.12 329 VAL A CA 1
ATOM 2533 C C . VAL A 1 329 ? 22.795 3.395 -19.795 1.00 97.12 329 VAL A C 1
ATOM 2535 O O . VAL A 1 329 ? 21.923 3.337 -18.931 1.00 97.12 329 VAL A O 1
ATOM 2538 N N . MET A 1 330 ? 23.496 2.324 -20.171 1.00 95.75 330 MET A N 1
ATOM 2539 C CA . MET A 1 330 ? 23.322 0.993 -19.591 1.00 95.75 330 MET A CA 1
ATOM 2540 C C . MET A 1 330 ? 23.565 1.008 -18.079 1.00 95.75 330 MET A C 1
ATOM 2542 O O . MET A 1 330 ? 22.733 0.515 -17.320 1.00 95.75 330 MET A O 1
ATOM 2546 N N . PHE A 1 331 ? 24.679 1.602 -17.640 1.00 96.38 331 PHE A N 1
ATOM 2547 C CA . PHE A 1 331 ? 25.031 1.696 -16.223 1.00 96.38 331 PHE A CA 1
ATOM 2548 C C . PHE A 1 331 ? 23.935 2.406 -15.418 1.00 96.38 331 PHE A C 1
ATOM 2550 O O . PHE A 1 331 ? 23.434 1.868 -14.432 1.00 96.38 331 PHE A O 1
ATOM 2557 N N . ILE A 1 332 ? 23.503 3.584 -15.878 1.00 97.38 332 ILE A N 1
ATOM 2558 C CA . ILE A 1 332 ? 22.457 4.380 -15.221 1.00 97.38 332 ILE A CA 1
ATOM 2559 C C . ILE A 1 332 ? 21.103 3.658 -15.248 1.00 97.38 332 ILE A C 1
ATOM 2561 O O . ILE A 1 332 ? 20.355 3.697 -14.270 1.00 97.38 332 ILE A O 1
ATOM 2565 N N . THR A 1 333 ? 20.794 2.964 -16.344 1.00 96.50 333 THR A N 1
ATOM 2566 C CA . THR A 1 333 ? 19.549 2.205 -16.483 1.00 96.50 333 THR A CA 1
ATOM 2567 C C . THR A 1 333 ? 19.489 1.090 -15.443 1.00 96.50 333 THR A C 1
ATOM 2569 O O . THR A 1 333 ? 18.545 1.024 -14.658 1.00 96.50 333 THR A O 1
ATOM 2572 N N . VAL A 1 334 ? 20.530 0.257 -15.362 1.00 94.81 334 VAL A N 1
ATOM 2573 C CA . VAL A 1 334 ? 20.617 -0.828 -14.372 1.00 94.81 334 VAL A CA 1
ATOM 2574 C C . VAL A 1 334 ? 20.589 -0.276 -12.944 1.00 94.81 334 VAL A C 1
ATOM 2576 O O . VAL A 1 334 ? 19.905 -0.842 -12.091 1.00 94.81 334 VAL A O 1
ATOM 2579 N N . LEU A 1 335 ? 21.266 0.852 -12.692 1.00 95.12 335 LEU A N 1
ATOM 2580 C CA . LEU A 1 335 ? 21.252 1.554 -11.405 1.00 95.12 335 LEU A CA 1
ATOM 2581 C C . LEU A 1 335 ? 19.822 1.909 -10.964 1.00 95.12 335 LEU A C 1
ATOM 2583 O O . LEU A 1 335 ? 19.429 1.607 -9.837 1.00 95.12 335 LEU A O 1
ATOM 2587 N N . GLY A 1 336 ? 19.036 2.535 -11.844 1.00 96.31 336 GLY A N 1
ATOM 2588 C CA . GLY A 1 336 ? 17.667 2.946 -11.531 1.00 96.31 336 GLY A CA 1
ATOM 2589 C C . GLY A 1 336 ? 16.696 1.775 -11.394 1.00 96.31 336 GLY A C 1
ATOM 2590 O O . GLY A 1 336 ? 15.880 1.782 -10.474 1.00 96.31 336 GLY A O 1
ATOM 2591 N N . LEU A 1 337 ? 16.816 0.746 -12.244 1.00 96.00 337 LEU A N 1
ATOM 2592 C CA . LEU A 1 337 ? 15.998 -0.470 -12.143 1.00 96.00 337 LEU A CA 1
ATOM 2593 C C . LEU A 1 337 ? 16.247 -1.191 -10.816 1.00 96.00 337 LEU A C 1
ATOM 2595 O O . LEU A 1 337 ? 15.305 -1.569 -10.120 1.00 96.00 337 LEU A O 1
ATOM 2599 N N . TYR A 1 338 ? 17.516 -1.324 -10.428 1.00 93.38 338 TYR A N 1
ATOM 2600 C CA . TYR A 1 338 ? 17.867 -1.944 -9.159 1.00 93.38 338 TYR A CA 1
ATOM 2601 C C . TYR A 1 338 ? 17.446 -1.080 -7.958 1.00 93.38 338 TYR A C 1
ATOM 2603 O O . TYR A 1 338 ? 16.964 -1.602 -6.950 1.00 93.38 338 TYR A O 1
ATOM 2611 N N . GLY A 1 339 ? 17.547 0.248 -8.085 1.00 94.44 339 GLY A N 1
ATOM 2612 C CA . GLY A 1 339 ? 17.063 1.198 -7.087 1.00 94.44 339 GLY A CA 1
ATOM 2613 C C . GLY A 1 339 ? 15.556 1.087 -6.822 1.00 94.44 339 GLY A C 1
ATOM 2614 O O . GLY A 1 339 ? 15.162 1.011 -5.660 1.00 94.44 339 GLY A O 1
ATOM 2615 N N . ALA A 1 340 ? 14.733 1.010 -7.875 1.00 95.75 340 ALA A N 1
ATOM 2616 C CA . ALA A 1 340 ? 13.276 0.823 -7.781 1.00 95.75 340 ALA A CA 1
ATOM 2617 C C . ALA A 1 340 ? 12.881 -0.506 -7.114 1.00 95.75 340 ALA A C 1
ATOM 2619 O O . ALA A 1 340 ? 11.923 -0.587 -6.339 1.00 95.75 340 ALA A O 1
ATOM 2620 N N . MET A 1 341 ? 13.650 -1.560 -7.387 1.00 94.12 341 MET A N 1
ATOM 2621 C CA . MET A 1 341 ? 13.436 -2.864 -6.773 1.00 94.12 341 MET A CA 1
ATOM 2622 C C . MET A 1 341 ? 13.717 -2.824 -5.264 1.00 94.12 341 MET A C 1
ATOM 2624 O O . MET A 1 341 ? 12.907 -3.278 -4.455 1.00 94.12 341 MET A O 1
ATOM 2628 N N . LEU A 1 342 ? 14.855 -2.249 -4.859 1.00 92.19 342 LEU A N 1
ATOM 2629 C CA . LEU A 1 342 ? 15.258 -2.215 -3.453 1.00 92.19 342 LEU A CA 1
ATOM 2630 C C . LEU A 1 342 ? 14.452 -1.228 -2.593 1.00 92.19 342 LEU A C 1
ATOM 2632 O O . LEU A 1 342 ? 14.215 -1.535 -1.419 1.00 92.19 342 LEU A O 1
ATOM 2636 N N . SER A 1 343 ? 13.987 -0.095 -3.134 1.00 93.50 343 SER A N 1
ATOM 2637 C CA . SER A 1 343 ? 13.115 0.845 -2.398 1.00 93.50 343 SER A CA 1
ATOM 2638 C C . SER A 1 343 ? 11.831 0.153 -1.940 1.00 93.50 343 SER A C 1
ATOM 2640 O O . SER A 1 343 ? 11.442 0.203 -0.768 1.00 93.50 343 SER A O 1
ATOM 2642 N N . THR A 1 344 ? 11.219 -0.591 -2.858 1.00 93.38 344 THR A N 1
ATOM 2643 C CA . THR A 1 344 ? 10.004 -1.368 -2.620 1.00 93.38 344 THR A CA 1
ATOM 2644 C C . THR A 1 344 ? 10.271 -2.514 -1.648 1.00 93.38 344 THR A C 1
ATOM 2646 O O . THR A 1 344 ? 9.590 -2.638 -0.625 1.00 93.38 344 THR A O 1
ATOM 2649 N N . ALA A 1 345 ? 11.305 -3.313 -1.922 1.00 91.81 345 ALA A N 1
ATOM 2650 C CA . ALA A 1 345 ? 11.617 -4.507 -1.150 1.00 91.81 345 ALA A CA 1
ATOM 2651 C C . ALA A 1 345 ? 11.931 -4.189 0.323 1.00 91.81 345 ALA A C 1
ATOM 2653 O O . ALA A 1 345 ? 11.387 -4.809 1.239 1.00 91.81 345 ALA A O 1
ATOM 2654 N N . SER A 1 346 ? 12.771 -3.180 0.571 1.00 92.94 346 SER A N 1
ATOM 2655 C CA . SER A 1 346 ? 13.117 -2.778 1.938 1.00 92.94 346 SER A CA 1
ATOM 2656 C C . SER A 1 346 ? 11.964 -2.127 2.693 1.00 92.94 346 SER A C 1
ATOM 2658 O O . SER A 1 346 ? 11.798 -2.392 3.886 1.00 92.94 346 SER A O 1
ATOM 2660 N N . THR A 1 347 ? 11.123 -1.345 2.008 1.00 93.94 347 THR A N 1
ATOM 2661 C CA . THR A 1 347 ? 9.925 -0.758 2.619 1.00 93.94 347 THR A CA 1
ATOM 2662 C C . THR A 1 347 ? 8.933 -1.833 3.064 1.00 93.94 347 THR A C 1
ATOM 2664 O O . THR A 1 347 ? 8.413 -1.777 4.178 1.00 93.94 347 THR A O 1
ATOM 2667 N N . GLN A 1 348 ? 8.695 -2.849 2.234 1.00 93.19 348 GLN A N 1
ATOM 2668 C CA . GLN A 1 348 ? 7.807 -3.962 2.581 1.00 93.19 348 GLN A CA 1
ATOM 2669 C C . GLN A 1 348 ? 8.352 -4.767 3.763 1.00 93.19 348 GLN A C 1
ATOM 2671 O O . GLN A 1 348 ? 7.611 -5.050 4.705 1.00 93.19 348 GLN A O 1
ATOM 2676 N N . LEU A 1 349 ? 9.654 -5.068 3.770 1.00 91.69 349 LEU A N 1
ATOM 2677 C CA . LEU A 1 349 ? 10.305 -5.776 4.871 1.00 91.69 349 LEU A CA 1
ATOM 2678 C C . LEU A 1 349 ? 10.188 -5.020 6.202 1.00 91.69 349 LEU A C 1
ATOM 2680 O O . LEU A 1 349 ? 9.736 -5.592 7.200 1.00 91.69 349 LEU A O 1
ATOM 2684 N N . ILE A 1 350 ? 10.552 -3.731 6.240 1.00 93.19 350 ILE A N 1
ATOM 2685 C CA . ILE A 1 350 ? 10.470 -2.948 7.483 1.00 93.19 350 ILE A CA 1
ATOM 2686 C C . ILE A 1 350 ? 9.018 -2.761 7.942 1.00 93.19 350 ILE A C 1
ATOM 2688 O O . ILE A 1 350 ? 8.750 -2.733 9.146 1.00 93.19 350 ILE A O 1
ATOM 2692 N N . ALA A 1 351 ? 8.063 -2.693 7.010 1.00 93.81 351 ALA A N 1
ATOM 2693 C CA . ALA A 1 351 ? 6.640 -2.657 7.318 1.00 93.81 351 ALA A CA 1
ATOM 2694 C C . ALA A 1 351 ? 6.143 -3.953 7.962 1.00 93.81 351 ALA A C 1
ATOM 2696 O O . ALA A 1 351 ? 5.524 -3.899 9.026 1.00 93.81 351 ALA A O 1
ATOM 2697 N N . VAL A 1 352 ? 6.493 -5.109 7.392 1.00 93.06 352 VAL A N 1
ATOM 2698 C CA . VAL A 1 352 ? 6.188 -6.425 7.973 1.00 93.06 352 VAL A CA 1
ATOM 2699 C C . VAL A 1 352 ? 6.779 -6.550 9.374 1.00 93.06 352 VAL A C 1
ATOM 2701 O O . VAL A 1 352 ? 6.071 -6.943 10.300 1.00 93.06 352 VAL A O 1
ATOM 2704 N N . SER A 1 353 ? 8.051 -6.179 9.549 1.00 91.75 353 SER A N 1
ATOM 2705 C CA . SER A 1 353 ? 8.713 -6.256 10.853 1.00 91.75 353 SER A CA 1
ATOM 2706 C C . SER A 1 353 ? 8.014 -5.393 11.896 1.00 91.75 353 SER A C 1
ATOM 2708 O O . SER A 1 353 ? 7.727 -5.877 12.988 1.00 91.75 353 SER A O 1
ATOM 2710 N N . HIS A 1 354 ? 7.678 -4.145 11.554 1.00 91.75 354 HIS A N 1
ATOM 2711 C CA . HIS A 1 354 ? 6.994 -3.234 12.469 1.00 91.75 354 HIS A CA 1
ATOM 2712 C C . HIS A 1 354 ? 5.621 -3.768 12.882 1.00 91.75 354 HIS A C 1
ATOM 2714 O O . HIS A 1 354 ? 5.327 -3.853 14.073 1.00 91.75 354 HIS A O 1
ATOM 2720 N N . THR A 1 355 ? 4.808 -4.155 11.901 1.00 92.94 355 THR A N 1
ATOM 2721 C CA . THR A 1 355 ? 3.446 -4.641 12.118 1.00 92.94 355 THR A CA 1
ATOM 2722 C C . THR A 1 355 ? 3.432 -5.929 12.932 1.00 92.94 355 THR A C 1
ATOM 2724 O O . THR A 1 355 ? 2.771 -5.993 13.963 1.00 92.94 355 THR A O 1
ATOM 2727 N N . LEU A 1 356 ? 4.202 -6.951 12.550 1.00 92.12 356 LEU A N 1
ATOM 2728 C CA . LEU A 1 356 ? 4.218 -8.205 13.308 1.00 92.12 356 LEU A CA 1
ATOM 2729 C C . LEU A 1 356 ? 4.788 -8.006 14.712 1.00 92.12 356 LEU A C 1
ATOM 2731 O O . LEU A 1 356 ? 4.255 -8.559 15.674 1.00 92.12 356 LEU A O 1
ATOM 2735 N N . TYR A 1 357 ? 5.849 -7.208 14.853 1.00 89.81 357 TYR A N 1
ATOM 2736 C CA . TYR A 1 357 ? 6.439 -6.943 16.159 1.00 89.81 357 TYR A CA 1
ATOM 2737 C C . TYR A 1 357 ? 5.436 -6.277 17.108 1.00 89.81 357 TYR A C 1
ATOM 2739 O O . TYR A 1 357 ? 5.208 -6.793 18.203 1.00 89.81 357 TYR A O 1
ATOM 2747 N N . VAL A 1 358 ? 4.819 -5.163 16.697 1.00 88.50 358 VAL A N 1
ATOM 2748 C CA . VAL A 1 358 ? 3.906 -4.397 17.559 1.00 88.50 358 VAL A CA 1
ATOM 2749 C C . VAL A 1 358 ? 2.588 -5.127 17.749 1.00 88.50 358 VAL A C 1
ATOM 2751 O O . VAL A 1 358 ? 2.163 -5.316 18.883 1.00 88.50 358 VAL A O 1
ATOM 2754 N N . ASP A 1 359 ? 1.949 -5.563 16.671 1.00 90.62 359 ASP A N 1
ATOM 2755 C CA . ASP A 1 359 ? 0.546 -5.968 16.717 1.00 90.62 359 ASP A CA 1
ATOM 2756 C C . ASP A 1 359 ? 0.350 -7.456 17.016 1.00 90.62 359 ASP A C 1
ATOM 2758 O O . ASP A 1 359 ? -0.736 -7.854 17.435 1.00 90.62 359 ASP A O 1
ATOM 2762 N N . VAL A 1 360 ? 1.386 -8.285 16.837 1.00 88.88 360 VAL A N 1
ATOM 2763 C CA . VAL A 1 360 ? 1.310 -9.739 17.049 1.00 88.88 360 VAL A CA 1
ATOM 2764 C C . VAL A 1 360 ? 2.212 -10.181 18.199 1.00 88.88 360 VAL A C 1
ATOM 2766 O O . VAL A 1 360 ? 1.717 -10.704 19.195 1.00 88.88 360 VAL A O 1
ATOM 2769 N N . PHE A 1 361 ? 3.526 -9.965 18.101 1.00 83.81 361 PHE A N 1
ATOM 2770 C CA . PHE A 1 361 ? 4.496 -10.554 19.033 1.00 83.81 361 PHE A CA 1
ATOM 2771 C C . PHE A 1 361 ? 4.592 -9.829 20.379 1.00 83.81 361 PHE A C 1
ATOM 2773 O O . PHE A 1 361 ? 4.727 -10.487 21.413 1.00 83.81 361 PHE A O 1
ATOM 2780 N N . SER A 1 362 ? 4.492 -8.495 20.406 1.00 75.50 362 SER A N 1
ATOM 2781 C CA . SER A 1 362 ? 4.602 -7.728 21.657 1.00 75.50 362 SER A CA 1
ATOM 2782 C C . SER A 1 362 ? 3.498 -8.079 22.665 1.00 75.50 362 SER A C 1
ATOM 2784 O O . SER A 1 362 ? 3.738 -8.092 23.871 1.00 75.50 362 SER A O 1
ATOM 2786 N N . TYR A 1 363 ? 2.317 -8.462 22.170 1.00 69.31 363 TYR A N 1
ATOM 2787 C CA . TYR A 1 363 ? 1.193 -8.907 22.988 1.00 69.31 363 TYR A CA 1
ATOM 2788 C C . TYR A 1 363 ? 1.525 -10.180 23.781 1.00 69.31 363 TYR A C 1
ATOM 2790 O O . TYR A 1 363 ? 1.248 -10.267 24.978 1.00 69.31 363 TYR A O 1
ATOM 2798 N N . PHE A 1 364 ? 2.172 -11.157 23.137 1.00 64.50 364 PHE A N 1
ATOM 2799 C CA . PHE A 1 364 ? 2.581 -12.402 23.794 1.00 64.50 364 PHE A CA 1
ATOM 2800 C C . PHE A 1 364 ? 3.721 -12.191 24.793 1.00 64.50 364 PHE A C 1
ATOM 2802 O O . PHE A 1 364 ? 3.820 -12.931 25.769 1.00 64.50 364 PHE A O 1
ATOM 2809 N N . ALA A 1 365 ? 4.545 -11.159 24.593 1.00 59.81 365 ALA A N 1
ATOM 2810 C CA . ALA A 1 365 ? 5.663 -10.845 25.475 1.00 59.81 365 ALA A CA 1
ATOM 2811 C C . ALA A 1 365 ? 5.238 -10.296 26.855 1.00 59.81 365 ALA A C 1
ATOM 2813 O O . ALA A 1 365 ? 6.087 -10.218 27.740 1.00 59.81 365 ALA A O 1
ATOM 2814 N N . ARG A 1 366 ? 3.957 -9.925 27.056 1.00 54.78 366 ARG A N 1
ATOM 2815 C CA . ARG A 1 366 ? 3.374 -9.410 28.322 1.00 54.78 366 ARG A CA 1
ATOM 2816 C C . ARG A 1 366 ? 4.154 -8.263 28.991 1.00 54.78 366 ARG A C 1
ATOM 2818 O O . ARG A 1 366 ? 3.968 -8.010 30.178 1.00 54.78 366 ARG A O 1
ATOM 2825 N N . ARG A 1 367 ? 5.014 -7.555 28.253 1.00 57.81 367 ARG A N 1
ATOM 2826 C CA . ARG A 1 367 ? 5.774 -6.401 28.752 1.00 57.81 367 ARG A CA 1
ATOM 2827 C C . ARG A 1 367 ? 5.209 -5.104 28.181 1.00 57.81 367 ARG A C 1
ATOM 2829 O O . ARG A 1 367 ? 4.834 -5.087 27.006 1.00 57.81 367 ARG A O 1
ATOM 2836 N N . PRO A 1 368 ? 5.190 -4.007 28.955 1.00 60.84 368 PRO A N 1
ATOM 2837 C CA . PRO A 1 368 ? 4.880 -2.693 28.415 1.00 60.84 368 PRO A CA 1
ATOM 2838 C C . PRO A 1 368 ? 5.812 -2.377 27.238 1.00 60.84 368 PRO A C 1
ATOM 2840 O O . PRO A 1 368 ? 7.038 -2.486 27.344 1.00 60.84 368 PRO A O 1
ATOM 2843 N N . LEU A 1 369 ? 5.252 -1.944 26.105 1.00 63.25 369 LEU A N 1
ATOM 2844 C CA . LEU A 1 369 ? 6.050 -1.586 24.924 1.00 63.25 369 LEU A CA 1
ATOM 2845 C C . LEU A 1 369 ? 7.075 -0.473 25.206 1.00 63.25 369 LEU A C 1
ATOM 2847 O O . LEU A 1 369 ? 8.074 -0.371 24.508 1.00 63.25 369 LEU A O 1
ATOM 2851 N N . LYS A 1 370 ? 6.866 0.342 26.242 1.00 61.00 370 LYS A N 1
ATOM 2852 C CA . LYS A 1 370 ? 7.789 1.414 26.635 1.00 61.00 370 LYS A CA 1
ATOM 2853 C C . LYS A 1 370 ? 9.083 0.879 27.256 1.00 61.00 370 LYS A C 1
ATOM 2855 O O . LYS A 1 370 ? 10.161 1.334 26.894 1.00 61.00 370 LYS A O 1
ATOM 2860 N N . GLU A 1 371 ? 8.989 -0.149 28.099 1.00 62.03 371 GLU A N 1
ATOM 2861 C CA . GLU A 1 371 ? 10.153 -0.882 28.636 1.00 62.03 371 GLU A CA 1
ATOM 2862 C C . GLU A 1 371 ? 10.890 -1.662 27.536 1.00 62.03 371 GLU A C 1
ATOM 2864 O O . GLU A 1 371 ? 12.066 -1.998 27.648 1.00 62.03 371 GLU A O 1
ATOM 2869 N N . SER A 1 372 ? 10.182 -1.919 26.438 1.00 62.91 372 SER A N 1
ATOM 2870 C CA . SER A 1 372 ? 10.654 -2.654 25.270 1.00 62.91 372 SER A CA 1
ATOM 2871 C C . SER A 1 372 ? 11.475 -1.792 24.291 1.00 62.91 372 SER A C 1
ATOM 2873 O O . SER A 1 372 ? 12.159 -2.315 23.412 1.00 62.91 372 SER A O 1
ATOM 2875 N N . PHE A 1 373 ? 11.456 -0.460 24.426 1.00 72.62 373 PHE A N 1
ATOM 2876 C CA . PHE A 1 373 ? 12.114 0.452 23.477 1.00 72.62 373 PHE A CA 1
ATOM 2877 C C . PHE A 1 373 ? 13.636 0.310 23.442 1.00 72.62 373 PHE A C 1
ATOM 2879 O O . PHE A 1 373 ? 14.226 0.424 22.366 1.00 72.62 373 PHE A O 1
ATOM 2886 N N . GLU A 1 374 ? 14.254 0.024 24.586 1.00 71.81 374 GLU A N 1
ATOM 2887 C CA . GLU A 1 374 ? 15.713 -0.076 24.739 1.00 71.81 374 GLU A CA 1
ATOM 2888 C C . GLU A 1 374 ? 16.203 -1.536 24.777 1.00 71.81 374 GLU A C 1
ATOM 2890 O O . GLU A 1 374 ? 17.396 -1.808 24.892 1.00 71.81 374 GLU A O 1
ATOM 2895 N N . SER A 1 375 ? 15.289 -2.501 24.630 1.00 74.62 375 SER A N 1
ATOM 2896 C CA . SER A 1 375 ? 15.599 -3.926 24.722 1.00 74.62 375 SER A CA 1
ATOM 2897 C C . SER A 1 375 ? 16.327 -4.448 23.482 1.00 74.62 375 SER A C 1
ATOM 2899 O O . SER A 1 375 ? 15.772 -4.542 22.382 1.00 74.62 375 SER A O 1
ATOM 2901 N N . ARG A 1 376 ? 17.567 -4.905 23.682 1.00 76.38 376 ARG A N 1
ATOM 2902 C CA . ARG A 1 376 ? 18.367 -5.566 22.638 1.00 76.38 376 ARG A CA 1
ATOM 2903 C C . ARG A 1 376 ? 17.800 -6.930 22.228 1.00 76.38 376 ARG A C 1
ATOM 2905 O O . ARG A 1 376 ? 17.900 -7.313 21.066 1.00 76.38 376 ARG A O 1
ATOM 2912 N N . SER A 1 377 ? 17.169 -7.645 23.161 1.00 75.38 377 SER A N 1
ATOM 2913 C CA . SER A 1 377 ? 16.521 -8.937 22.887 1.00 75.38 377 SER A CA 1
ATOM 2914 C C . SER A 1 377 ? 15.368 -8.779 21.891 1.00 75.38 377 SER A C 1
ATOM 2916 O O . SER A 1 377 ? 15.270 -9.533 20.926 1.00 75.38 377 SER A O 1
ATOM 2918 N N . GLN A 1 378 ? 14.549 -7.739 22.044 1.00 78.31 378 GLN A N 1
ATOM 2919 C CA . GLN A 1 378 ? 13.438 -7.489 21.126 1.00 78.31 378 GLN A CA 1
ATOM 2920 C C . GLN A 1 378 ? 13.879 -6.944 19.770 1.00 78.31 378 GLN A C 1
ATOM 2922 O O . GLN A 1 378 ? 13.244 -7.234 18.758 1.00 78.31 378 GLN A O 1
ATOM 2927 N N . LEU A 1 379 ? 15.004 -6.233 19.722 1.00 79.31 379 LEU A N 1
ATOM 2928 C CA . LEU A 1 379 ? 15.638 -5.866 18.461 1.00 79.31 379 LEU A CA 1
ATOM 2929 C C . LEU A 1 379 ? 16.079 -7.112 17.679 1.00 79.31 379 LEU A C 1
ATOM 2931 O O . LEU A 1 379 ? 15.864 -7.180 16.470 1.00 79.31 379 LEU A O 1
ATOM 2935 N N . ASN A 1 380 ? 16.595 -8.139 18.361 1.00 83.50 380 ASN A N 1
ATOM 2936 C CA . ASN A 1 380 ? 16.891 -9.422 17.722 1.00 83.50 380 ASN A CA 1
ATOM 2937 C C . ASN A 1 380 ? 15.619 -10.147 17.252 1.00 83.50 380 ASN A C 1
ATOM 2939 O O . ASN A 1 380 ? 15.638 -10.722 16.170 1.00 83.50 380 ASN A O 1
ATOM 2943 N N . ILE A 1 381 ? 14.508 -10.073 17.996 1.00 82.56 381 ILE A N 1
ATOM 2944 C CA . ILE A 1 381 ? 13.213 -10.625 17.553 1.00 82.56 381 ILE A CA 1
ATOM 2945 C C . ILE A 1 381 ? 12.730 -9.918 16.279 1.00 82.56 381 ILE A C 1
ATOM 2947 O O . ILE A 1 381 ? 12.375 -10.581 15.310 1.00 82.56 381 ILE A O 1
ATOM 2951 N N . SER A 1 382 ? 12.767 -8.583 16.234 1.00 79.75 382 SER A N 1
ATOM 2952 C CA . SER A 1 382 ? 12.388 -7.810 15.041 1.00 79.75 382 SER A CA 1
ATOM 2953 C C . SER A 1 382 ? 13.262 -8.151 13.823 1.00 79.75 382 SER A C 1
ATOM 2955 O O . SER A 1 382 ? 12.742 -8.278 12.711 1.00 79.75 382 SER A O 1
ATOM 2957 N N . ARG A 1 383 ? 14.565 -8.392 14.028 1.00 83.31 383 ARG A N 1
ATOM 2958 C CA . ARG A 1 383 ? 15.480 -8.887 12.983 1.00 83.31 383 ARG A CA 1
ATOM 2959 C C . ARG A 1 383 ? 15.191 -10.328 12.565 1.00 83.31 383 ARG A C 1
ATOM 2961 O O . ARG A 1 383 ? 15.246 -10.626 11.379 1.00 83.31 383 ARG A O 1
ATOM 2968 N N . LEU A 1 384 ? 14.848 -11.209 13.501 1.00 85.06 384 LEU A N 1
ATOM 2969 C CA . LEU A 1 384 ? 14.466 -12.587 13.191 1.00 85.06 384 LEU A CA 1
ATOM 2970 C C . LEU A 1 384 ? 13.183 -12.631 12.354 1.00 85.06 384 LEU A C 1
ATOM 2972 O O . LEU A 1 384 ? 13.125 -13.366 11.373 1.00 85.06 384 LEU A O 1
ATOM 2976 N N . ILE A 1 385 ? 12.189 -11.800 12.690 1.00 82.62 385 ILE A N 1
ATOM 2977 C CA . ILE A 1 385 ? 10.959 -11.653 11.899 1.00 82.62 385 ILE A CA 1
ATOM 2978 C C . ILE A 1 385 ? 11.296 -11.267 10.457 1.00 82.62 385 ILE A C 1
ATOM 2980 O O . ILE A 1 385 ? 10.723 -11.844 9.542 1.00 82.62 385 ILE A O 1
ATOM 2984 N N . LEU A 1 386 ? 12.246 -10.348 10.242 1.00 77.75 386 LEU A N 1
ATOM 2985 C CA . LEU A 1 386 ? 12.703 -9.963 8.901 1.00 77.75 386 LEU A CA 1
ATOM 2986 C C . LEU A 1 386 ? 13.329 -11.133 8.125 1.00 77.75 386 LEU A C 1
ATOM 2988 O O . LEU A 1 386 ? 13.056 -11.283 6.936 1.00 77.75 386 LEU A O 1
ATOM 2992 N N . VAL A 1 387 ? 14.149 -11.963 8.783 1.00 78.94 387 VAL A N 1
ATOM 2993 C CA . VAL A 1 387 ? 14.764 -13.143 8.145 1.00 78.94 387 VAL A CA 1
ATOM 2994 C C . VAL A 1 387 ? 13.693 -14.152 7.746 1.00 78.94 387 VAL A C 1
ATOM 2996 O O . VAL A 1 387 ? 13.640 -14.580 6.595 1.00 78.94 387 VAL A O 1
ATOM 2999 N N . LEU A 1 388 ? 12.818 -14.512 8.687 1.00 83.75 388 LEU A N 1
ATOM 3000 C CA . LEU A 1 388 ? 11.756 -15.489 8.447 1.00 83.75 388 LEU A CA 1
ATOM 3001 C C . LEU A 1 388 ? 10.788 -15.001 7.368 1.00 83.75 388 LEU A C 1
ATOM 3003 O O . LEU A 1 388 ? 10.432 -15.769 6.481 1.00 83.75 388 LEU A O 1
ATOM 3007 N N . ALA A 1 389 ? 10.427 -13.717 7.406 1.00 78.38 389 ALA A N 1
ATOM 3008 C CA . ALA A 1 389 ? 9.658 -13.041 6.370 1.00 78.38 389 ALA A CA 1
ATOM 3009 C C . ALA A 1 389 ? 10.270 -13.267 4.984 1.00 78.38 389 ALA A C 1
ATOM 3011 O O . ALA A 1 389 ? 9.595 -13.783 4.099 1.00 78.38 389 ALA A O 1
ATOM 3012 N N . ALA A 1 390 ? 11.555 -12.948 4.815 1.00 73.88 390 ALA A N 1
ATOM 3013 C CA . ALA A 1 390 ? 12.223 -13.071 3.526 1.00 73.88 390 ALA A CA 1
ATOM 3014 C C . ALA A 1 390 ? 12.250 -14.518 3.000 1.00 73.88 390 ALA A C 1
ATOM 3016 O O . ALA A 1 390 ? 12.003 -14.736 1.815 1.00 73.88 390 ALA A O 1
ATOM 3017 N N . VAL A 1 391 ? 12.498 -15.503 3.870 1.00 80.50 391 VAL A N 1
ATOM 3018 C CA . VAL A 1 391 ? 12.530 -16.930 3.495 1.00 80.50 391 VAL A CA 1
ATOM 3019 C C . VAL A 1 391 ? 11.137 -17.459 3.144 1.00 80.50 391 VAL A C 1
ATOM 3021 O O . VAL A 1 391 ? 10.967 -18.149 2.144 1.00 80.50 391 VAL A O 1
ATOM 3024 N N . ILE A 1 392 ? 10.116 -17.130 3.939 1.00 83.62 392 ILE A N 1
ATOM 3025 C CA . ILE A 1 392 ? 8.736 -17.572 3.682 1.00 83.62 392 ILE A CA 1
ATOM 3026 C C . ILE A 1 392 ? 8.217 -16.959 2.377 1.00 83.62 392 ILE A C 1
ATOM 3028 O O . ILE A 1 392 ? 7.591 -17.645 1.571 1.00 83.62 392 ILE A O 1
ATOM 3032 N N . SER A 1 393 ? 8.515 -15.679 2.154 1.00 80.81 393 SER A N 1
ATOM 3033 C CA . SER A 1 393 ? 8.191 -14.946 0.934 1.00 80.81 393 SER A CA 1
ATOM 3034 C C . SER A 1 393 ? 8.668 -15.662 -0.329 1.00 80.81 393 SER A C 1
ATOM 3036 O O . SER A 1 393 ? 7.870 -15.886 -1.240 1.00 80.81 393 SER A O 1
ATOM 3038 N N . THR A 1 394 ? 9.946 -16.042 -0.398 1.00 74.12 394 THR A N 1
ATOM 3039 C CA . THR A 1 394 ? 10.516 -16.659 -1.608 1.00 74.12 394 THR A CA 1
ATOM 3040 C C . THR A 1 394 ? 9.879 -18.010 -1.922 1.00 74.12 394 THR A C 1
ATOM 3042 O O . THR A 1 394 ? 9.577 -18.284 -3.083 1.00 74.12 394 THR A O 1
ATOM 3045 N N . VAL A 1 395 ? 9.598 -18.824 -0.900 1.00 80.56 395 VAL A N 1
ATOM 3046 C CA . VAL A 1 395 ? 8.885 -20.099 -1.070 1.00 80.56 395 VAL A CA 1
ATOM 3047 C C . VAL A 1 395 ? 7.453 -19.862 -1.558 1.00 80.56 395 VAL A C 1
ATOM 3049 O O . VAL A 1 395 ? 7.012 -20.509 -2.508 1.00 80.56 395 VAL A O 1
ATOM 3052 N N . LEU A 1 396 ? 6.737 -18.906 -0.958 1.00 80.44 396 LEU A N 1
ATOM 3053 C CA . LEU A 1 396 ? 5.338 -18.623 -1.283 1.00 80.44 396 LEU A CA 1
ATOM 3054 C C . LEU A 1 396 ? 5.146 -18.224 -2.753 1.00 80.44 396 LEU A C 1
ATOM 3056 O O . LEU A 1 396 ? 4.264 -18.761 -3.419 1.00 80.44 396 LEU A O 1
ATOM 3060 N N . VAL A 1 397 ? 5.962 -17.308 -3.283 1.00 75.19 397 VAL A N 1
ATOM 3061 C CA . VAL A 1 397 ? 5.807 -16.882 -4.687 1.00 75.19 397 VAL A CA 1
ATOM 3062 C C . VAL A 1 397 ? 6.217 -17.961 -5.670 1.00 75.19 397 VAL A C 1
ATOM 3064 O O . VAL A 1 397 ? 5.600 -18.059 -6.728 1.00 75.19 397 VAL A O 1
ATOM 3067 N N . GLN A 1 398 ? 7.181 -18.814 -5.328 1.00 76.00 398 GLN A N 1
ATOM 3068 C CA . GLN A 1 398 ? 7.510 -19.941 -6.191 1.00 76.00 398 GLN A CA 1
ATOM 3069 C C . GLN A 1 398 ? 6.318 -20.900 -6.327 1.00 76.00 398 GLN A C 1
ATOM 3071 O O . GLN A 1 398 ? 5.999 -21.316 -7.440 1.00 76.00 398 GLN A O 1
ATOM 3076 N N . LEU A 1 399 ? 5.613 -21.180 -5.226 1.00 83.06 399 LEU A N 1
ATOM 3077 C CA . LEU A 1 399 ? 4.390 -21.989 -5.243 1.00 83.06 399 LEU A CA 1
ATOM 3078 C C . LEU A 1 399 ? 3.271 -21.322 -6.059 1.00 83.06 399 LEU A C 1
ATOM 3080 O O . LEU A 1 399 ? 2.626 -21.977 -6.873 1.00 83.06 399 LEU A O 1
ATOM 3084 N N . LEU A 1 400 ? 3.061 -20.012 -5.896 1.00 81.31 400 LEU A N 1
ATOM 3085 C CA . LEU A 1 400 ? 2.030 -19.282 -6.645 1.00 81.31 400 LEU A CA 1
ATOM 3086 C C . LEU A 1 400 ? 2.357 -19.165 -8.143 1.00 81.31 400 LEU A C 1
ATOM 3088 O O . LEU A 1 400 ? 1.463 -19.276 -8.980 1.00 81.31 400 LEU A O 1
ATOM 3092 N N . SER A 1 401 ? 3.632 -18.995 -8.497 1.00 77.75 401 SER A N 1
ATOM 3093 C CA . SER A 1 401 ? 4.078 -18.992 -9.893 1.00 77.75 401 SER A CA 1
ATOM 3094 C C . SER A 1 401 ? 3.883 -20.364 -10.541 1.00 77.75 401 SER A C 1
ATOM 3096 O O . SER A 1 401 ? 3.476 -20.422 -11.698 1.00 77.75 401 SER A O 1
ATOM 3098 N N . GLN A 1 402 ? 4.118 -21.460 -9.807 1.00 81.50 402 GLN A N 1
ATOM 3099 C CA . GLN A 1 402 ? 3.800 -22.819 -10.268 1.00 81.50 402 GLN A CA 1
ATOM 3100 C C . GLN A 1 402 ? 2.291 -23.043 -10.427 1.00 81.50 402 GLN A C 1
ATOM 3102 O O . GLN A 1 402 ? 1.875 -23.784 -11.311 1.00 81.50 402 GLN A O 1
ATOM 3107 N N . ALA A 1 403 ? 1.468 -22.359 -9.629 1.00 82.25 403 ALA A N 1
ATOM 3108 C CA . ALA A 1 403 ? 0.012 -22.369 -9.752 1.00 82.25 403 ALA A CA 1
ATOM 3109 C C . ALA A 1 403 ? -0.529 -21.512 -10.922 1.00 82.25 403 ALA A C 1
ATOM 3111 O O . ALA A 1 403 ? -1.741 -21.341 -11.041 1.00 82.25 403 ALA A O 1
ATOM 3112 N N . GLY A 1 404 ? 0.338 -20.962 -11.783 1.00 82.31 404 GLY A N 1
ATOM 3113 C CA . GLY A 1 404 ? -0.064 -20.239 -12.997 1.00 82.31 404 GLY A CA 1
ATOM 3114 C C . GLY A 1 404 ? -0.410 -18.760 -12.794 1.00 82.31 404 GLY A C 1
ATOM 3115 O O . GLY A 1 404 ? -1.014 -18.141 -13.674 1.00 82.31 404 GLY A O 1
ATOM 3116 N N . PHE A 1 405 ? -0.045 -18.166 -11.653 1.00 83.50 405 PHE A N 1
ATOM 3117 C CA . PHE A 1 405 ? -0.182 -16.724 -11.450 1.00 83.50 405 PHE A CA 1
ATOM 3118 C C . PHE A 1 405 ? 0.919 -15.960 -12.196 1.00 83.50 405 PHE A C 1
ATOM 3120 O O . PHE A 1 405 ? 2.110 -16.185 -11.969 1.00 83.50 405 PHE A O 1
ATOM 3127 N N . SER A 1 406 ? 0.518 -15.023 -13.059 1.00 80.50 406 SER A N 1
ATOM 3128 C CA . SER A 1 406 ? 1.428 -14.038 -13.647 1.00 80.50 406 SER A CA 1
ATOM 3129 C C . SER A 1 406 ? 1.795 -12.945 -12.636 1.00 80.50 406 SER A C 1
ATOM 3131 O O . SER A 1 406 ? 1.191 -12.820 -11.568 1.00 80.50 406 SER A O 1
ATOM 3133 N N . VAL A 1 407 ? 2.772 -12.103 -12.986 1.00 77.19 407 VAL A N 1
ATOM 3134 C CA . VAL A 1 407 ? 3.159 -10.944 -12.163 1.00 77.19 407 VAL A CA 1
ATOM 3135 C C . VAL A 1 407 ? 1.972 -10.002 -11.962 1.00 77.19 407 VAL A C 1
ATOM 3137 O O . VAL A 1 407 ? 1.709 -9.580 -10.838 1.00 77.19 407 VAL A O 1
ATOM 3140 N N . ALA A 1 408 ? 1.216 -9.721 -13.026 1.00 79.00 408 ALA A N 1
ATOM 3141 C CA . ALA A 1 408 ? 0.022 -8.889 -12.947 1.00 79.00 408 ALA A CA 1
ATOM 3142 C C . ALA A 1 408 ? -1.051 -9.525 -12.047 1.00 79.00 408 ALA A C 1
ATOM 3144 O O . ALA A 1 408 ? -1.630 -8.837 -11.210 1.00 79.00 408 ALA A O 1
ATOM 3145 N N . ASP A 1 409 ? -1.266 -10.840 -12.139 1.00 85.12 409 ASP A N 1
ATOM 3146 C CA . ASP A 1 409 ? -2.241 -11.535 -11.288 1.00 85.12 409 ASP A CA 1
ATOM 3147 C C . ASP A 1 409 ? -1.895 -11.406 -9.804 1.00 85.12 409 ASP A C 1
ATOM 3149 O O . ASP A 1 409 ? -2.761 -11.114 -8.977 1.00 85.12 409 ASP A O 1
ATOM 3153 N N . LEU A 1 410 ? -0.612 -11.581 -9.471 1.00 83.94 410 LEU A N 1
ATOM 3154 C CA . LEU A 1 410 ? -0.111 -11.429 -8.109 1.00 83.94 410 LEU A CA 1
ATOM 3155 C C . LEU A 1 410 ? -0.334 -10.009 -7.592 1.00 83.94 410 LEU A C 1
ATOM 3157 O O . LEU A 1 410 ? -0.792 -9.856 -6.465 1.00 83.94 410 LEU A O 1
ATOM 3161 N N . VAL A 1 411 ? -0.092 -8.976 -8.406 1.00 84.19 411 VAL A N 1
ATOM 3162 C CA . VAL A 1 411 ? -0.348 -7.577 -8.021 1.00 84.19 411 VAL A CA 1
ATOM 3163 C C . VAL A 1 411 ? -1.808 -7.381 -7.621 1.00 84.19 411 VAL A C 1
ATOM 3165 O O . VAL A 1 411 ? -2.092 -6.894 -6.524 1.00 84.19 411 VAL A O 1
ATOM 3168 N N . PHE A 1 412 ? -2.746 -7.797 -8.470 1.00 88.75 412 PHE A N 1
ATOM 3169 C CA . PHE A 1 412 ? -4.167 -7.592 -8.196 1.00 88.75 412 PHE A CA 1
ATOM 3170 C C . PHE A 1 412 ? -4.671 -8.449 -7.031 1.00 88.75 412 PHE A C 1
ATOM 3172 O O . PHE A 1 412 ? -5.478 -7.967 -6.236 1.00 88.75 412 PHE A O 1
ATOM 3179 N N . ALA A 1 413 ? -4.169 -9.676 -6.876 1.00 90.00 413 ALA A N 1
ATOM 3180 C CA . ALA A 1 413 ? -4.515 -10.539 -5.751 1.00 90.00 413 ALA A CA 1
ATOM 3181 C C . ALA A 1 413 ? -3.977 -9.990 -4.418 1.00 90.00 413 ALA A C 1
ATOM 3183 O O . ALA A 1 413 ? -4.731 -9.837 -3.456 1.00 90.00 413 ALA A O 1
ATOM 3184 N N . ILE A 1 414 ? -2.688 -9.647 -4.373 1.00 90.12 414 ILE A N 1
ATOM 3185 C CA . ILE A 1 414 ? -1.981 -9.217 -3.163 1.00 90.12 414 ILE A CA 1
ATOM 3186 C C . ILE A 1 414 ? -2.498 -7.865 -2.673 1.00 90.12 414 ILE A C 1
ATOM 3188 O O . ILE A 1 414 ? -2.950 -7.759 -1.530 1.00 90.12 414 ILE A O 1
ATOM 3192 N N . PHE A 1 415 ? -2.454 -6.835 -3.524 1.00 89.19 415 PHE A N 1
ATOM 3193 C CA . PHE A 1 415 ? -2.893 -5.494 -3.135 1.00 89.19 415 PHE A CA 1
ATOM 3194 C C . PHE A 1 415 ? -4.418 -5.424 -3.022 1.00 89.19 415 PHE A C 1
ATOM 3196 O O . PHE A 1 415 ? -4.940 -4.775 -2.116 1.00 89.19 415 PHE A O 1
ATOM 3203 N N . GLY A 1 416 ? -5.147 -6.160 -3.867 1.00 90.56 416 GLY A N 1
ATOM 3204 C CA . GLY A 1 416 ? -6.603 -6.242 -3.789 1.00 90.56 416 GLY A CA 1
ATOM 3205 C C . GLY A 1 416 ? -7.094 -6.837 -2.471 1.00 90.56 416 GLY A C 1
ATOM 3206 O O . GLY A 1 416 ? -7.978 -6.267 -1.832 1.00 90.56 416 GLY A O 1
ATOM 3207 N N . ALA A 1 417 ? -6.495 -7.932 -1.994 1.00 92.25 417 ALA A N 1
ATOM 3208 C CA . ALA A 1 417 ? -6.872 -8.539 -0.716 1.00 92.25 417 ALA A CA 1
ATOM 3209 C C . ALA A 1 417 ? -6.666 -7.595 0.486 1.00 92.25 417 ALA A C 1
ATOM 3211 O O . ALA A 1 417 ? -7.427 -7.646 1.451 1.00 92.25 417 ALA A O 1
ATOM 3212 N N . GLN A 1 418 ? -5.692 -6.681 0.430 1.00 93.19 418 GLN A N 1
ATOM 3213 C CA . GLN A 1 418 ? -5.444 -5.714 1.509 1.00 93.19 418 GLN A CA 1
ATOM 3214 C C . GLN A 1 418 ? -6.522 -4.620 1.617 1.00 93.19 418 GLN A C 1
ATOM 3216 O O . GLN A 1 418 ? -6.689 -4.029 2.688 1.00 93.19 418 GLN A O 1
ATOM 3221 N N . LEU A 1 419 ? -7.308 -4.383 0.560 1.00 94.94 419 LEU A N 1
ATOM 3222 C CA . LEU A 1 419 ? -8.355 -3.353 0.551 1.00 94.94 419 LEU A CA 1
ATOM 3223 C C . LEU A 1 419 ? -9.482 -3.584 1.554 1.00 94.94 419 LEU A C 1
ATOM 3225 O O . LEU A 1 419 ? -10.193 -2.635 1.888 1.00 94.94 419 LEU A O 1
ATOM 3229 N N . GLY A 1 420 ? -9.605 -4.795 2.102 1.00 94.81 420 GLY A N 1
ATOM 3230 C CA . GLY A 1 420 ? -10.522 -5.082 3.199 1.00 94.81 420 GLY A CA 1
ATOM 3231 C C . GLY A 1 420 ? -10.315 -4.167 4.414 1.00 94.81 420 GLY A C 1
ATOM 3232 O O . GLY A 1 420 ? -11.260 -3.943 5.166 1.00 94.81 420 GLY A O 1
ATOM 3233 N N . LEU A 1 421 ? -9.124 -3.579 4.588 1.00 96.19 421 LEU A N 1
ATOM 3234 C CA . LEU A 1 421 ? -8.832 -2.608 5.649 1.00 96.19 421 LEU A CA 1
ATOM 3235 C C . LEU A 1 421 ? -9.374 -1.201 5.364 1.00 96.19 421 LEU A C 1
ATOM 3237 O O . LEU A 1 421 ? -9.693 -0.473 6.304 1.00 96.19 421 LEU A O 1
ATOM 3241 N N . CYS A 1 422 ? -9.494 -0.799 4.098 1.00 97.12 422 CYS A N 1
ATOM 3242 C CA . CYS A 1 422 ? -9.788 0.587 3.726 1.00 97.12 422 CYS A CA 1
ATOM 3243 C C . CYS A 1 422 ? -11.099 1.136 4.331 1.00 97.12 422 CYS A C 1
ATOM 3245 O O . CYS A 1 422 ? -11.053 2.211 4.945 1.00 97.12 422 CYS A O 1
ATOM 3247 N N . PRO A 1 423 ? -12.242 0.417 4.286 1.00 97.38 423 PRO A N 1
ATOM 3248 C CA . PRO A 1 423 ? -13.492 0.905 4.874 1.00 97.38 423 PRO A CA 1
ATOM 3249 C C . PRO A 1 423 ? -13.365 1.175 6.375 1.00 97.38 423 PRO A C 1
ATOM 3251 O O . PRO A 1 423 ? -13.905 2.158 6.886 1.00 97.38 423 PRO A O 1
ATOM 3254 N N . LEU A 1 424 ? -12.599 0.339 7.081 1.00 97.56 424 LEU A N 1
ATOM 3255 C CA . LEU A 1 424 ? -12.358 0.498 8.508 1.00 97.56 424 LEU A CA 1
ATOM 3256 C C . LEU A 1 424 ? -11.473 1.702 8.800 1.00 97.56 424 LEU A C 1
ATOM 3258 O O . LEU A 1 424 ? -11.750 2.416 9.756 1.00 97.56 424 LEU A O 1
ATOM 3262 N N . VAL A 1 425 ? -10.440 1.949 7.990 1.00 97.62 425 VAL A N 1
ATOM 3263 C CA . VAL A 1 425 ? -9.571 3.124 8.145 1.00 97.62 425 VAL A CA 1
ATOM 3264 C C . VAL A 1 425 ? -10.357 4.408 7.940 1.00 97.62 425 VAL A C 1
ATOM 3266 O O . VAL A 1 425 ? -10.301 5.303 8.782 1.00 97.62 425 VAL A O 1
ATOM 3269 N N . ILE A 1 426 ? -11.144 4.489 6.866 1.00 97.06 426 ILE A N 1
ATOM 3270 C CA . ILE A 1 426 ? -11.986 5.657 6.593 1.00 97.06 426 ILE A CA 1
ATOM 3271 C C . ILE A 1 426 ? -12.966 5.877 7.751 1.00 97.06 426 ILE A C 1
ATOM 3273 O O . ILE A 1 426 ? -13.066 6.988 8.280 1.00 97.06 426 ILE A O 1
ATOM 3277 N N . MET A 1 427 ? -13.639 4.819 8.208 1.00 96.50 427 MET A N 1
ATOM 3278 C CA . MET A 1 427 ? -14.583 4.908 9.319 1.00 96.50 427 MET A CA 1
ATOM 3279 C C . MET A 1 427 ? -13.892 5.302 10.634 1.00 96.50 427 MET A C 1
ATOM 3281 O O . MET A 1 427 ? 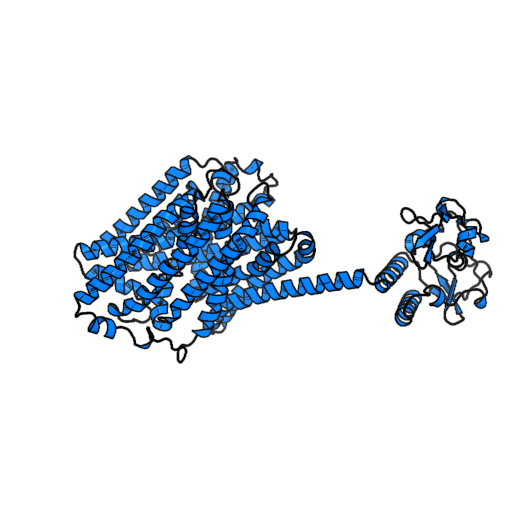-14.385 6.172 11.351 1.00 96.50 427 MET A O 1
ATOM 3285 N N . ALA A 1 428 ? -12.718 4.735 10.917 1.00 96.69 428 ALA A N 1
ATOM 3286 C CA . ALA A 1 428 ? -11.900 5.066 12.076 1.00 96.69 428 ALA A CA 1
ATOM 3287 C C . ALA A 1 428 ? -11.383 6.501 12.043 1.00 96.69 428 ALA A C 1
ATOM 3289 O O . ALA A 1 428 ? -11.183 7.088 13.098 1.00 96.69 428 ALA A O 1
ATOM 3290 N N . LEU A 1 429 ? -11.170 7.099 10.871 1.00 96.62 429 LEU A N 1
ATOM 3291 C CA . LEU A 1 429 ? -10.788 8.505 10.763 1.00 96.62 429 LEU A CA 1
ATOM 3292 C C . LEU A 1 429 ? -11.996 9.427 10.960 1.00 96.62 429 LEU A C 1
ATOM 3294 O O . LEU A 1 429 ? -11.878 10.423 11.672 1.00 96.62 429 LEU A O 1
ATOM 3298 N N . LEU A 1 430 ? -13.148 9.094 10.375 1.00 95.69 430 LEU A N 1
ATOM 3299 C CA . LEU A 1 430 ? -14.335 9.957 10.355 1.00 95.69 430 LEU A CA 1
ATOM 3300 C C . LEU A 1 430 ? -15.212 9.865 11.613 1.00 95.69 430 LEU A C 1
ATOM 3302 O O . LEU A 1 430 ? -15.876 10.840 11.962 1.00 95.69 430 LEU A O 1
ATOM 3306 N N . ILE A 1 431 ? -15.226 8.721 12.298 1.00 94.12 431 ILE A N 1
ATOM 3307 C CA . ILE A 1 431 ? -16.114 8.449 13.435 1.00 94.12 431 ILE A CA 1
ATOM 3308 C C . ILE A 1 431 ? -15.314 8.420 14.751 1.00 94.12 431 ILE A C 1
ATOM 3310 O O . ILE A 1 431 ? -14.120 8.112 14.789 1.00 94.12 431 ILE A O 1
ATOM 3314 N N . GLY A 1 432 ? -15.963 8.807 15.854 1.00 90.50 432 GLY A N 1
ATOM 3315 C CA . GLY A 1 432 ? -15.394 8.753 17.204 1.00 90.50 432 GLY A CA 1
ATOM 3316 C C . GLY A 1 432 ? -15.422 7.347 17.816 1.00 90.50 432 GLY A C 1
ATOM 3317 O O . GLY A 1 432 ? -16.328 6.558 17.530 1.00 90.50 432 GLY A O 1
ATOM 3318 N N . LYS A 1 433 ? -14.463 7.064 18.710 1.00 91.81 433 LYS A N 1
ATOM 3319 C CA . LYS A 1 433 ? -14.253 5.741 19.331 1.00 91.81 433 LYS A CA 1
ATOM 3320 C C . LYS A 1 433 ? -15.529 5.142 19.932 1.00 91.81 433 LYS A C 1
ATOM 3322 O O . LYS A 1 433 ? -15.802 3.964 19.739 1.00 91.81 433 LYS A O 1
ATOM 3327 N N . ASP A 1 434 ? -16.353 5.939 20.611 1.00 89.00 434 ASP A N 1
ATOM 3328 C CA . ASP A 1 434 ? -17.522 5.417 21.338 1.00 89.00 434 ASP A CA 1
ATOM 3329 C C . ASP A 1 434 ? -18.577 4.774 20.438 1.00 89.00 434 ASP A C 1
ATOM 3331 O O . ASP A 1 434 ? -19.212 3.796 20.830 1.00 89.00 434 ASP A O 1
ATOM 3335 N N . LYS A 1 435 ? -18.723 5.263 19.202 1.00 90.06 435 LYS A N 1
ATOM 3336 C CA . LYS A 1 435 ? -19.613 4.645 18.211 1.00 90.06 435 LYS A CA 1
ATOM 3337 C C . LYS A 1 435 ? -18.982 3.399 17.581 1.00 90.06 435 LYS A C 1
ATOM 3339 O O . LYS A 1 435 ? -19.694 2.449 17.272 1.00 90.06 435 LYS A O 1
ATOM 3344 N N . LEU A 1 436 ? -17.659 3.391 17.415 1.00 94.56 436 LEU A N 1
ATOM 3345 C CA . LEU A 1 436 ? -16.913 2.301 16.777 1.00 94.56 436 LEU A CA 1
ATOM 3346 C C . LEU A 1 436 ? -16.786 1.059 17.661 1.00 94.56 436 LEU A C 1
ATOM 3348 O O . LEU A 1 436 ? -16.801 -0.052 17.138 1.00 94.56 436 LEU A O 1
ATOM 3352 N N . LYS A 1 437 ? -16.745 1.222 18.989 1.00 93.44 437 LYS A N 1
ATOM 3353 C CA . LYS A 1 437 ? -16.707 0.112 19.964 1.00 93.44 437 LYS A CA 1
ATOM 3354 C C . LYS A 1 437 ? -17.804 -0.934 19.723 1.00 93.44 437 LYS A C 1
ATOM 3356 O O . LYS A 1 437 ? -17.567 -2.136 19.852 1.00 93.44 437 LYS A O 1
ATOM 3361 N N . VAL A 1 438 ? -18.999 -0.487 19.325 1.00 92.31 438 VAL A N 1
ATOM 3362 C CA . VAL A 1 438 ? -20.158 -1.355 19.038 1.00 92.31 438 VAL A CA 1
ATOM 3363 C C . VAL A 1 438 ? -19.937 -2.219 17.787 1.00 92.31 438 VAL A C 1
ATOM 3365 O O . VAL A 1 438 ? -20.531 -3.286 17.653 1.00 92.31 438 VAL A O 1
ATOM 3368 N N . LEU A 1 439 ? -19.052 -1.787 16.886 1.00 95.12 439 LEU A N 1
ATOM 3369 C CA . LEU A 1 439 ? -18.720 -2.462 15.631 1.00 95.12 439 LEU A CA 1
ATOM 3370 C C . LEU A 1 439 ? -17.468 -3.345 15.734 1.00 95.12 439 LEU A C 1
ATOM 3372 O O . LEU A 1 439 ? -17.050 -3.899 14.725 1.00 95.12 439 LEU A O 1
ATOM 3376 N N . SER A 1 440 ? -16.880 -3.508 16.921 1.00 94.56 440 SER A N 1
ATOM 3377 C CA . SER A 1 440 ? -15.642 -4.275 17.148 1.00 94.56 440 SER A CA 1
ATOM 3378 C C . SER A 1 440 ? -15.630 -5.660 16.485 1.00 94.56 440 SER A C 1
ATOM 3380 O O . SER A 1 440 ? -14.692 -5.982 15.756 1.00 94.56 440 SER A O 1
ATOM 3382 N N . GLY A 1 441 ? -16.675 -6.468 16.695 1.00 94.25 441 GLY A N 1
ATOM 3383 C CA . GLY A 1 441 ? -16.802 -7.794 16.076 1.00 94.25 441 GLY A CA 1
ATOM 3384 C C . GLY A 1 441 ? -17.003 -7.732 14.559 1.00 94.25 441 GLY A C 1
ATOM 3385 O O . GLY A 1 441 ? -16.369 -8.479 13.817 1.00 94.25 441 GLY A O 1
ATOM 3386 N N . TRP A 1 442 ? -17.824 -6.791 14.087 1.00 96.56 442 TRP A N 1
ATOM 3387 C CA . TRP A 1 442 ? -18.081 -6.582 12.658 1.00 96.56 442 TRP A CA 1
ATOM 3388 C C . TRP A 1 442 ? -16.834 -6.143 11.901 1.00 96.56 442 TRP A C 1
ATOM 3390 O O . TRP A 1 442 ? -16.610 -6.602 10.790 1.00 96.56 442 TRP A O 1
ATOM 3400 N N . ALA A 1 443 ? -15.995 -5.313 12.517 1.00 97.12 443 ALA A N 1
ATOM 3401 C CA . ALA A 1 443 ? -14.730 -4.874 11.954 1.00 97.12 443 ALA A CA 1
ATOM 3402 C C . ALA A 1 443 ? -13.769 -6.055 11.715 1.00 97.12 443 ALA A C 1
ATOM 3404 O O . ALA A 1 443 ? -13.177 -6.163 10.644 1.00 97.12 443 ALA A O 1
ATOM 3405 N N . VAL A 1 444 ? -13.660 -6.984 12.674 1.00 97.50 444 VAL A N 1
ATOM 3406 C CA . VAL A 1 444 ? -12.827 -8.193 12.524 1.00 97.50 444 VAL A CA 1
ATOM 3407 C C . VAL A 1 444 ? -13.330 -9.068 11.375 1.00 97.50 444 VAL A C 1
ATOM 3409 O O . VAL A 1 444 ? -12.538 -9.509 10.539 1.00 97.50 444 VAL A O 1
ATOM 3412 N N . ILE A 1 445 ? -14.646 -9.291 11.309 1.00 97.25 445 ILE A N 1
ATOM 3413 C CA . ILE A 1 445 ? -15.271 -10.091 10.248 1.00 97.25 445 ILE A CA 1
ATOM 3414 C C . ILE A 1 445 ? -15.085 -9.406 8.887 1.00 97.25 445 ILE A C 1
ATOM 3416 O O . ILE A 1 445 ? -14.691 -10.065 7.932 1.00 97.25 445 ILE A O 1
ATOM 3420 N N . ALA A 1 446 ? -15.292 -8.091 8.802 1.00 97.56 446 ALA A N 1
ATOM 3421 C CA . ALA A 1 446 ? -15.160 -7.319 7.569 1.00 97.56 446 ALA A CA 1
ATOM 3422 C C . ALA A 1 446 ? -13.747 -7.407 6.969 1.00 97.56 446 ALA A C 1
ATOM 3424 O O . ALA A 1 446 ? -13.612 -7.699 5.782 1.00 97.56 446 ALA A O 1
ATOM 3425 N N . VAL A 1 447 ? -12.695 -7.242 7.781 1.00 96.94 447 VAL A N 1
ATOM 3426 C CA . VAL A 1 447 ? -11.304 -7.385 7.308 1.00 96.94 447 VAL A CA 1
ATOM 3427 C C . VAL A 1 447 ? -11.006 -8.817 6.880 1.00 96.94 447 VAL A C 1
ATOM 3429 O O . VAL A 1 447 ? -10.437 -9.023 5.811 1.00 96.94 447 VAL A O 1
ATOM 3432 N N . SER A 1 448 ? -11.415 -9.802 7.685 1.00 97.00 448 SER A N 1
ATOM 3433 C CA . SER A 1 448 ? -11.148 -11.219 7.404 1.00 97.00 448 SER A CA 1
ATOM 3434 C C . SER A 1 448 ? -11.806 -11.659 6.098 1.00 97.00 448 SER A C 1
ATOM 3436 O O . SER A 1 448 ? -11.154 -12.232 5.228 1.00 97.00 448 SER A O 1
ATOM 3438 N N . ILE A 1 449 ? -13.095 -11.353 5.936 1.00 97.31 449 ILE A N 1
ATOM 3439 C CA . ILE A 1 449 ? -13.853 -11.719 4.740 1.00 97.31 449 ILE A CA 1
ATOM 3440 C C . ILE A 1 449 ? -13.415 -10.887 3.536 1.00 97.31 449 ILE A C 1
ATOM 3442 O O . ILE A 1 449 ? -13.342 -11.442 2.450 1.00 97.31 449 ILE A O 1
ATOM 3446 N N . GLY A 1 450 ? -13.061 -9.608 3.699 1.00 97.00 450 GLY A N 1
ATOM 3447 C CA . GLY A 1 450 ? -12.482 -8.811 2.612 1.00 97.00 450 GLY A CA 1
ATOM 3448 C C . GLY A 1 450 ? -11.195 -9.438 2.067 1.00 97.00 450 GLY A C 1
ATOM 3449 O O . GLY A 1 450 ? -11.074 -9.671 0.865 1.00 97.00 450 GLY A O 1
ATOM 3450 N N . PHE A 1 451 ? -10.278 -9.823 2.960 1.00 96.12 451 PHE A N 1
ATOM 3451 C CA . PHE A 1 451 ? -9.032 -10.491 2.580 1.00 96.12 451 PHE A CA 1
ATOM 3452 C C . PHE A 1 451 ? -9.277 -11.836 1.878 1.00 96.12 451 PHE A C 1
ATOM 3454 O O . PHE A 1 451 ? -8.707 -12.093 0.815 1.00 96.12 451 PHE A O 1
ATOM 3461 N N . ILE A 1 452 ? -10.159 -12.675 2.438 1.00 96.50 452 ILE A N 1
ATOM 3462 C CA . ILE A 1 452 ? -10.534 -13.971 1.850 1.00 96.50 452 ILE A CA 1
ATOM 3463 C C . ILE A 1 452 ? -11.242 -13.780 0.505 1.00 96.50 452 ILE A C 1
ATOM 3465 O O . ILE A 1 452 ? -10.968 -14.528 -0.425 1.00 96.50 452 ILE A O 1
ATOM 3469 N N . ALA A 1 453 ? -12.116 -12.783 0.365 1.00 96.31 453 ALA A N 1
ATOM 3470 C CA . ALA A 1 453 ? -12.820 -12.503 -0.881 1.00 96.31 453 ALA A CA 1
ATOM 3471 C C . ALA A 1 453 ? -11.855 -12.068 -1.991 1.00 96.31 453 ALA A C 1
ATOM 3473 O O . ALA A 1 453 ? -11.998 -12.524 -3.123 1.00 96.31 453 ALA A O 1
ATOM 3474 N N . GLY A 1 454 ? -10.848 -11.243 -1.678 1.00 94.94 454 GLY A N 1
ATOM 3475 C CA . GLY A 1 454 ? -9.810 -10.856 -2.636 1.00 94.94 454 GLY A CA 1
ATOM 3476 C C . GLY A 1 454 ? -9.033 -12.064 -3.168 1.00 94.94 454 GLY A C 1
ATOM 3477 O O . GLY A 1 454 ? -9.041 -12.327 -4.371 1.00 94.94 454 GLY A O 1
ATOM 3478 N N . TRP A 1 455 ? -8.433 -12.855 -2.273 1.00 93.69 455 TRP A N 1
ATOM 3479 C CA . TRP A 1 455 ? -7.693 -14.061 -2.667 1.00 93.69 455 TRP A CA 1
ATOM 3480 C C . TRP A 1 455 ? -8.584 -15.132 -3.298 1.00 93.69 455 TRP A C 1
ATOM 3482 O O . TRP A 1 455 ? -8.209 -15.725 -4.306 1.00 93.69 455 TRP A O 1
ATOM 3492 N N . GLY A 1 456 ? -9.779 -15.352 -2.751 1.00 94.25 456 GLY A N 1
ATOM 3493 C CA . GLY A 1 456 ? -10.750 -16.315 -3.264 1.00 94.25 456 GLY A CA 1
ATOM 3494 C C . GLY A 1 456 ? -11.169 -15.999 -4.696 1.00 94.25 456 GLY A C 1
ATOM 3495 O O . GLY A 1 456 ? -11.248 -16.906 -5.516 1.00 94.25 456 GLY A O 1
ATOM 3496 N N . THR A 1 457 ? -11.338 -14.716 -5.028 1.00 93.69 457 THR A N 1
ATOM 3497 C CA . THR A 1 457 ? -11.630 -14.266 -6.398 1.00 93.69 457 THR A CA 1
ATOM 3498 C C . THR A 1 457 ? -10.472 -14.575 -7.345 1.00 93.69 457 THR A C 1
ATOM 3500 O O . THR A 1 457 ? -10.691 -15.123 -8.424 1.00 93.69 457 THR A O 1
ATOM 3503 N N . ALA A 1 458 ? -9.235 -14.277 -6.937 1.00 91.94 458 ALA A N 1
ATOM 3504 C CA . ALA A 1 458 ? -8.051 -14.517 -7.758 1.00 91.94 458 ALA A CA 1
ATOM 3505 C C . ALA A 1 458 ? -7.793 -16.018 -7.997 1.00 91.94 458 ALA A C 1
ATOM 3507 O O . ALA A 1 458 ? -7.535 -16.437 -9.124 1.00 91.94 458 ALA A O 1
ATOM 3508 N N . VAL A 1 459 ? -7.929 -16.845 -6.956 1.00 92.25 459 VAL A N 1
ATOM 3509 C CA . VAL A 1 459 ? -7.795 -18.307 -7.059 1.00 92.25 459 VAL A CA 1
ATOM 3510 C C . VAL A 1 459 ? -8.919 -18.900 -7.909 1.00 92.25 459 VAL A C 1
ATOM 3512 O O . VAL A 1 459 ? -8.654 -19.703 -8.799 1.00 92.25 459 VAL A O 1
ATOM 3515 N N . PHE A 1 460 ? -10.167 -18.475 -7.698 1.00 93.06 460 PHE A N 1
ATOM 3516 C CA . PHE A 1 460 ? -11.309 -18.934 -8.492 1.00 93.06 460 PHE A CA 1
ATOM 3517 C C . PHE A 1 460 ? -11.157 -18.597 -9.981 1.00 93.06 460 PHE A C 1
ATOM 3519 O O . PHE A 1 460 ? -11.446 -19.431 -10.839 1.00 93.06 460 PHE A O 1
ATOM 3526 N N . ALA A 1 461 ? -10.663 -17.399 -10.299 1.00 90.94 461 ALA A N 1
ATOM 3527 C CA . ALA A 1 461 ? -10.384 -16.988 -11.670 1.00 90.94 461 ALA A CA 1
ATOM 3528 C C . ALA A 1 461 ? -9.387 -17.934 -12.360 1.00 90.94 461 ALA A C 1
ATOM 3530 O O . ALA A 1 461 ? -9.646 -18.380 -13.479 1.00 90.94 461 ALA A O 1
ATOM 3531 N N . LYS A 1 462 ? -8.307 -18.314 -11.663 1.00 89.69 462 LYS A N 1
ATOM 3532 C CA . LYS A 1 462 ? -7.301 -19.255 -12.179 1.00 89.69 462 LYS A CA 1
ATOM 3533 C C . LYS A 1 462 ? -7.835 -20.672 -12.340 1.00 89.69 462 LYS A C 1
ATOM 3535 O O . LYS A 1 462 ? -7.616 -21.288 -13.376 1.00 89.69 462 LYS A O 1
ATOM 3540 N N . LEU A 1 463 ? -8.603 -21.165 -11.369 1.00 89.44 463 LEU A N 1
ATOM 3541 C CA . LEU A 1 463 ? -9.206 -22.501 -11.442 1.00 89.44 463 LEU A CA 1
ATOM 3542 C C . LEU A 1 463 ? -10.259 -22.632 -12.554 1.00 89.44 463 LEU A C 1
ATOM 3544 O O . LEU A 1 463 ? -10.498 -23.733 -13.038 1.00 89.44 463 LEU A O 1
ATOM 3548 N N . THR A 1 464 ? -10.891 -21.529 -12.964 1.00 90.62 464 THR A N 1
ATOM 3549 C CA . THR A 1 464 ? -11.943 -21.519 -13.998 1.00 90.62 464 THR A CA 1
ATOM 3550 C C . THR A 1 464 ? -11.462 -21.061 -15.377 1.00 90.62 464 THR A C 1
ATOM 3552 O O . THR A 1 464 ? -12.277 -20.958 -16.294 1.00 90.62 464 THR A O 1
ATOM 3555 N N . GLY A 1 465 ? -10.165 -20.767 -15.540 1.00 85.88 465 GLY A N 1
ATOM 3556 C CA . GLY A 1 465 ? -9.594 -20.265 -16.796 1.00 85.88 465 GLY A CA 1
ATOM 3557 C C . GLY A 1 465 ? -10.086 -18.866 -17.196 1.00 85.88 465 GLY A C 1
ATOM 3558 O O . GLY A 1 465 ? -10.021 -18.496 -18.365 1.00 85.88 465 GLY A O 1
ATOM 3559 N N . ARG A 1 466 ? -10.618 -18.082 -16.248 1.00 85.50 466 ARG A N 1
ATOM 3560 C CA . ARG A 1 466 ? -11.139 -16.723 -16.471 1.00 85.50 466 ARG A CA 1
ATOM 3561 C C . ARG A 1 466 ? -10.155 -15.680 -15.948 1.00 85.50 466 ARG A C 1
ATOM 3563 O O . ARG A 1 466 ? -10.466 -14.958 -15.004 1.00 85.50 466 ARG A O 1
ATOM 3570 N N . ASP A 1 467 ? -8.983 -15.578 -16.571 1.00 80.00 467 ASP A N 1
ATOM 3571 C CA . ASP A 1 467 ? -7.875 -14.734 -16.088 1.00 80.00 467 ASP A CA 1
ATOM 3572 C C . ASP A 1 467 ? -8.261 -13.261 -15.867 1.00 80.00 467 ASP A C 1
ATOM 3574 O O . ASP A 1 467 ? -7.848 -12.645 -14.887 1.00 80.00 467 ASP A O 1
ATOM 3578 N N . SER A 1 468 ? -9.152 -12.699 -16.692 1.00 80.25 468 SER A N 1
ATOM 3579 C CA . SER A 1 468 ? -9.623 -11.314 -16.529 1.00 80.25 468 SER A CA 1
ATOM 3580 C C . SER A 1 468 ? -10.348 -11.053 -15.202 1.00 80.25 468 SER A C 1
ATOM 3582 O O . SER A 1 468 ? -10.476 -9.902 -14.781 1.00 80.25 468 SER A O 1
ATOM 3584 N N . LEU A 1 469 ? -10.857 -12.102 -14.550 1.00 87.31 469 LEU A N 1
ATOM 3585 C CA . LEU A 1 469 ? -11.581 -12.013 -13.284 1.00 87.31 469 LEU A CA 1
ATOM 3586 C C . LEU A 1 469 ? -10.628 -11.793 -12.099 1.00 87.31 469 LEU A C 1
ATOM 3588 O O . LEU A 1 469 ? -11.045 -11.217 -11.094 1.00 87.31 469 LEU A O 1
ATOM 3592 N N . VAL A 1 470 ? -9.336 -12.125 -12.240 1.00 88.50 470 VAL A N 1
ATOM 3593 C CA . VAL A 1 470 ? -8.305 -11.789 -11.241 1.00 88.50 470 VAL A CA 1
ATOM 3594 C C . VAL A 1 470 ? -8.255 -10.278 -11.003 1.00 88.50 470 VAL A C 1
ATOM 3596 O O . VAL A 1 470 ? -8.156 -9.835 -9.858 1.00 88.50 470 VAL A O 1
ATOM 3599 N N . PHE A 1 471 ? -8.442 -9.469 -12.053 1.00 87.88 471 PHE A N 1
ATOM 3600 C CA . PHE A 1 471 ? -8.451 -8.007 -11.941 1.00 87.88 471 PHE A CA 1
ATOM 3601 C C . PHE A 1 471 ? -9.606 -7.454 -11.090 1.00 87.88 471 PHE A C 1
ATOM 3603 O O . PHE A 1 471 ? -9.559 -6.296 -10.680 1.00 87.88 471 PHE A O 1
ATOM 3610 N N . MET A 1 472 ? -10.627 -8.265 -10.785 1.00 90.56 472 MET A N 1
ATOM 3611 C CA . MET A 1 472 ? -11.756 -7.896 -9.921 1.00 90.56 472 MET A CA 1
ATOM 3612 C C . MET A 1 472 ? -11.554 -8.265 -8.446 1.00 90.56 472 MET A C 1
ATOM 3614 O O . MET A 1 472 ? -12.344 -7.825 -7.610 1.00 90.56 472 MET A O 1
ATOM 3618 N N . ALA A 1 473 ? -10.480 -8.980 -8.089 1.00 92.69 473 ALA A N 1
ATOM 3619 C CA . ALA A 1 473 ? -10.133 -9.266 -6.693 1.00 92.69 473 ALA A CA 1
ATOM 3620 C C . ALA A 1 473 ? -10.142 -8.021 -5.770 1.00 92.69 473 ALA A C 1
ATOM 3622 O O . ALA A 1 473 ? -10.703 -8.107 -4.671 1.00 92.69 473 ALA A O 1
ATOM 3623 N N . PRO A 1 474 ? -9.629 -6.843 -6.192 1.00 94.56 474 PRO A N 1
ATOM 3624 C CA . PRO A 1 474 ? -9.708 -5.614 -5.400 1.00 94.56 474 PRO A CA 1
ATOM 3625 C C . PRO A 1 474 ? -11.146 -5.169 -5.112 1.00 94.56 474 PRO A C 1
ATOM 3627 O O . PRO A 1 474 ? -11.474 -4.783 -3.989 1.00 94.56 474 PRO A O 1
ATOM 3630 N N . VAL A 1 475 ? -12.021 -5.264 -6.118 1.00 94.44 475 VAL A N 1
ATOM 3631 C CA . VAL A 1 475 ? -13.438 -4.891 -6.009 1.00 94.44 475 VAL A CA 1
ATOM 3632 C C . VAL A 1 475 ? -14.139 -5.807 -5.015 1.00 94.44 475 VAL A C 1
ATOM 3634 O O . VAL A 1 475 ? -14.794 -5.324 -4.095 1.00 94.44 475 VAL A O 1
ATOM 3637 N N . CYS A 1 476 ? -13.954 -7.122 -5.151 1.00 94.88 476 CYS A N 1
ATOM 3638 C CA . CYS A 1 476 ? -14.566 -8.112 -4.269 1.00 94.88 476 CYS A CA 1
ATOM 3639 C C . CYS A 1 476 ? -14.143 -7.920 -2.806 1.00 94.88 476 CYS A C 1
ATOM 3641 O O . CYS A 1 476 ? -14.996 -7.928 -1.919 1.00 94.88 476 CYS A O 1
ATOM 3643 N N . SER A 1 477 ? -12.854 -7.675 -2.557 1.00 96.75 477 SER A N 1
ATOM 3644 C CA . SER A 1 477 ? -12.315 -7.395 -1.220 1.00 96.75 477 SER A CA 1
ATOM 3645 C C . SER A 1 477 ? -12.931 -6.141 -0.587 1.00 96.75 477 SER A C 1
ATOM 3647 O O . SER A 1 477 ? -13.452 -6.188 0.535 1.00 96.75 477 SER A O 1
ATOM 3649 N N . LEU A 1 478 ? -12.944 -5.026 -1.327 1.00 96.88 478 LEU A N 1
ATOM 3650 C CA . LEU A 1 478 ? -13.475 -3.753 -0.843 1.00 96.88 478 LEU A CA 1
ATOM 3651 C C . LEU A 1 478 ? -14.990 -3.814 -0.602 1.00 96.88 478 LEU A C 1
ATOM 3653 O O . LEU A 1 478 ? -15.469 -3.339 0.432 1.00 96.88 478 LEU A O 1
ATOM 3657 N N . VAL A 1 479 ? -15.743 -4.405 -1.534 1.00 96.81 479 VAL A N 1
ATOM 3658 C CA . VAL A 1 479 ? -17.205 -4.532 -1.450 1.00 96.81 479 VAL A CA 1
ATOM 3659 C C . VAL A 1 479 ? -17.600 -5.446 -0.298 1.00 96.81 479 VAL A C 1
ATOM 3661 O O . VAL A 1 479 ? -18.456 -5.062 0.495 1.00 96.81 479 VAL A O 1
ATOM 3664 N N . ALA A 1 480 ? -16.959 -6.608 -0.149 1.00 97.38 480 ALA A N 1
ATOM 3665 C CA . ALA A 1 480 ? -17.275 -7.541 0.929 1.00 97.38 480 ALA A CA 1
ATOM 3666 C C . ALA A 1 480 ? -17.043 -6.911 2.312 1.00 97.38 480 ALA A C 1
ATOM 3668 O O . ALA A 1 480 ? -17.923 -6.970 3.174 1.00 97.38 480 ALA A O 1
ATOM 3669 N N . SER A 1 481 ? -15.900 -6.242 2.507 1.00 97.69 481 SER A N 1
ATOM 3670 C CA . SER A 1 481 ? -15.603 -5.544 3.765 1.00 97.69 481 SER A CA 1
ATOM 3671 C C . SER A 1 481 ? -16.584 -4.394 4.030 1.00 97.69 481 SER A C 1
ATOM 3673 O O . SER A 1 481 ? -17.162 -4.301 5.117 1.00 97.69 481 SER A O 1
ATOM 3675 N N . SER A 1 482 ? -16.853 -3.556 3.022 1.00 97.62 482 SER A N 1
ATOM 3676 C CA . SER A 1 482 ? -17.785 -2.424 3.143 1.00 97.62 482 SER A CA 1
ATOM 3677 C C . SER A 1 482 ? -19.208 -2.880 3.466 1.00 97.62 482 SER A C 1
ATOM 3679 O O . SER A 1 482 ? -19.860 -2.304 4.336 1.00 97.62 482 SER A O 1
ATOM 3681 N N . PHE A 1 483 ? -19.678 -3.935 2.797 1.00 97.50 483 PHE A N 1
ATOM 3682 C CA . PHE A 1 483 ? -21.004 -4.506 3.002 1.00 97.50 483 PHE A CA 1
ATOM 3683 C C . PHE A 1 483 ? -21.170 -5.041 4.425 1.00 97.50 483 PHE A C 1
ATOM 3685 O O . PHE A 1 483 ? -22.126 -4.684 5.111 1.00 97.50 483 PHE A O 1
ATOM 3692 N N . LEU A 1 484 ? -20.215 -5.836 4.913 1.00 97.38 484 LEU A N 1
ATOM 3693 C CA . LEU A 1 484 ? -20.267 -6.390 6.269 1.00 97.38 484 LEU A CA 1
ATOM 3694 C C . LEU A 1 484 ? -20.237 -5.301 7.340 1.00 97.38 484 LEU A C 1
ATOM 3696 O O . LEU A 1 484 ? -20.958 -5.382 8.337 1.00 97.38 484 LEU A O 1
ATOM 3700 N N . LEU A 1 485 ? -19.443 -4.254 7.121 1.00 95.88 485 LEU A N 1
ATOM 3701 C CA . LEU A 1 485 ? -19.397 -3.116 8.025 1.00 95.88 485 LEU A CA 1
ATOM 3702 C C . LEU A 1 485 ? -20.728 -2.343 8.018 1.00 95.88 485 LEU A C 1
ATOM 3704 O O . LEU A 1 485 ? -21.225 -1.977 9.084 1.00 95.88 485 LEU A O 1
ATOM 3708 N N . ALA A 1 486 ? -21.349 -2.157 6.847 1.00 95.69 486 ALA A N 1
ATOM 3709 C CA . ALA A 1 486 ? -22.663 -1.526 6.710 1.00 95.69 486 ALA A CA 1
ATOM 3710 C C . ALA A 1 486 ? -23.779 -2.338 7.392 1.00 95.69 486 ALA A C 1
ATOM 3712 O O . ALA A 1 486 ? -24.593 -1.768 8.121 1.00 95.69 486 ALA A O 1
ATOM 3713 N N . VAL A 1 487 ? -23.776 -3.668 7.239 1.00 95.19 487 VAL A N 1
ATOM 3714 C CA . VAL A 1 487 ? -24.682 -4.577 7.962 1.00 95.19 487 VAL A CA 1
ATOM 3715 C C . VAL A 1 487 ? -24.492 -4.433 9.474 1.00 95.19 487 VAL A C 1
ATOM 3717 O O . VAL A 1 487 ? -25.471 -4.304 10.213 1.00 95.19 487 VAL A O 1
ATOM 3720 N N . GLY A 1 488 ? -23.242 -4.370 9.942 1.00 93.31 488 GLY A N 1
ATOM 3721 C CA . GLY A 1 488 ? -22.931 -4.136 11.350 1.00 93.31 488 GLY A CA 1
ATOM 3722 C C . GLY A 1 488 ? -23.501 -2.821 11.884 1.00 93.31 488 GLY A C 1
ATOM 3723 O O . GLY A 1 488 ? -24.087 -2.797 12.969 1.00 93.31 488 GLY A O 1
ATOM 3724 N N . VAL A 1 489 ? -23.396 -1.739 11.106 1.00 93.31 489 VAL A N 1
ATOM 3725 C CA . VAL A 1 489 ? -23.989 -0.433 11.439 1.00 93.31 489 VAL A CA 1
ATOM 3726 C C . VAL A 1 489 ? -25.514 -0.519 11.512 1.00 93.31 489 VAL A C 1
ATOM 3728 O O . VAL A 1 489 ? -26.094 -0.072 12.504 1.00 93.31 489 VAL A O 1
ATOM 3731 N N . ALA A 1 490 ? -26.164 -1.124 10.515 1.00 91.75 490 ALA A N 1
ATOM 3732 C CA . ALA A 1 490 ? -27.619 -1.261 10.472 1.00 91.75 490 ALA A CA 1
ATOM 3733 C C . ALA A 1 490 ? -28.156 -2.061 11.674 1.00 91.75 490 ALA A C 1
ATOM 3735 O O . ALA A 1 490 ? -29.107 -1.646 12.343 1.00 91.75 490 ALA A O 1
ATOM 3736 N N . LEU A 1 491 ? -27.498 -3.171 12.021 1.00 89.94 491 LEU A N 1
ATOM 3737 C CA . LEU A 1 491 ? -27.876 -4.000 13.167 1.00 89.94 491 LEU A CA 1
ATOM 3738 C C . LEU A 1 491 ? -27.614 -3.306 14.510 1.00 89.94 491 LEU A C 1
ATOM 3740 O O . LEU A 1 491 ? -28.416 -3.437 15.438 1.00 89.94 491 LEU A O 1
ATOM 3744 N N . ALA A 1 492 ? -26.527 -2.540 14.627 1.00 86.94 492 ALA A N 1
ATOM 3745 C CA . ALA A 1 492 ? -26.248 -1.742 15.820 1.00 86.94 492 ALA A CA 1
ATOM 3746 C C . ALA A 1 492 ? -27.313 -0.653 16.040 1.00 86.94 492 ALA A C 1
ATOM 3748 O O . ALA A 1 492 ? -27.758 -0.438 17.171 1.00 86.94 492 ALA A O 1
ATOM 3749 N N . GLN A 1 493 ? -27.764 0.000 14.965 1.00 82.69 493 GLN A N 1
ATOM 3750 C CA . GLN A 1 493 ? -28.844 0.987 15.020 1.00 82.69 493 GLN A CA 1
ATOM 3751 C C . GLN A 1 493 ? -30.184 0.339 15.389 1.00 82.69 493 GLN A C 1
ATOM 3753 O O . GLN A 1 493 ? -30.860 0.830 16.293 1.00 82.69 493 GLN A O 1
ATOM 3758 N N . SER A 1 494 ? -30.526 -0.801 14.780 1.00 76.94 494 SER A N 1
ATOM 3759 C CA . SER A 1 494 ? -31.749 -1.555 15.095 1.00 76.94 494 SER A CA 1
ATOM 3760 C C . SER A 1 494 ? -31.817 -1.962 16.573 1.00 76.94 494 SER A C 1
ATOM 3762 O O . SER A 1 494 ? -32.821 -1.709 17.242 1.00 76.94 494 SER A O 1
ATOM 3764 N N . LYS A 1 495 ? -30.716 -2.479 17.142 1.00 73.00 495 LYS A N 1
ATOM 3765 C CA . LYS A 1 495 ? -30.644 -2.807 18.578 1.00 73.00 495 LYS A CA 1
ATOM 3766 C C . LYS A 1 495 ? -30.866 -1.591 19.474 1.00 73.00 495 LYS A C 1
ATOM 3768 O O . LYS A 1 495 ? -31.522 -1.719 20.505 1.00 73.00 495 LYS A O 1
ATOM 3773 N N . LYS A 1 496 ? -30.343 -0.419 19.098 1.00 66.88 496 LYS A N 1
ATOM 3774 C CA . LYS A 1 496 ? -30.535 0.823 19.861 1.00 66.88 496 LYS A CA 1
ATOM 3775 C C . LYS A 1 496 ? -31.994 1.289 19.828 1.00 66.88 496 LYS A C 1
ATOM 3777 O O . LYS A 1 496 ? -32.516 1.689 20.865 1.00 66.88 496 LYS A O 1
ATOM 3782 N N . VAL A 1 497 ? -32.653 1.183 18.672 1.00 62.03 497 VAL A N 1
ATOM 3783 C CA . VAL A 1 497 ? -34.086 1.492 18.516 1.00 62.03 497 VAL A CA 1
ATOM 3784 C C . VAL A 1 497 ? -34.948 0.523 19.331 1.00 62.03 497 VAL A C 1
ATOM 3786 O O . VAL A 1 497 ? -35.824 0.965 20.069 1.00 62.03 497 VAL A O 1
ATOM 3789 N N . MET A 1 498 ? -34.662 -0.783 19.284 1.00 55.44 498 MET A N 1
ATOM 3790 C CA . MET A 1 498 ? -35.360 -1.774 20.115 1.00 55.44 498 MET A CA 1
ATOM 3791 C C . MET A 1 498 ? -35.153 -1.535 21.615 1.00 55.44 498 MET A C 1
ATOM 3793 O O . MET A 1 498 ? -36.109 -1.614 22.378 1.00 55.44 498 MET A O 1
ATOM 3797 N N . ALA A 1 499 ? -33.930 -1.224 22.052 1.00 56.31 499 ALA A N 1
ATOM 3798 C CA . ALA A 1 499 ? -33.621 -1.007 23.466 1.00 56.31 499 ALA A CA 1
ATOM 3799 C C . ALA A 1 499 ? -34.296 0.244 24.060 1.00 56.31 499 ALA A C 1
ATOM 3801 O O . ALA A 1 499 ? -34.556 0.266 25.260 1.00 56.31 499 ALA A O 1
ATOM 3802 N N . GLY A 1 500 ? -34.587 1.260 23.240 1.00 51.19 500 GLY A N 1
ATOM 3803 C CA . GLY A 1 500 ? -35.315 2.466 23.652 1.00 51.19 500 GLY A CA 1
ATOM 3804 C C . GLY A 1 500 ? -36.842 2.340 23.612 1.00 51.19 500 GLY A C 1
ATOM 3805 O O . GLY A 1 500 ? -37.533 3.258 24.042 1.00 51.19 500 GLY A O 1
ATOM 3806 N N . ASN A 1 501 ? -37.388 1.232 23.100 1.00 62.84 501 ASN A N 1
ATOM 3807 C CA . ASN A 1 501 ? -38.831 1.030 23.023 1.00 62.84 501 ASN A CA 1
ATOM 3808 C C . ASN A 1 501 ? -39.370 0.527 24.375 1.00 62.84 501 ASN A C 1
ATOM 3810 O O . ASN A 1 501 ? -39.023 -0.568 24.820 1.00 62.84 501 ASN A O 1
ATOM 3814 N N . VAL A 1 502 ? -40.250 1.307 25.013 1.00 62.78 502 VAL A N 1
ATOM 3815 C CA . VAL A 1 502 ? -40.883 0.986 26.311 1.00 62.78 502 VAL A CA 1
ATOM 3816 C C . VAL A 1 502 ? -41.536 -0.403 26.298 1.00 62.78 502 VAL A C 1
ATOM 3818 O O . VAL A 1 502 ? -41.415 -1.160 27.261 1.00 62.78 502 VAL A O 1
ATOM 3821 N N . ASN A 1 503 ? -42.126 -0.797 25.168 1.00 69.94 503 ASN A N 1
ATOM 3822 C CA . ASN A 1 503 ? -42.751 -2.111 24.999 1.00 69.94 503 ASN A CA 1
ATOM 3823 C C . ASN A 1 503 ? -41.736 -3.265 25.079 1.00 69.94 503 ASN A C 1
ATOM 3825 O O . ASN A 1 503 ? -42.044 -4.341 25.590 1.00 69.94 503 ASN A O 1
ATOM 3829 N N . TRP A 1 504 ? -40.505 -3.049 24.607 1.00 67.44 504 TRP A N 1
ATOM 3830 C CA . TRP A 1 504 ? -39.436 -4.047 24.679 1.00 67.44 504 TRP A CA 1
ATOM 3831 C C . TRP A 1 504 ? -38.881 -4.193 26.099 1.00 67.44 504 TRP A C 1
ATOM 3833 O O . TRP A 1 504 ? -38.592 -5.309 26.537 1.00 67.44 504 TRP A O 1
ATOM 3843 N N . ILE A 1 505 ? -38.781 -3.082 26.835 1.00 68.88 505 ILE A N 1
ATOM 3844 C CA . ILE A 1 505 ? -38.414 -3.090 28.257 1.00 68.88 505 ILE A CA 1
ATOM 3845 C C . ILE A 1 505 ? -39.436 -3.918 29.043 1.00 68.88 505 ILE A C 1
ATOM 3847 O O . ILE A 1 505 ? -39.041 -4.812 29.789 1.00 68.88 505 ILE A O 1
ATOM 3851 N N . LEU A 1 506 ? -40.733 -3.701 28.801 1.00 74.25 506 LEU A N 1
ATOM 3852 C CA . LEU A 1 506 ? -41.810 -4.448 29.451 1.00 74.25 506 LEU A CA 1
ATOM 3853 C C . LEU A 1 506 ? -41.730 -5.960 29.175 1.00 74.25 506 LEU A C 1
ATOM 3855 O O . LEU A 1 506 ? -41.738 -6.751 30.117 1.00 74.25 506 LEU A O 1
ATOM 3859 N N . ILE A 1 507 ? -41.584 -6.376 27.909 1.00 77.12 507 ILE A N 1
ATOM 3860 C CA . ILE A 1 507 ? -41.434 -7.803 27.560 1.00 77.12 507 ILE A CA 1
ATOM 3861 C C . ILE A 1 507 ? -40.211 -8.411 28.257 1.00 77.12 507 ILE A C 1
ATOM 3863 O O . ILE A 1 507 ? -40.286 -9.514 28.801 1.00 77.12 507 ILE A O 1
ATOM 3867 N N . ARG A 1 508 ? -39.075 -7.704 28.257 1.00 77.00 508 ARG A N 1
ATOM 3868 C CA . ARG A 1 508 ? -37.843 -8.189 28.887 1.00 77.00 508 ARG A CA 1
ATOM 3869 C C . ARG A 1 508 ? -38.012 -8.363 30.397 1.00 77.00 508 ARG A C 1
ATOM 3871 O O . ARG A 1 508 ? -37.527 -9.363 30.926 1.00 77.00 508 ARG A O 1
ATOM 3878 N N . SER A 1 509 ? -38.713 -7.448 31.065 1.00 75.44 509 SER A N 1
ATOM 3879 C CA . SER A 1 509 ? -39.038 -7.554 32.492 1.00 75.44 509 SER A CA 1
ATOM 3880 C C . SER A 1 509 ? -39.948 -8.751 32.782 1.00 75.44 509 SER A C 1
ATOM 3882 O O . SER A 1 509 ? -39.642 -9.541 33.672 1.00 75.44 509 SER A O 1
ATOM 3884 N N . VAL A 1 510 ? -40.996 -8.971 31.978 1.00 81.62 510 VAL A N 1
ATOM 3885 C CA . VAL A 1 510 ? -41.882 -10.147 32.108 1.00 81.62 510 VAL A CA 1
ATOM 3886 C C . VAL A 1 510 ? -41.103 -11.457 31.925 1.00 81.62 510 VAL A C 1
ATOM 3888 O O . VAL A 1 510 ? -41.250 -12.389 32.717 1.00 81.62 510 VAL A O 1
ATOM 3891 N N . LEU A 1 511 ? -40.219 -11.535 30.924 1.00 82.50 511 LEU A N 1
ATOM 3892 C CA . LEU A 1 511 ? -39.372 -12.713 30.694 1.00 82.50 511 LEU A CA 1
ATOM 3893 C C . LEU A 1 511 ? -38.358 -12.941 31.826 1.00 82.50 511 LEU A C 1
ATOM 3895 O O . LEU A 1 511 ? -38.116 -14.086 32.219 1.00 82.50 511 LEU A O 1
ATOM 3899 N N . ALA A 1 512 ? -37.774 -11.871 32.372 1.00 81.00 512 ALA A N 1
ATOM 3900 C CA . ALA A 1 512 ? -36.886 -11.948 33.529 1.00 81.00 512 ALA A CA 1
ATOM 3901 C C . ALA A 1 512 ? -37.630 -12.451 34.778 1.00 81.00 512 ALA A C 1
ATOM 3903 O O . ALA A 1 512 ? -37.099 -13.299 35.503 1.00 81.00 512 ALA A O 1
ATOM 3904 N N . ALA A 1 513 ? -38.874 -12.012 34.985 1.00 80.56 513 ALA A N 1
ATOM 3905 C CA . ALA A 1 513 ? -39.725 -12.499 36.065 1.00 80.56 513 ALA A CA 1
ATOM 3906 C C . ALA A 1 513 ? -40.061 -13.986 35.926 1.00 80.56 513 ALA A C 1
ATOM 3908 O O . ALA A 1 513 ? -39.874 -14.759 36.870 1.00 80.56 513 ALA A O 1
ATOM 3909 N N . ARG A 1 514 ? -40.392 -14.423 34.708 1.00 84.06 514 ARG A N 1
ATOM 3910 C CA . ARG A 1 514 ? -40.629 -15.836 34.385 1.00 84.06 514 ARG A CA 1
ATOM 3911 C C . ARG A 1 514 ? -39.422 -16.738 34.645 1.00 84.06 514 ARG A C 1
ATOM 3913 O O . ARG A 1 514 ? -39.577 -17.869 35.126 1.00 84.06 514 ARG A O 1
ATOM 3920 N N . LYS A 1 515 ? -38.207 -16.246 34.368 1.00 83.88 515 LYS A N 1
ATOM 3921 C CA . LYS A 1 515 ? -36.951 -16.961 34.665 1.00 83.88 515 LYS A CA 1
ATOM 3922 C C . LYS A 1 515 ? -36.744 -17.161 36.172 1.00 83.88 515 LYS A C 1
ATOM 3924 O O . LYS A 1 515 ? -36.212 -18.191 36.575 1.00 83.88 515 LYS A O 1
ATOM 3929 N N . ASN A 1 516 ? -37.241 -16.237 36.991 1.00 79.62 516 ASN A N 1
ATOM 3930 C CA . ASN A 1 516 ? -37.230 -16.307 38.455 1.00 79.62 516 ASN A CA 1
ATOM 3931 C C . ASN A 1 516 ? -38.476 -16.998 39.045 1.00 79.62 516 ASN A C 1
ATOM 3933 O O . ASN A 1 516 ? -38.780 -16.830 40.220 1.00 79.62 516 ASN A O 1
ATOM 3937 N N . LYS A 1 517 ? -39.177 -17.813 38.241 1.00 84.69 517 LYS A N 1
ATOM 3938 C CA . LYS A 1 517 ? -40.364 -18.602 38.623 1.00 84.69 517 LYS A CA 1
ATOM 3939 C C . LYS A 1 517 ? -41.627 -17.792 38.968 1.00 84.69 517 LYS A C 1
ATOM 3941 O O . LYS A 1 517 ? -42.602 -18.424 39.355 1.00 84.69 517 LYS A O 1
ATOM 3946 N N . LEU A 1 518 ? -41.638 -16.473 38.774 1.00 83.00 518 LEU A N 1
ATOM 3947 C CA . LEU A 1 518 ? -42.836 -15.624 38.864 1.00 83.00 518 LEU A CA 1
ATOM 3948 C C . LEU A 1 518 ? -43.576 -15.560 37.515 1.00 83.00 518 LEU A C 1
ATOM 3950 O O . LEU A 1 518 ? -43.075 -16.068 36.514 1.00 83.00 518 LEU A O 1
ATOM 3954 N N . TYR A 1 519 ? -44.755 -14.941 37.468 1.00 86.12 519 TYR A N 1
ATOM 3955 C CA . TYR A 1 519 ? -45.639 -14.878 36.298 1.00 86.12 519 TYR A CA 1
ATOM 3956 C C . TYR A 1 519 ? -45.921 -16.248 35.664 1.00 86.12 519 TYR A C 1
ATOM 3958 O O . TYR A 1 519 ? -45.958 -16.393 34.440 1.00 86.12 519 TYR A O 1
ATOM 3966 N N . ARG A 1 520 ? -46.117 -17.270 36.505 1.00 89.06 520 ARG A N 1
ATOM 3967 C CA . ARG A 1 520 ? -46.578 -18.602 36.090 1.00 89.06 520 ARG A CA 1
ATOM 3968 C C . ARG A 1 520 ? -47.998 -18.796 36.589 1.00 89.06 520 ARG A C 1
ATOM 3970 O O . ARG A 1 520 ? -48.213 -19.307 37.690 1.00 89.06 520 ARG A O 1
ATOM 3977 N N . LEU A 1 521 ? -48.951 -18.328 35.792 1.00 91.31 521 LEU A N 1
ATOM 3978 C CA . LEU A 1 521 ? -50.349 -18.251 36.182 1.00 91.31 521 LEU A CA 1
ATOM 3979 C C . LEU A 1 521 ? -51.021 -19.612 36.050 1.00 91.31 521 LEU A C 1
ATOM 3981 O O . LEU A 1 521 ? -51.082 -20.189 34.968 1.00 91.31 521 LEU A O 1
ATOM 3985 N N . VAL A 1 522 ? -51.563 -20.104 37.160 1.00 91.50 522 VAL A N 1
ATOM 3986 C CA . VAL A 1 522 ? -52.303 -21.366 37.225 1.00 91.50 522 VAL A CA 1
ATOM 3987 C C . VAL A 1 522 ? -53.727 -21.079 37.682 1.00 91.50 522 VAL A C 1
ATOM 3989 O O . VAL A 1 522 ? -53.961 -20.175 38.480 1.00 91.50 522 VAL A O 1
ATOM 3992 N N . THR A 1 523 ? -54.694 -21.834 37.167 1.00 91.12 523 THR A N 1
ATOM 3993 C CA . THR A 1 523 ? -56.096 -21.717 37.579 1.00 91.12 523 THR A CA 1
ATOM 3994 C C . THR A 1 523 ? -56.251 -22.054 39.060 1.00 91.12 523 THR A C 1
ATOM 3996 O O . THR A 1 523 ? -55.840 -23.135 39.499 1.00 91.12 523 THR A O 1
ATOM 3999 N N . ALA A 1 524 ? -56.878 -21.162 39.821 1.00 88.94 524 ALA A N 1
ATOM 4000 C CA . ALA A 1 524 ? -57.162 -21.370 41.234 1.00 88.94 524 ALA A CA 1
ATOM 4001 C C . ALA A 1 524 ? -58.409 -22.256 41.388 1.00 88.94 524 ALA A C 1
ATOM 4003 O O . ALA A 1 524 ? -59.493 -21.740 41.615 1.00 88.94 524 ALA A O 1
ATOM 4004 N N . ASN A 1 525 ? -58.278 -23.580 41.239 1.00 87.75 525 ASN A N 1
ATOM 4005 C CA . ASN A 1 525 ? -59.414 -24.526 41.288 1.00 87.75 525 ASN A CA 1
ATOM 4006 C C . ASN A 1 525 ? -59.499 -25.337 42.593 1.00 87.75 525 ASN A C 1
ATOM 4008 O O . ASN A 1 525 ? -60.379 -26.181 42.734 1.00 87.75 525 ASN A O 1
ATOM 4012 N N . LYS A 1 526 ? -58.557 -25.140 43.518 1.00 87.44 526 LYS A N 1
ATOM 4013 C CA . LYS A 1 526 ? -58.475 -25.873 44.787 1.00 87.44 526 LYS A CA 1
ATOM 4014 C C . LYS A 1 526 ? -58.650 -24.905 45.961 1.00 87.44 526 LYS A C 1
ATOM 4016 O O . LYS A 1 526 ? -58.285 -23.740 45.797 1.00 87.44 526 LYS A O 1
ATOM 4021 N N . PRO A 1 527 ? -59.137 -25.377 47.123 1.00 88.31 527 PRO A N 1
ATOM 4022 C CA . PRO A 1 527 ? -59.088 -24.620 48.369 1.00 88.31 527 PRO A CA 1
ATOM 4023 C C . PRO A 1 527 ? -57.663 -24.140 48.643 1.00 88.31 527 PRO A C 1
ATOM 4025 O O . PRO A 1 527 ? -56.726 -24.945 48.672 1.00 88.31 527 PRO A O 1
ATOM 4028 N N . MET A 1 528 ? -57.492 -22.829 48.769 1.00 90.25 528 MET A N 1
ATOM 4029 C CA . MET A 1 528 ? -56.197 -22.211 49.022 1.00 90.25 528 MET A CA 1
ATOM 4030 C C . MET A 1 528 ? -56.342 -20.820 49.640 1.00 90.25 528 MET A C 1
ATOM 4032 O O . MET A 1 528 ? -57.336 -20.130 49.410 1.00 90.25 528 MET A O 1
ATOM 4036 N N . ARG A 1 529 ? -55.315 -20.394 50.376 1.00 88.31 529 ARG A N 1
ATOM 4037 C CA . ARG A 1 529 ? -55.224 -19.063 50.988 1.00 88.31 529 ARG A CA 1
ATOM 4038 C C . ARG A 1 529 ? -53.866 -18.424 50.728 1.00 88.31 529 ARG A C 1
ATOM 4040 O O . ARG A 1 529 ? -52.881 -19.112 50.437 1.00 88.31 529 ARG A O 1
ATOM 4047 N N . LEU A 1 530 ? -53.820 -17.099 50.843 1.00 84.25 530 LEU A N 1
ATOM 4048 C CA . LEU A 1 530 ? -52.587 -16.322 50.764 1.00 84.25 530 LEU A CA 1
ATOM 4049 C C . LEU A 1 530 ? -52.100 -15.967 52.171 1.00 84.25 530 LEU A C 1
ATOM 4051 O O . LEU A 1 530 ? -52.710 -15.163 52.867 1.00 84.25 530 LEU A O 1
ATOM 4055 N N . GLU A 1 531 ? -50.955 -16.512 52.560 1.00 79.38 531 GLU A N 1
ATOM 4056 C CA . GLU A 1 531 ? -50.250 -16.146 53.782 1.00 79.38 531 GLU A CA 1
ATOM 4057 C C . GLU A 1 531 ? -49.108 -15.178 53.453 1.00 79.38 531 GLU A C 1
ATOM 4059 O O . GLU A 1 531 ? -48.173 -15.501 52.717 1.00 79.38 531 GLU A O 1
ATOM 4064 N N . CYS A 1 532 ? -49.175 -13.954 53.979 1.00 70.75 532 CYS A N 1
ATOM 4065 C CA . CYS A 1 532 ? -48.144 -12.963 53.702 1.00 70.75 532 CYS A CA 1
ATOM 4066 C C . CYS A 1 532 ? -46.910 -13.180 54.589 1.00 70.75 532 CYS A C 1
ATOM 4068 O O . CYS A 1 532 ? -46.922 -12.870 55.777 1.00 70.75 532 CYS A O 1
ATOM 4070 N N . LEU A 1 533 ? -45.814 -13.637 53.986 1.00 71.31 533 LEU A N 1
ATOM 4071 C CA . LEU A 1 533 ? -44.565 -13.925 54.694 1.00 71.31 533 LEU A CA 1
ATOM 4072 C C . LEU A 1 533 ? -43.654 -12.689 54.734 1.00 71.31 533 LEU A C 1
ATOM 4074 O O . LEU A 1 533 ? -42.975 -12.399 53.753 1.00 71.31 533 LEU A O 1
ATOM 4078 N N . LYS A 1 534 ? -43.611 -11.967 55.859 1.00 61.00 534 LYS A N 1
ATOM 4079 C CA . LYS A 1 534 ? -42.844 -10.710 56.009 1.00 61.00 534 LYS A CA 1
ATOM 4080 C C . LYS A 1 534 ? -41.384 -10.814 55.529 1.00 61.00 534 LYS A C 1
ATOM 4082 O O . LYS A 1 534 ? -40.935 -9.941 54.793 1.00 61.00 534 LYS A O 1
ATOM 4087 N N . ASP A 1 535 ? -40.704 -11.919 55.843 1.00 58.84 535 ASP A N 1
ATOM 4088 C CA . ASP A 1 535 ? -39.272 -12.109 55.554 1.00 58.84 535 ASP A CA 1
ATOM 4089 C C . ASP A 1 535 ? -38.988 -12.926 54.274 1.00 58.84 535 ASP A C 1
ATOM 4091 O O . ASP A 1 535 ? -37.841 -13.033 53.842 1.00 58.84 535 ASP A O 1
ATOM 4095 N N . ALA A 1 536 ? -40.025 -13.476 53.624 1.00 59.47 536 ALA A N 1
ATOM 4096 C CA . ALA A 1 536 ? -39.901 -14.291 52.403 1.00 59.47 536 ALA A CA 1
ATOM 4097 C C . ALA A 1 536 ? -40.653 -13.718 51.179 1.00 59.47 536 ALA A C 1
ATOM 4099 O O . ALA A 1 536 ? -40.461 -14.184 50.056 1.00 59.47 536 ALA A O 1
ATOM 4100 N N . CYS A 1 537 ? -41.488 -12.689 51.358 1.00 62.84 537 CYS A N 1
ATOM 4101 C CA . CYS A 1 537 ? -42.347 -12.086 50.327 1.00 62.84 537 CYS A CA 1
ATOM 4102 C C . CYS A 1 537 ? -41.669 -10.926 49.560 1.00 62.84 537 CYS A C 1
ATOM 4104 O O . CYS A 1 537 ? -42.327 -10.004 49.088 1.00 62.84 537 CYS A O 1
ATOM 4106 N N . SER A 1 538 ? -40.340 -10.941 49.420 1.00 62.59 538 SER A N 1
ATOM 4107 C CA . SER A 1 538 ? -39.592 -9.910 48.675 1.00 62.59 538 SER A CA 1
ATOM 4108 C C . SER A 1 538 ? -39.329 -10.276 47.212 1.00 62.59 538 SER A C 1
ATOM 4110 O O . SER A 1 538 ? -38.860 -9.445 46.437 1.00 62.59 538 SER A O 1
ATOM 4112 N N . VAL A 1 539 ? -39.645 -11.511 46.803 1.00 66.38 539 VAL A N 1
ATOM 4113 C CA . VAL A 1 539 ? -39.299 -12.042 45.473 1.00 66.38 539 VAL A CA 1
ATOM 4114 C C . VAL A 1 539 ? -39.944 -11.220 44.354 1.00 66.38 539 VAL A C 1
ATOM 4116 O O . VAL A 1 539 ? -39.260 -10.865 43.401 1.00 66.38 539 VAL A O 1
ATOM 4119 N N . CYS A 1 540 ? -41.221 -10.844 44.478 1.00 65.81 540 CYS A N 1
ATOM 4120 C CA . CYS A 1 540 ? -41.889 -9.995 43.487 1.00 65.81 540 CYS A CA 1
ATOM 4121 C C . CYS A 1 540 ? -41.304 -8.575 43.450 1.00 65.81 540 CYS A C 1
ATOM 4123 O O . CYS A 1 540 ? -41.078 -8.054 42.363 1.00 65.81 540 CYS A O 1
ATOM 4125 N N . CYS A 1 541 ? -40.951 -7.978 44.592 1.00 64.88 541 CYS A N 1
ATOM 4126 C CA . CYS A 1 541 ? -40.297 -6.665 44.629 1.00 64.88 541 CYS A CA 1
ATOM 4127 C C . CYS A 1 541 ? -38.908 -6.685 43.972 1.00 64.88 541 CYS A C 1
ATOM 4129 O O . CYS A 1 541 ? -38.574 -5.767 43.229 1.00 64.88 5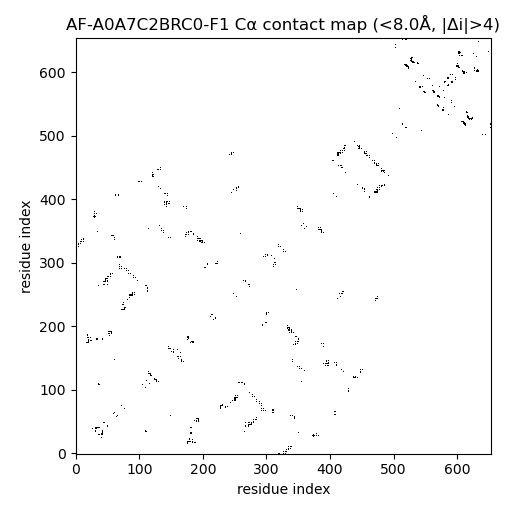41 CYS A O 1
ATOM 4131 N N . ASN A 1 542 ? -38.138 -7.754 44.195 1.00 64.25 542 ASN A N 1
ATOM 4132 C CA . ASN A 1 542 ? -36.794 -7.921 43.637 1.00 64.25 542 ASN A CA 1
ATOM 4133 C C . ASN A 1 542 ? -36.798 -8.182 42.122 1.00 64.25 542 ASN A C 1
ATOM 4135 O O . ASN A 1 542 ? -35.785 -7.970 41.457 1.00 64.25 542 ASN A O 1
ATOM 4139 N N . VAL A 1 543 ? -37.906 -8.698 41.580 1.00 66.88 543 VAL A N 1
ATOM 4140 C CA . VAL A 1 543 ? -37.945 -9.289 40.235 1.00 66.88 543 VAL A CA 1
ATOM 4141 C C . VAL A 1 543 ? -38.925 -8.583 39.289 1.00 66.88 543 VAL A C 1
ATOM 4143 O O . VAL A 1 543 ? -38.603 -8.403 38.117 1.00 66.88 543 VAL A O 1
ATOM 4146 N N . ILE A 1 544 ? -40.113 -8.205 39.768 1.00 69.25 544 ILE A N 1
ATOM 4147 C CA . ILE A 1 544 ? -41.173 -7.541 38.985 1.00 69.25 544 ILE A CA 1
ATOM 4148 C C . ILE A 1 544 ? -41.023 -6.010 39.047 1.00 69.25 544 ILE A C 1
ATOM 4150 O O . ILE A 1 544 ? -41.350 -5.325 38.080 1.00 69.25 544 ILE A O 1
ATOM 4154 N N . GLY A 1 545 ? -40.459 -5.479 40.137 1.00 64.19 545 GLY A N 1
ATOM 4155 C CA . GLY A 1 545 ? -40.257 -4.043 40.345 1.00 64.19 545 GLY A CA 1
ATOM 4156 C C . GLY A 1 545 ? -41.397 -3.377 41.119 1.00 64.19 545 GLY A C 1
ATOM 4157 O O . GLY A 1 545 ? -42.239 -4.048 41.720 1.00 64.19 545 GLY A O 1
ATOM 4158 N N . THR A 1 546 ? -41.392 -2.043 41.164 1.00 64.75 546 THR A N 1
ATOM 4159 C CA . THR A 1 546 ? -42.348 -1.261 41.957 1.00 64.75 546 THR A CA 1
ATOM 4160 C C . THR A 1 546 ? -43.652 -1.017 41.191 1.00 64.75 546 THR A C 1
ATOM 4162 O O . THR A 1 546 ? -43.618 -0.669 40.009 1.00 64.75 546 THR A O 1
ATOM 4165 N N . PRO A 1 547 ? -44.820 -1.215 41.828 1.00 66.31 547 PRO A N 1
ATOM 4166 C CA . PRO A 1 547 ? -46.106 -1.003 41.178 1.00 66.31 547 PRO A CA 1
ATOM 4167 C C . PRO A 1 547 ? -46.379 0.490 40.950 1.00 66.31 547 PRO A C 1
ATOM 4169 O O . PRO A 1 547 ? -45.881 1.354 41.680 1.00 66.31 547 PRO A O 1
ATOM 4172 N N . LEU A 1 548 ? -47.220 0.766 39.952 1.00 69.12 548 LEU A N 1
ATOM 4173 C CA . LEU A 1 548 ? -47.900 2.050 39.794 1.00 69.12 548 LEU A CA 1
ATOM 4174 C C . LEU A 1 548 ? -48.853 2.270 40.969 1.00 69.12 548 LEU A C 1
ATOM 4176 O O . LEU A 1 548 ? -49.536 1.333 41.391 1.00 69.12 548 LEU A O 1
ATOM 4180 N N . ILE A 1 549 ? -48.900 3.500 41.469 1.00 73.81 549 ILE A N 1
ATOM 4181 C CA . ILE A 1 549 ? -49.780 3.890 42.572 1.00 73.81 549 ILE A CA 1
ATOM 4182 C C . ILE A 1 549 ? -50.644 5.083 42.169 1.00 73.81 549 ILE A C 1
ATOM 4184 O O . ILE A 1 549 ? -50.222 5.943 41.394 1.00 73.81 549 ILE A O 1
ATOM 4188 N N . THR A 1 550 ? -51.862 5.120 42.694 1.00 78.00 550 THR A N 1
ATOM 4189 C CA . THR A 1 550 ? -52.788 6.251 42.535 1.00 78.00 550 THR A CA 1
ATOM 4190 C C . THR A 1 550 ? -52.417 7.415 43.461 1.00 78.00 550 THR A C 1
ATOM 4192 O O . THR A 1 550 ? -51.664 7.240 44.419 1.00 78.00 550 THR A O 1
ATOM 4195 N N . GLU A 1 551 ? -52.963 8.608 43.205 1.00 77.44 551 GLU A N 1
ATOM 4196 C CA . GLU A 1 551 ? -52.793 9.782 44.081 1.00 77.44 551 GLU A CA 1
ATOM 4197 C C . GLU A 1 551 ? -53.224 9.502 45.528 1.00 77.44 551 GLU A C 1
ATOM 419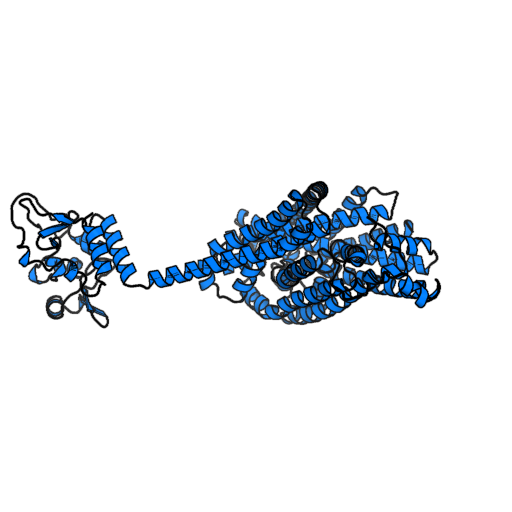9 O O . GLU A 1 551 ? -52.511 9.822 46.478 1.00 77.44 551 GLU A O 1
ATOM 4204 N N . GLU A 1 552 ? -54.359 8.823 45.701 1.00 79.06 552 GLU A N 1
ATOM 4205 C CA . GLU A 1 552 ? -54.871 8.445 47.021 1.00 79.06 552 GLU A CA 1
ATOM 4206 C C . GLU A 1 552 ? -53.962 7.446 47.749 1.00 79.06 552 GLU A C 1
ATOM 4208 O O . GLU A 1 552 ? -53.843 7.482 48.974 1.00 79.06 552 GLU A O 1
ATOM 4213 N N . GLU A 1 553 ? -53.317 6.536 47.016 1.00 79.25 553 GLU A N 1
ATOM 4214 C CA . GLU A 1 553 ? -52.359 5.583 47.584 1.00 79.25 553 GLU A CA 1
ATOM 4215 C C . GLU A 1 553 ? -51.036 6.260 47.936 1.00 79.25 553 GLU A C 1
ATOM 4217 O O . GLU A 1 553 ? -50.470 5.975 48.990 1.00 79.25 553 GLU A O 1
ATOM 4222 N N . ALA A 1 554 ? -50.571 7.196 47.105 1.00 78.56 554 ALA A N 1
ATOM 4223 C CA . ALA A 1 554 ? -49.381 7.992 47.385 1.00 78.56 554 ALA A CA 1
ATOM 4224 C C . ALA A 1 554 ? -49.538 8.802 48.683 1.00 78.56 554 ALA A C 1
ATOM 4226 O O . ALA A 1 554 ? -48.618 8.826 49.503 1.00 78.56 554 ALA A O 1
ATOM 4227 N N . ALA A 1 555 ? -50.721 9.381 48.919 1.00 78.81 555 ALA A N 1
ATOM 4228 C CA . ALA A 1 555 ? -51.031 10.107 50.151 1.00 78.81 555 ALA A CA 1
ATOM 4229 C C . ALA A 1 555 ? -50.969 9.224 51.416 1.00 78.81 555 ALA A C 1
ATOM 4231 O O . ALA A 1 555 ? -50.634 9.716 52.490 1.00 78.81 555 ALA A O 1
ATOM 4232 N N . LYS A 1 556 ? -51.256 7.919 51.298 1.00 77.81 556 LYS A N 1
ATOM 4233 C CA . LYS A 1 556 ? -51.233 6.956 52.419 1.00 77.81 556 LYS A CA 1
ATOM 4234 C C . LYS A 1 556 ? -49.843 6.384 52.715 1.00 77.81 556 LYS A C 1
ATOM 4236 O O . LYS A 1 556 ? -49.620 5.891 53.815 1.00 77.81 556 LYS A O 1
ATOM 4241 N N . ILE A 1 557 ? -48.942 6.401 51.732 1.00 75.06 557 ILE A N 1
ATOM 4242 C CA . ILE A 1 557 ? -47.607 5.780 51.796 1.00 75.06 557 ILE A CA 1
ATOM 4243 C C . ILE A 1 557 ? -46.529 6.758 52.299 1.00 75.06 557 ILE A C 1
ATOM 4245 O O . ILE A 1 557 ? -45.519 6.310 52.838 1.00 75.06 557 ILE A O 1
ATOM 4249 N N . GLY A 1 558 ? -46.747 8.068 52.148 1.00 74.19 558 GLY A N 1
ATOM 4250 C CA . GLY A 1 558 ? -45.779 9.109 52.514 1.00 74.19 558 GLY A CA 1
ATOM 4251 C C . GLY A 1 558 ? -44.862 9.497 51.348 1.00 74.19 558 GLY A C 1
ATOM 4252 O O . GLY A 1 558 ? -44.458 8.662 50.534 1.00 74.19 558 GLY A O 1
ATOM 4253 N N . ALA A 1 559 ? -44.539 10.789 51.235 1.00 75.12 559 ALA A N 1
ATOM 4254 C CA . ALA A 1 559 ? -43.819 11.352 50.085 1.00 75.12 559 ALA A CA 1
ATOM 4255 C C . ALA A 1 559 ? -42.379 10.817 49.954 1.00 75.12 559 ALA A C 1
ATOM 4257 O O . ALA A 1 559 ? -41.843 10.695 48.851 1.00 75.12 559 ALA A O 1
ATOM 4258 N N . GLU A 1 560 ? -41.756 10.443 51.071 1.00 76.06 560 GLU A N 1
ATOM 4259 C CA . GLU A 1 560 ? -40.423 9.843 51.145 1.00 76.06 560 GLU A CA 1
ATOM 4260 C C . GLU A 1 560 ? -40.323 8.479 50.442 1.00 76.06 560 GLU A C 1
ATOM 4262 O O . GLU A 1 560 ? -39.260 8.128 49.923 1.00 76.06 560 GLU A O 1
ATOM 4267 N N . SER A 1 561 ? -41.438 7.749 50.357 1.00 75.12 561 SER A N 1
ATOM 4268 C CA . SER A 1 561 ? -41.532 6.422 49.742 1.00 75.12 561 SER A CA 1
ATOM 4269 C C . SER A 1 561 ? -42.049 6.444 48.300 1.00 75.12 561 SER A C 1
ATOM 4271 O O . SER A 1 561 ? -42.147 5.392 47.666 1.00 75.12 561 SER A O 1
ATOM 4273 N N . VAL A 1 562 ? -42.335 7.623 47.740 1.00 78.25 562 VAL A N 1
ATOM 4274 C CA . VAL A 1 562 ? -42.882 7.785 46.383 1.00 78.25 562 VAL A CA 1
ATOM 4275 C C . VAL A 1 562 ? -41.842 8.402 45.438 1.00 78.25 562 VAL A C 1
ATOM 4277 O O . VAL A 1 562 ? -40.975 9.195 45.826 1.00 78.25 562 VAL A O 1
ATOM 4280 N N . MET A 1 563 ? -41.891 7.984 44.174 1.00 79.62 563 MET A N 1
ATOM 4281 C CA . MET A 1 563 ? -41.156 8.556 43.049 1.00 79.62 563 MET A CA 1
ATOM 4282 C C . MET A 1 563 ? -42.153 8.967 41.966 1.00 79.62 563 MET A C 1
ATOM 4284 O O . MET A 1 563 ? -43.024 8.186 41.586 1.00 79.62 563 MET A O 1
ATOM 4288 N N . GLU A 1 564 ? -42.004 10.180 41.445 1.00 76.56 564 GLU A N 1
ATOM 4289 C CA . GLU A 1 564 ? -42.893 10.738 40.430 1.00 76.56 564 GLU A CA 1
ATOM 4290 C C . GLU A 1 564 ? -42.144 10.947 39.111 1.00 76.56 564 GLU A C 1
ATOM 4292 O O . GLU A 1 564 ? -41.027 11.466 39.076 1.00 76.56 564 GLU A O 1
ATOM 4297 N N . ASN A 1 565 ? -42.763 10.518 38.014 1.00 66.12 565 ASN A N 1
ATOM 4298 C CA . ASN A 1 565 ? -42.350 10.834 36.651 1.00 66.12 565 ASN A CA 1
ATOM 4299 C C . ASN A 1 565 ? -43.552 11.454 35.928 1.00 66.12 565 ASN A C 1
ATOM 4301 O O . ASN A 1 565 ? -44.682 11.173 36.303 1.00 66.12 565 ASN A O 1
ATOM 4305 N N . LYS A 1 566 ? -43.325 12.262 34.886 1.00 54.47 566 LYS A N 1
ATOM 4306 C CA . LYS A 1 566 ? -44.257 13.251 34.297 1.00 54.47 566 LYS A CA 1
ATOM 4307 C C . LYS A 1 566 ? -45.736 12.841 34.118 1.00 54.47 566 LYS A C 1
ATOM 4309 O O . LYS A 1 566 ? -46.556 13.742 34.045 1.00 54.47 566 LYS A O 1
ATOM 4314 N N . ASN A 1 567 ? -46.070 11.544 34.060 1.00 59.78 567 ASN A N 1
ATOM 4315 C CA . ASN A 1 567 ? -47.436 11.016 33.919 1.00 59.78 567 ASN A CA 1
ATOM 4316 C C . ASN A 1 567 ? -47.790 9.853 34.886 1.00 59.78 567 ASN A C 1
ATOM 4318 O O . ASN A 1 567 ? -48.792 9.178 3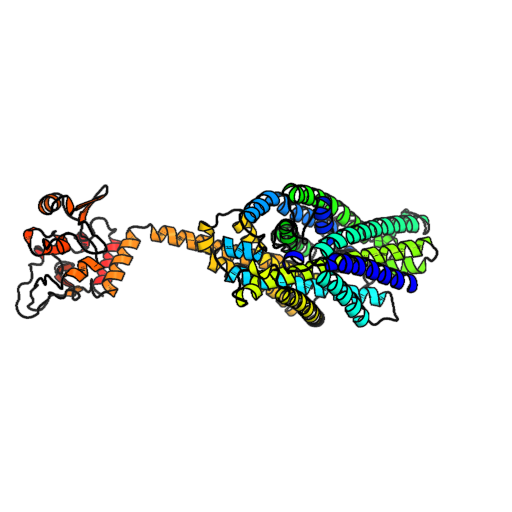4.663 1.00 59.78 567 ASN A O 1
ATOM 4322 N N . ALA A 1 568 ? -46.959 9.527 35.886 1.00 68.94 568 ALA A N 1
ATOM 4323 C CA . ALA A 1 568 ? -47.155 8.351 36.742 1.00 68.94 568 ALA A CA 1
ATOM 4324 C C . ALA A 1 568 ? -46.382 8.420 38.072 1.00 68.94 568 ALA A C 1
ATOM 4326 O O . ALA A 1 568 ? -45.233 8.869 38.114 1.00 68.94 568 ALA A O 1
ATOM 4327 N N . LYS A 1 569 ? -46.985 7.877 39.138 1.00 75.69 569 LYS A N 1
ATOM 4328 C CA . LYS A 1 569 ? -46.369 7.714 40.463 1.00 75.69 569 LYS A CA 1
ATOM 4329 C C . LYS A 1 569 ? -46.019 6.248 40.722 1.00 75.69 569 LYS A C 1
ATOM 4331 O O . LYS A 1 569 ? -46.792 5.344 40.403 1.00 75.69 569 LYS A O 1
ATOM 4336 N N . PHE A 1 570 ? -44.847 6.022 41.307 1.00 77.81 570 PHE A N 1
ATOM 4337 C CA . PHE A 1 570 ? -44.295 4.706 41.629 1.00 77.81 570 PHE A CA 1
ATOM 4338 C C . PHE A 1 570 ? -43.826 4.676 43.080 1.00 77.81 570 PHE A C 1
ATOM 4340 O O . PHE A 1 570 ? -43.443 5.704 43.638 1.00 77.81 570 PHE A O 1
ATOM 4347 N N . ILE A 1 571 ? -43.758 3.486 43.673 1.00 75.25 571 ILE A N 1
ATOM 4348 C CA . ILE A 1 571 ? -43.003 3.323 44.920 1.00 75.25 571 ILE A CA 1
ATOM 4349 C C . ILE A 1 571 ? -41.505 3.461 44.628 1.00 75.25 571 ILE A C 1
ATOM 4351 O O . ILE A 1 571 ? -41.001 2.959 43.618 1.00 75.25 571 ILE A O 1
ATOM 4355 N N . ARG A 1 572 ? -40.781 4.134 45.523 1.00 73.19 572 ARG A N 1
ATOM 4356 C CA . ARG A 1 572 ? -39.327 4.270 45.469 1.00 73.19 572 ARG A CA 1
ATOM 4357 C C . ARG A 1 572 ? -38.653 2.923 45.750 1.00 73.19 572 ARG A C 1
ATOM 4359 O O . ARG A 1 572 ? -39.012 2.202 46.679 1.00 73.19 572 ARG A O 1
ATOM 4366 N N . SER A 1 573 ? -37.631 2.590 44.967 1.00 68.50 573 SER A N 1
ATOM 4367 C CA . SER A 1 573 ? -36.798 1.403 45.190 1.00 68.50 573 SER A CA 1
ATOM 4368 C C . SER A 1 573 ? -35.321 1.764 45.257 1.00 68.50 573 SER A C 1
ATOM 4370 O O . SER A 1 573 ? -34.817 2.445 44.364 1.00 68.50 573 SER A O 1
ATOM 4372 N N . GLU A 1 574 ? -34.610 1.238 46.252 1.00 61.88 574 GLU A N 1
ATOM 4373 C CA . GLU A 1 574 ? -33.151 1.332 46.369 1.00 61.88 574 GLU A CA 1
ATOM 4374 C C . GLU A 1 574 ? -32.538 -0.055 46.182 1.00 61.88 574 GLU A C 1
ATOM 4376 O O . GLU A 1 574 ? -32.923 -1.000 46.863 1.00 61.88 574 GLU A O 1
ATOM 4381 N N . ARG A 1 575 ? -31.577 -0.201 45.258 1.00 57.38 575 ARG A N 1
ATOM 4382 C CA . ARG A 1 575 ? -30.886 -1.483 44.990 1.00 57.38 575 ARG A CA 1
ATOM 4383 C C . ARG A 1 575 ? -31.850 -2.673 44.783 1.00 57.38 575 ARG A C 1
ATOM 4385 O O . ARG A 1 575 ? -31.564 -3.781 45.219 1.00 57.38 575 ARG A O 1
ATOM 4392 N N . CYS A 1 576 ? -32.966 -2.437 44.086 1.00 58.97 576 CYS A N 1
ATOM 4393 C CA . CYS A 1 576 ? -34.048 -3.405 43.833 1.00 58.97 576 CYS A CA 1
ATOM 4394 C C . CYS A 1 576 ? -34.875 -3.820 45.065 1.00 58.97 576 CYS A C 1
ATOM 4396 O O . CYS A 1 576 ? -35.646 -4.768 44.981 1.00 58.97 576 CYS A O 1
ATOM 4398 N N . VAL A 1 577 ? -34.773 -3.091 46.180 1.00 59.16 577 VAL A N 1
ATOM 4399 C CA . VAL A 1 577 ? -35.616 -3.281 47.367 1.00 59.16 577 VAL A CA 1
ATOM 4400 C C . VAL A 1 577 ? -36.629 -2.138 47.451 1.00 59.16 577 VAL A C 1
ATOM 4402 O O . VAL A 1 577 ? -36.264 -0.963 47.413 1.00 59.16 577 VAL A O 1
ATOM 4405 N N . CYS A 1 578 ? -37.913 -2.490 47.526 1.00 71.19 578 CYS A N 1
ATOM 4406 C CA . CYS A 1 578 ? -39.032 -1.557 47.693 1.00 71.19 578 CYS A CA 1
ATOM 4407 C C . CYS A 1 578 ? -38.950 -0.845 49.057 1.00 71.19 578 CYS A C 1
ATOM 4409 O O . CYS A 1 578 ? -38.735 -1.516 50.069 1.00 71.19 578 CYS A O 1
ATOM 4411 N N . SER A 1 579 ? -39.155 0.478 49.109 1.00 74.12 579 SER A N 1
ATOM 4412 C CA . SER A 1 579 ? -39.096 1.240 50.370 1.00 74.12 579 SER A CA 1
ATOM 4413 C C . SER A 1 579 ? -40.103 0.732 51.408 1.00 74.12 579 SER A C 1
ATOM 4415 O O . SER A 1 579 ? -39.732 0.500 52.552 1.00 74.12 579 SER A O 1
ATOM 4417 N N . LEU A 1 580 ? -41.322 0.373 50.984 1.00 73.50 580 LEU A N 1
ATOM 4418 C CA . LEU A 1 580 ? -42.336 -0.212 51.874 1.00 73.50 580 LEU A CA 1
ATOM 4419 C C . LEU A 1 580 ? -41.873 -1.500 52.567 1.00 73.50 580 LEU A C 1
ATOM 4421 O O . LEU A 1 580 ? -42.324 -1.808 53.669 1.00 73.50 580 LEU A O 1
ATOM 4425 N N . LEU A 1 581 ? -41.015 -2.290 51.916 1.00 70.56 581 LEU A N 1
ATOM 4426 C CA . LEU A 1 581 ? -40.459 -3.500 52.515 1.00 70.56 581 LEU A CA 1
ATOM 4427 C C . LEU A 1 581 ? -39.358 -3.150 53.524 1.00 70.56 581 LEU A C 1
ATOM 4429 O O . LEU A 1 581 ? -39.349 -3.706 54.619 1.00 70.56 581 LEU A O 1
ATOM 4433 N N . LYS A 1 582 ? -38.465 -2.221 53.161 1.00 68.75 582 LYS A N 1
ATOM 4434 C CA . LYS A 1 582 ? -37.366 -1.735 54.011 1.00 68.75 582 LYS A CA 1
ATOM 4435 C C . LYS A 1 582 ? -37.890 -1.131 55.317 1.00 68.75 582 LYS A C 1
ATOM 4437 O O . LYS A 1 582 ? -37.359 -1.435 56.379 1.00 68.75 582 LYS A O 1
ATOM 4442 N N . ASP A 1 583 ? -38.972 -0.365 55.228 1.00 70.69 583 ASP A N 1
ATOM 4443 C CA . ASP A 1 583 ? -39.565 0.358 56.356 1.00 70.69 583 ASP A CA 1
ATOM 4444 C C . ASP A 1 583 ? -40.600 -0.490 57.124 1.00 70.69 583 ASP A C 1
ATOM 4446 O O . ASP A 1 583 ? -41.279 -0.008 58.026 1.00 70.69 583 ASP A O 1
ATOM 4450 N N . GLY A 1 584 ? -40.781 -1.766 56.754 1.00 70.88 584 GLY A N 1
ATOM 4451 C CA . GLY A 1 584 ? -41.752 -2.672 57.378 1.00 70.88 584 GLY A CA 1
ATOM 4452 C C . GLY A 1 584 ? -43.226 -2.339 57.102 1.00 70.88 584 GLY A C 1
ATOM 4453 O O . GLY A 1 584 ? -44.103 -3.127 57.471 1.00 70.88 584 GLY A O 1
ATOM 4454 N N . LEU A 1 585 ? -43.511 -1.239 56.402 1.00 71.94 585 LEU A N 1
ATOM 4455 C CA . LEU A 1 585 ? -44.850 -0.768 56.031 1.00 71.94 585 LEU A CA 1
ATOM 4456 C C . LEU A 1 585 ? -45.619 -1.772 55.162 1.00 71.94 585 LEU A C 1
ATOM 4458 O O . LEU A 1 585 ? -46.845 -1.833 55.212 1.00 71.94 585 LEU A O 1
ATOM 4462 N N . CYS A 1 586 ? -44.913 -2.640 54.433 1.00 70.19 586 CYS A N 1
ATOM 4463 C CA . CYS A 1 586 ? -45.511 -3.740 53.680 1.00 70.19 586 CYS A CA 1
ATOM 4464 C C . CYS A 1 586 ? -46.305 -4.707 54.582 1.00 70.19 586 CYS A C 1
ATOM 4466 O O . CYS A 1 586 ? -47.223 -5.368 54.112 1.00 70.19 586 CYS A O 1
ATOM 4468 N N . SER A 1 587 ? -46.028 -4.794 55.886 1.00 66.56 587 SER A N 1
ATOM 4469 C CA . SER A 1 587 ? -46.820 -5.632 56.804 1.00 66.56 587 SER A CA 1
ATOM 4470 C C . SER A 1 587 ? -48.226 -5.079 57.098 1.00 66.56 587 SER A C 1
ATOM 4472 O O . SER A 1 587 ? -49.109 -5.838 57.490 1.00 66.56 587 SER A O 1
ATOM 4474 N N . ILE A 1 588 ? -48.470 -3.795 56.823 1.00 72.44 588 ILE A N 1
ATOM 4475 C CA . ILE A 1 588 ? -49.745 -3.120 57.065 1.00 72.44 588 ILE A CA 1
ATOM 4476 C C . ILE A 1 588 ? -50.590 -3.211 55.788 1.00 72.44 588 ILE A C 1
ATOM 4478 O O . ILE A 1 588 ? -50.367 -2.485 54.819 1.00 72.44 588 ILE A O 1
ATOM 4482 N N . HIS A 1 589 ? -51.561 -4.129 55.760 1.00 71.31 589 HIS A N 1
ATOM 4483 C CA . HIS A 1 589 ? -52.346 -4.434 54.553 1.00 71.31 589 HIS A CA 1
ATOM 4484 C C . HIS A 1 589 ? -52.999 -3.196 53.888 1.00 71.31 589 HIS A C 1
ATOM 4486 O O . HIS A 1 589 ? -52.879 -3.070 52.668 1.00 71.31 589 HIS A O 1
ATOM 4492 N N . PRO A 1 590 ? -53.607 -2.241 54.626 1.00 73.62 590 PRO A N 1
ATOM 4493 C CA . PRO A 1 590 ? -54.175 -1.020 54.035 1.00 73.62 590 PRO A CA 1
ATOM 4494 C C . PRO A 1 590 ? -53.168 -0.057 53.385 1.00 73.62 590 PRO A C 1
ATOM 4496 O O . PRO A 1 590 ? -53.570 0.757 52.557 1.00 73.62 590 PRO A O 1
ATOM 4499 N N . VAL A 1 591 ? -51.885 -0.134 53.754 1.00 74.00 591 VAL A N 1
ATOM 4500 C CA . VAL A 1 591 ? -50.811 0.740 53.236 1.00 74.00 591 VAL A CA 1
ATOM 4501 C C . VAL A 1 591 ? -50.248 0.205 51.912 1.00 74.00 591 VAL A C 1
ATOM 4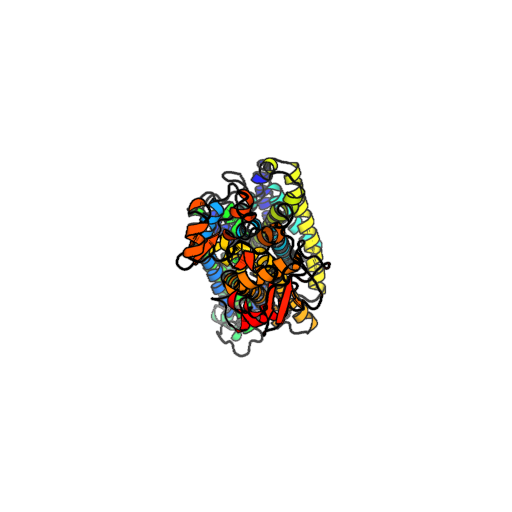503 O O . VAL A 1 591 ? -49.591 0.924 51.162 1.00 74.00 591 VAL A O 1
ATOM 4506 N N . ARG A 1 592 ? -50.529 -1.059 51.571 1.00 76.12 592 ARG A N 1
ATOM 4507 C CA . ARG A 1 592 ? -50.101 -1.648 50.300 1.00 76.12 592 ARG A CA 1
ATOM 4508 C C . ARG A 1 592 ? -50.869 -1.032 49.125 1.00 76.12 592 ARG A C 1
ATOM 4510 O O . ARG A 1 592 ? -52.102 -0.975 49.169 1.00 76.12 592 ARG A O 1
ATOM 4517 N N . PRO A 1 593 ? -50.193 -0.707 48.012 1.00 75.50 593 PRO A N 1
ATOM 4518 C CA . PRO A 1 593 ? -50.883 -0.384 46.772 1.00 75.50 593 PRO A CA 1
ATOM 4519 C C . PRO A 1 593 ? -51.783 -1.524 46.321 1.00 75.50 593 PRO A C 1
ATOM 4521 O O . PRO A 1 593 ? -51.499 -2.697 46.580 1.00 75.50 593 PRO A O 1
ATOM 4524 N N . LYS A 1 594 ? -52.836 -1.191 45.582 1.00 77.38 594 LYS A N 1
ATOM 4525 C CA . LYS A 1 594 ? -53.808 -2.133 45.030 1.00 77.38 594 LYS A CA 1
ATOM 4526 C C . LYS A 1 594 ? -53.133 -3.277 44.273 1.00 77.38 594 LYS A C 1
ATOM 4528 O O . LYS A 1 594 ? -53.403 -4.431 44.580 1.00 77.38 594 LYS A O 1
ATOM 4533 N N . GLY A 1 595 ? -52.151 -2.986 43.416 1.00 74.00 595 GLY A N 1
ATOM 4534 C CA . GLY A 1 595 ? -51.399 -4.027 42.700 1.00 74.00 595 GLY A CA 1
ATOM 4535 C C . GLY A 1 595 ? -50.644 -5.009 43.613 1.00 74.00 595 GLY A C 1
ATOM 4536 O O . GLY A 1 595 ? -50.539 -6.189 43.291 1.00 74.00 595 GLY A O 1
ATOM 4537 N N . CYS A 1 596 ? -50.159 -4.562 44.778 1.00 74.19 596 CYS A N 1
ATOM 4538 C CA . CYS A 1 596 ? -49.533 -5.436 45.782 1.00 74.19 596 CYS A CA 1
ATOM 4539 C C . CYS A 1 596 ? -50.548 -6.212 46.629 1.00 74.19 596 CYS A C 1
ATOM 4541 O O . CYS A 1 596 ? -50.197 -7.261 47.162 1.00 74.19 596 CYS A O 1
ATOM 4543 N N . ARG A 1 597 ? -51.766 -5.685 46.800 1.00 77.12 597 ARG A N 1
ATOM 4544 C CA . ARG A 1 597 ? -52.862 -6.364 47.512 1.00 77.12 597 ARG A CA 1
ATOM 4545 C C . ARG A 1 597 ? -53.481 -7.467 46.665 1.00 77.12 597 ARG A C 1
ATOM 4547 O O . ARG A 1 597 ? -53.822 -8.519 47.189 1.00 77.12 597 ARG A O 1
ATOM 4554 N N . GLU A 1 598 ? -53.604 -7.219 45.367 1.00 82.00 598 GLU A N 1
ATOM 4555 C CA . GLU A 1 598 ? -54.170 -8.178 44.424 1.00 82.00 598 GLU A CA 1
ATOM 4556 C C . GLU A 1 598 ? -53.181 -9.291 44.078 1.00 82.00 598 GLU A C 1
ATOM 4558 O O . GLU A 1 598 ? -53.603 -10.424 43.891 1.00 82.00 598 GLU A O 1
ATOM 4563 N N . TYR A 1 599 ? -51.868 -9.029 44.051 1.00 81.00 599 TYR A N 1
ATOM 4564 C CA . TYR A 1 599 ? -50.872 -10.089 43.868 1.00 81.00 599 TYR A CA 1
ATOM 4565 C C . TYR A 1 599 ? -50.965 -11.143 44.996 1.00 81.00 599 TYR A C 1
ATOM 4567 O O . TYR A 1 599 ? -50.970 -10.771 46.171 1.00 81.00 599 TYR A O 1
ATOM 4575 N N . PRO A 1 600 ? -50.970 -12.459 44.694 1.00 84.94 600 PRO A N 1
ATOM 4576 C CA . PRO A 1 600 ? -50.621 -13.103 43.425 1.00 84.94 600 PRO A CA 1
ATOM 4577 C C . PRO A 1 600 ? -51.807 -13.424 42.502 1.00 84.94 600 PRO A C 1
ATOM 4579 O O . PRO A 1 600 ? -51.651 -14.257 41.613 1.00 84.94 600 PRO A O 1
ATOM 4582 N N . TRP A 1 601 ? -52.977 -12.828 42.712 1.00 89.44 601 TRP A N 1
ATOM 4583 C CA . TRP A 1 601 ? -54.214 -13.121 41.993 1.00 89.44 601 TRP A CA 1
ATOM 4584 C C . TRP A 1 601 ? -54.356 -12.314 40.702 1.00 89.44 601 TRP A C 1
ATOM 4586 O O . TRP A 1 601 ? -53.997 -11.142 40.629 1.00 89.44 601 TRP A O 1
ATOM 4596 N N . TYR A 1 602 ? -54.924 -12.951 39.679 1.00 90.31 602 TYR A N 1
ATOM 4597 C CA . TYR A 1 602 ? -55.170 -12.353 38.371 1.00 90.31 602 TYR A CA 1
ATOM 4598 C C . TYR A 1 602 ? -56.531 -12.790 37.834 1.00 90.31 602 TYR A C 1
ATOM 4600 O O . TYR A 1 602 ? -56.823 -13.985 37.769 1.00 90.31 602 TYR A O 1
ATOM 4608 N N . ASN A 1 603 ? -57.340 -11.832 37.385 1.00 91.69 603 ASN A N 1
ATOM 4609 C CA . ASN A 1 603 ? -58.580 -12.107 36.668 1.00 91.69 603 ASN A CA 1
ATOM 4610 C C . ASN A 1 603 ? -58.290 -12.219 35.165 1.00 91.69 603 ASN A C 1
ATOM 4612 O O . ASN A 1 603 ? -58.009 -11.230 34.485 1.00 91.69 603 ASN A O 1
ATOM 4616 N N . VAL A 1 604 ? -58.352 -13.440 34.638 1.00 90.12 604 VAL A N 1
ATOM 4617 C CA . VAL A 1 604 ? -58.148 -13.721 33.216 1.00 90.12 604 VAL A CA 1
ATOM 4618 C C . VAL A 1 604 ? -59.464 -14.208 32.626 1.00 90.12 604 VAL A C 1
ATOM 4620 O O . VAL A 1 604 ? -59.858 -15.355 32.827 1.00 90.12 604 VAL A O 1
ATOM 4623 N N . ASN A 1 605 ? -60.128 -13.341 31.856 1.00 87.94 605 ASN A N 1
ATOM 4624 C CA . ASN A 1 605 ? -61.403 -13.634 31.189 1.00 87.94 605 ASN A CA 1
ATOM 4625 C C . ASN A 1 605 ? -62.492 -14.146 32.160 1.00 87.94 605 ASN A C 1
ATOM 4627 O O . ASN A 1 605 ? -63.182 -15.116 31.849 1.00 87.94 605 ASN A O 1
ATOM 4631 N N . GLY A 1 606 ? -62.611 -13.545 33.350 1.00 86.81 606 GLY A N 1
ATOM 4632 C CA . GLY A 1 606 ? -63.608 -13.939 34.353 1.00 86.81 606 GLY A CA 1
ATOM 4633 C C . GLY A 1 606 ? -63.261 -15.216 35.124 1.00 86.81 606 GLY A C 1
ATOM 4634 O O . GLY A 1 606 ? -64.105 -15.747 35.839 1.00 86.81 606 GLY A O 1
ATOM 4635 N N . LYS A 1 607 ? -62.031 -15.728 34.993 1.00 90.94 607 LYS A N 1
ATOM 4636 C CA . LYS A 1 607 ? -61.511 -16.846 35.791 1.00 90.94 607 LYS A CA 1
ATOM 4637 C C . LYS A 1 607 ? -60.373 -16.374 36.684 1.00 90.94 607 LYS A C 1
ATOM 4639 O O . LYS A 1 607 ? -59.511 -15.609 36.248 1.00 90.94 607 LYS A O 1
ATOM 4644 N N . LEU A 1 608 ? -60.350 -16.882 37.913 1.00 92.19 608 LEU A N 1
ATOM 4645 C CA . LEU A 1 608 ? -59.310 -16.572 38.884 1.00 92.19 608 LEU A CA 1
ATOM 4646 C C . LEU A 1 608 ? -58.061 -17.430 38.636 1.00 92.19 608 LEU A C 1
ATOM 4648 O O . LEU A 1 608 ? -58.098 -18.665 38.679 1.00 92.19 608 LEU A O 1
ATOM 4652 N N . TYR A 1 609 ? -56.942 -16.760 38.393 1.00 93.62 609 TYR A N 1
ATOM 4653 C CA . TYR A 1 609 ? -55.610 -17.348 38.319 1.00 93.62 609 TYR A CA 1
ATOM 4654 C C . TYR A 1 609 ? -54.759 -16.844 39.480 1.00 93.62 609 TYR A C 1
ATOM 4656 O O . TYR A 1 609 ? -55.002 -15.764 40.015 1.00 93.62 609 TYR A O 1
ATOM 4664 N N . TYR A 1 610 ? -53.733 -17.607 39.840 1.00 91.25 610 TYR A N 1
ATOM 4665 C CA . TYR A 1 610 ? -52.717 -17.182 40.795 1.00 91.25 610 TYR A CA 1
ATOM 4666 C C . TYR A 1 610 ? -51.313 -17.451 40.257 1.00 91.25 610 TYR A C 1
ATOM 4668 O O . TYR A 1 610 ? -51.098 -18.399 39.496 1.00 91.25 610 TYR A O 1
ATOM 4676 N N . ASP A 1 611 ? -50.345 -16.632 40.658 1.00 89.50 611 ASP A N 1
ATOM 4677 C CA . ASP A 1 611 ? -48.936 -16.881 40.368 1.00 89.50 611 ASP A CA 1
ATOM 4678 C C . ASP A 1 611 ? -48.379 -17.976 41.287 1.00 89.50 611 ASP A C 1
ATOM 4680 O O . ASP A 1 611 ? -48.172 -17.772 42.488 1.00 89.50 611 ASP A O 1
ATOM 4684 N N . ARG A 1 612 ? -48.085 -19.147 40.711 1.00 87.44 612 ARG A N 1
ATOM 4685 C CA . ARG A 1 612 ? -47.490 -20.278 41.441 1.00 87.44 612 ARG A CA 1
ATOM 4686 C C . ARG A 1 612 ? -46.100 -19.953 42.003 1.00 87.44 612 ARG A C 1
ATOM 4688 O O . ARG A 1 612 ? -45.630 -20.656 42.896 1.00 87.44 612 ARG A O 1
ATOM 4695 N N . GLY A 1 613 ? -45.436 -18.918 41.489 1.00 83.88 613 GLY A N 1
ATOM 4696 C CA . GLY A 1 613 ? -44.158 -18.437 42.008 1.00 83.88 613 GLY A CA 1
ATOM 4697 C C . GLY A 1 613 ? -44.232 -17.811 43.402 1.00 83.88 613 GLY A C 1
ATOM 4698 O O . GLY A 1 613 ? -43.193 -17.630 44.036 1.00 83.88 613 GLY A O 1
ATOM 4699 N N . CYS A 1 614 ? -45.430 -17.481 43.892 1.00 84.31 614 CYS A N 1
ATOM 4700 C CA . CYS A 1 614 ? -45.604 -16.853 45.194 1.00 84.31 614 CYS A CA 1
ATOM 4701 C C . CYS A 1 614 ? -45.402 -17.858 46.352 1.00 84.31 614 CYS A C 1
ATOM 4703 O O . CYS A 1 614 ? -46.144 -18.839 46.442 1.00 84.31 614 CYS A O 1
ATOM 4705 N N . PRO A 1 615 ? -44.455 -17.613 47.285 1.00 81.00 615 PRO A N 1
ATOM 4706 C CA . PRO A 1 615 ? -44.188 -18.526 48.402 1.00 81.00 615 PRO A CA 1
ATOM 4707 C C . PRO A 1 615 ? -45.286 -18.526 49.479 1.00 81.00 615 PRO A C 1
ATOM 4709 O O . PRO A 1 615 ? -45.327 -19.434 50.305 1.00 81.00 615 PRO A O 1
ATOM 4712 N N . GLY A 1 616 ? -46.168 -17.521 49.479 1.00 82.50 616 GLY A N 1
ATOM 4713 C CA . GLY A 1 616 ? -47.257 -17.380 50.449 1.00 82.50 616 GLY A CA 1
ATOM 4714 C C . GLY A 1 616 ? -48.487 -18.245 50.165 1.00 82.50 616 GLY A C 1
ATOM 4715 O O . GLY A 1 616 ? -49.428 -18.245 50.950 1.00 82.50 616 GLY A O 1
ATOM 4716 N N . VAL A 1 617 ? -48.525 -18.967 49.045 1.00 87.12 617 VAL A N 1
ATOM 4717 C CA . VAL A 1 617 ? -49.694 -19.769 48.667 1.00 87.12 617 VAL A CA 1
ATOM 4718 C C . VAL A 1 617 ? -49.736 -21.075 49.470 1.00 87.12 617 VAL A C 1
ATOM 4720 O O . VAL A 1 617 ? -48.820 -21.895 49.376 1.00 87.12 617 VAL A O 1
ATOM 4723 N N . LYS A 1 618 ? -50.825 -21.295 50.218 1.00 86.62 618 LYS A N 1
ATOM 4724 C CA . LYS A 1 618 ? -51.105 -22.526 50.981 1.00 86.62 618 LYS A CA 1
ATOM 4725 C C . LYS A 1 618 ? -52.353 -23.224 50.438 1.00 86.62 618 LYS A C 1
ATOM 4727 O O . LYS A 1 618 ? -53.287 -22.553 50.017 1.00 86.62 618 LYS A O 1
ATOM 4732 N N . TYR A 1 619 ? -52.365 -24.559 50.442 1.00 89.38 619 TYR A N 1
ATOM 4733 C CA . TYR A 1 619 ? -53.458 -25.398 49.915 1.00 89.38 619 TYR A CA 1
ATOM 4734 C C . TYR A 1 619 ? -54.180 -26.146 51.047 1.00 89.38 619 TYR A C 1
ATOM 4736 O O . TYR A 1 619 ? -54.278 -27.371 51.026 1.00 89.38 619 TYR A O 1
ATOM 4744 N N . ASP A 1 620 ? -54.585 -25.415 52.082 1.00 86.94 620 ASP A N 1
ATOM 4745 C CA . ASP A 1 620 ? -55.155 -25.938 53.329 1.00 86.94 620 ASP A CA 1
ATOM 4746 C C . ASP A 1 620 ? -56.631 -25.548 53.522 1.00 86.94 620 ASP A C 1
ATOM 4748 O O . ASP A 1 620 ? -57.426 -26.372 53.971 1.00 86.94 620 ASP A O 1
ATOM 4752 N N . ARG A 1 621 ? -57.021 -24.319 53.157 1.00 87.88 621 ARG A N 1
ATOM 4753 C CA . ARG A 1 621 ? -58.383 -23.787 53.330 1.00 87.88 621 ARG A CA 1
ATOM 4754 C C . ARG A 1 621 ? -58.756 -22.826 52.205 1.00 87.88 621 ARG A C 1
ATOM 4756 O O . ARG A 1 621 ? -57.876 -22.191 51.641 1.00 87.88 621 ARG A O 1
ATOM 4763 N N . ASP A 1 622 ? -60.043 -22.719 51.880 1.00 85.81 622 ASP A N 1
ATOM 4764 C CA . ASP A 1 622 ? -60.528 -21.808 50.841 1.00 85.81 622 ASP A CA 1
ATOM 4765 C C . ASP A 1 622 ? -60.764 -20.386 51.377 1.00 85.81 622 ASP A C 1
ATOM 4767 O O . ASP A 1 622 ? -61.781 -20.119 52.011 1.00 85.81 622 ASP A O 1
ATOM 4771 N N . GLU A 1 623 ? -59.809 -19.487 51.130 1.00 87.38 623 GLU A N 1
ATOM 4772 C CA . GLU A 1 623 ? -59.889 -18.047 51.447 1.00 87.38 623 GLU A CA 1
ATOM 4773 C C . GLU A 1 623 ? -59.487 -17.208 50.216 1.00 87.38 623 GLU A C 1
ATOM 4775 O O . GLU A 1 623 ? -58.852 -16.156 50.321 1.00 87.38 623 GLU A O 1
ATOM 4780 N N . ARG A 1 624 ? -59.788 -17.716 49.014 1.00 87.38 624 ARG A N 1
ATOM 4781 C CA . ARG A 1 624 ? -59.528 -17.011 47.751 1.00 87.38 624 ARG A CA 1
ATOM 4782 C C . ARG A 1 624 ? -60.414 -15.756 47.644 1.00 87.38 624 ARG A C 1
ATOM 4784 O O . ARG A 1 624 ? -61.568 -15.811 48.063 1.00 87.38 624 ARG A O 1
ATOM 4791 N N . PRO A 1 625 ? -59.920 -14.653 47.051 1.00 87.44 625 PRO A N 1
ATOM 4792 C CA . PRO A 1 625 ? -60.758 -13.493 46.748 1.00 87.44 625 PRO A CA 1
ATOM 4793 C C . PRO A 1 625 ? -61.798 -13.826 45.669 1.00 87.44 625 PRO A C 1
ATOM 4795 O O . PRO A 1 625 ? -61.574 -14.721 44.845 1.00 87.44 625 PRO A O 1
ATOM 4798 N N . ASP A 1 626 ? -62.906 -13.081 45.634 1.00 87.31 626 ASP A N 1
ATOM 4799 C CA . ASP A 1 626 ? -63.848 -13.162 44.518 1.00 87.31 626 ASP A CA 1
ATOM 4800 C C . ASP A 1 626 ? -63.166 -12.658 43.235 1.00 87.31 626 ASP A C 1
ATOM 4802 O O . ASP A 1 626 ? -62.362 -11.721 43.248 1.00 87.31 626 ASP A O 1
ATOM 4806 N N . VAL A 1 627 ? -63.470 -13.284 42.098 1.00 87.31 627 VAL A N 1
ATOM 4807 C CA . VAL A 1 627 ? -62.900 -12.882 40.805 1.00 87.31 627 VAL A CA 1
ATOM 4808 C C . VAL A 1 627 ? -63.299 -11.454 40.421 1.00 87.31 627 VAL A C 1
ATOM 4810 O O . VAL A 1 627 ? -62.539 -10.780 39.725 1.00 87.31 627 VAL A O 1
ATOM 4813 N N . ASN A 1 628 ? -64.461 -10.987 40.889 1.00 86.69 628 ASN A N 1
ATOM 4814 C CA . ASN A 1 628 ? -64.971 -9.641 40.648 1.00 86.69 628 ASN A CA 1
ATOM 4815 C C . ASN A 1 628 ? -64.226 -8.571 41.461 1.00 86.69 628 ASN A C 1
ATOM 4817 O O . ASN A 1 628 ? -64.205 -7.411 41.051 1.00 86.69 628 ASN A O 1
ATOM 4821 N N . ASP A 1 629 ? -63.562 -8.961 42.553 1.00 85.75 629 ASP A N 1
ATOM 4822 C CA . ASP A 1 629 ? -62.754 -8.057 43.380 1.00 85.75 629 ASP A CA 1
ATOM 4823 C C . ASP A 1 629 ? -61.356 -7.813 42.788 1.00 85.75 629 ASP A C 1
ATOM 4825 O O . ASP A 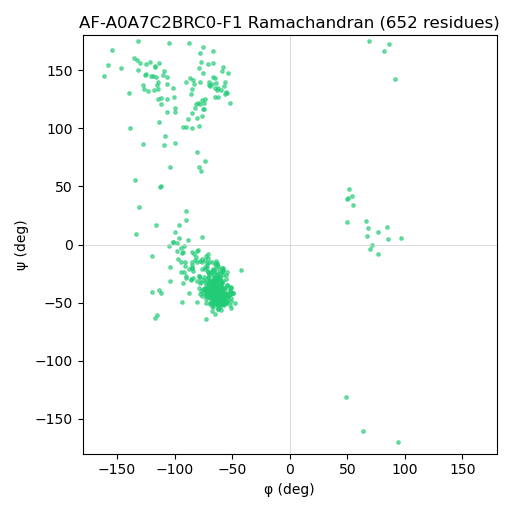1 629 ? -60.659 -6.877 43.186 1.00 85.75 629 ASP A O 1
ATOM 4829 N N . ILE A 1 630 ? -60.939 -8.640 41.819 1.00 86.19 630 ILE A N 1
ATOM 4830 C CA . ILE A 1 630 ? -59.645 -8.546 41.140 1.00 86.19 630 ILE A CA 1
ATOM 4831 C C . ILE A 1 630 ? -59.818 -7.874 39.778 1.00 86.19 630 ILE A C 1
ATOM 4833 O O . ILE A 1 630 ? -60.595 -8.325 38.929 1.00 86.19 630 ILE A O 1
ATOM 4837 N N . GLN A 1 631 ? -59.036 -6.821 39.528 1.00 86.56 631 GLN A N 1
ATOM 4838 C CA . GLN A 1 631 ? -59.060 -6.138 38.236 1.00 86.56 631 GLN A CA 1
ATOM 4839 C C . GLN A 1 631 ? -58.715 -7.088 37.067 1.00 86.56 631 GLN A C 1
ATOM 4841 O O . GLN A 1 631 ? -57.906 -8.010 37.232 1.00 86.56 631 GLN A O 1
ATOM 4846 N N . PRO A 1 632 ? -59.267 -6.857 35.859 1.00 88.62 632 PRO A N 1
ATOM 4847 C CA . PRO A 1 632 ? -58.897 -7.623 34.671 1.00 88.62 632 PRO A CA 1
ATOM 4848 C C . PRO A 1 632 ? -57.384 -7.611 34.428 1.00 88.62 632 PRO A C 1
ATOM 4850 O O . PRO A 1 632 ? -56.721 -6.607 34.687 1.00 88.62 632 PRO A O 1
ATOM 4853 N N . PHE A 1 633 ? -56.836 -8.696 33.877 1.00 86.25 633 PHE A N 1
ATOM 4854 C CA . PHE A 1 633 ? -55.403 -8.830 33.585 1.00 86.25 633 PHE A CA 1
ATOM 4855 C C . PHE A 1 633 ? -54.839 -7.646 32.783 1.00 86.25 633 PHE A C 1
ATOM 4857 O O . PHE A 1 633 ? -53.716 -7.199 33.007 1.00 86.25 633 PHE A O 1
ATOM 4864 N N . GLU A 1 634 ? -55.632 -7.107 31.861 1.00 85.06 634 GLU A N 1
ATOM 4865 C CA . GLU A 1 634 ? -55.290 -5.943 31.050 1.00 85.06 634 GLU A CA 1
ATOM 4866 C C . GLU A 1 634 ? -55.087 -4.668 31.899 1.00 85.06 634 GLU A C 1
ATOM 4868 O O . GLU A 1 634 ? -54.272 -3.818 31.542 1.00 85.06 634 GLU A O 1
ATOM 4873 N N . GLY A 1 635 ? -55.762 -4.565 33.051 1.00 80.25 635 GLY A N 1
ATOM 4874 C CA . GLY A 1 635 ? -55.653 -3.463 34.013 1.00 80.25 635 GLY A CA 1
ATOM 4875 C C . GLY A 1 635 ? -54.296 -3.373 34.714 1.00 80.25 635 GLY A C 1
ATOM 4876 O O . GLY A 1 635 ? -53.886 -2.286 35.108 1.00 80.25 635 GLY A O 1
ATOM 4877 N N . PHE A 1 636 ? -53.531 -4.470 34.761 1.00 77.19 636 PHE A N 1
ATOM 4878 C CA . PHE A 1 636 ? -52.142 -4.453 35.239 1.00 77.19 636 PHE A CA 1
ATOM 4879 C C . PHE A 1 636 ? -51.175 -3.777 34.245 1.00 77.19 636 PHE A C 1
ATOM 4881 O O . PHE A 1 636 ? -50.025 -3.507 34.593 1.00 77.19 636 PHE A O 1
ATOM 4888 N N . PHE A 1 637 ? -51.625 -3.479 33.017 1.00 79.12 637 PHE A N 1
ATOM 4889 C CA . PHE A 1 637 ? -50.816 -2.892 31.942 1.00 79.12 637 PHE A CA 1
ATOM 4890 C C . PHE A 1 637 ? -51.537 -1.721 31.227 1.00 79.12 637 PHE A C 1
ATOM 4892 O O . PHE A 1 637 ? -51.649 -1.732 29.996 1.00 79.12 637 PHE A O 1
ATOM 4899 N N . PRO A 1 638 ? -51.979 -0.670 31.950 1.00 66.94 638 PRO A N 1
ATOM 4900 C CA . PRO A 1 638 ? -52.963 0.320 31.475 1.00 66.94 638 PRO A CA 1
ATOM 4901 C C . PRO A 1 638 ? -52.508 1.184 30.282 1.00 66.94 638 PRO A C 1
ATOM 4903 O O . PRO A 1 638 ? -53.336 1.770 29.590 1.00 66.94 638 PRO A O 1
ATOM 4906 N N . HIS A 1 639 ? -51.204 1.237 29.996 1.00 71.31 639 HIS A N 1
ATOM 4907 C CA . HIS A 1 639 ? -50.621 2.010 28.887 1.00 71.31 639 HIS A CA 1
ATOM 4908 C C . HIS A 1 639 ? -49.943 1.137 27.819 1.00 71.31 639 HIS A C 1
ATOM 4910 O O . HIS A 1 639 ? -49.147 1.627 27.019 1.00 71.31 639 HIS A O 1
ATOM 4916 N N . THR A 1 640 ? -50.232 -0.166 27.810 1.00 76.50 640 THR A N 1
ATOM 4917 C CA . THR A 1 640 ? -49.585 -1.129 26.911 1.00 76.50 640 THR A CA 1
ATOM 4918 C C . THR A 1 640 ? -50.495 -1.475 25.724 1.00 76.50 640 THR A C 1
ATOM 4920 O O . THR A 1 640 ? -51.674 -1.766 25.926 1.00 76.50 640 THR A O 1
ATOM 4923 N N . PRO A 1 641 ? -49.990 -1.502 24.472 1.00 82.12 641 PRO A N 1
ATOM 4924 C CA . PRO A 1 641 ? -50.797 -1.874 23.309 1.00 82.12 641 PRO A CA 1
ATOM 4925 C C . PRO A 1 641 ? -51.441 -3.262 23.445 1.00 82.12 641 PRO A C 1
ATOM 4927 O O . PRO A 1 641 ? -50.781 -4.220 23.851 1.00 82.12 641 PRO A O 1
ATOM 4930 N N . LYS A 1 642 ? -52.705 -3.407 23.014 1.00 82.69 642 LYS A N 1
ATOM 4931 C CA . LYS A 1 642 ? -53.500 -4.647 23.168 1.00 82.69 642 LYS A CA 1
ATOM 4932 C C . LYS A 1 642 ? -52.796 -5.915 22.661 1.00 82.69 642 LYS A C 1
ATOM 4934 O O . LYS A 1 642 ? -52.867 -6.953 23.312 1.00 82.69 642 LYS A O 1
ATOM 4939 N N . HIS A 1 643 ? -52.083 -5.840 21.534 1.00 82.69 643 HIS A N 1
ATOM 4940 C CA . HIS A 1 643 ? -51.345 -6.983 20.973 1.00 82.69 643 HIS A CA 1
ATOM 4941 C C . HIS A 1 643 ? -50.185 -7.442 21.875 1.00 82.69 643 HIS A C 1
ATOM 4943 O O . HIS A 1 643 ? -49.886 -8.632 21.956 1.00 82.69 643 HIS A O 1
ATOM 4949 N N . LEU A 1 644 ? -49.547 -6.506 22.580 1.00 81.81 644 LEU A N 1
ATOM 4950 C CA . LEU A 1 644 ? -48.453 -6.793 23.498 1.00 81.81 644 LEU A CA 1
ATOM 4951 C C . LEU A 1 644 ? -48.985 -7.374 24.810 1.00 81.81 644 LEU A C 1
ATOM 4953 O O . LEU A 1 644 ? -48.424 -8.340 25.318 1.00 81.81 644 LEU A O 1
ATOM 4957 N N . VAL A 1 645 ? -50.103 -6.842 25.315 1.00 84.38 645 VAL A N 1
ATOM 4958 C CA . VAL A 1 645 ? -50.808 -7.408 26.477 1.00 84.38 645 VAL A CA 1
ATOM 4959 C C . VAL A 1 645 ? -51.256 -8.838 26.183 1.00 84.38 645 VAL A C 1
ATOM 4961 O O . VAL A 1 645 ? -51.068 -9.719 27.015 1.00 84.38 645 VAL A O 1
ATOM 4964 N N . TRP A 1 646 ? -51.756 -9.108 24.973 1.00 86.81 646 TRP A N 1
ATOM 4965 C CA . TRP A 1 646 ? -52.079 -10.465 24.527 1.00 86.81 646 TRP A CA 1
ATOM 4966 C C . TRP A 1 646 ? -50.854 -11.395 24.528 1.00 86.81 646 TRP A C 1
ATOM 4968 O O . TRP A 1 646 ? -50.938 -12.525 25.013 1.00 86.81 646 TRP A O 1
ATOM 4978 N N . LEU A 1 647 ? -49.699 -10.920 24.046 1.00 86.44 647 LEU A N 1
ATOM 4979 C CA . LEU A 1 647 ? -48.450 -11.684 24.075 1.00 86.44 647 LEU A CA 1
ATOM 4980 C C . LEU A 1 647 ? -47.998 -11.974 25.515 1.00 86.44 647 LEU A C 1
ATOM 4982 O O . LEU A 1 647 ? -47.670 -13.115 25.828 1.00 86.44 647 LEU A O 1
ATOM 4986 N N . ILE A 1 648 ? -48.015 -10.967 26.393 1.00 87.38 648 ILE A N 1
ATOM 4987 C CA . ILE A 1 648 ? -47.671 -11.099 27.817 1.00 87.38 648 ILE A CA 1
ATOM 4988 C C . ILE A 1 648 ? -48.606 -12.105 28.491 1.00 87.38 648 ILE A C 1
ATOM 4990 O O . ILE A 1 648 ? -48.138 -13.040 29.132 1.00 87.38 648 ILE A O 1
ATOM 4994 N N . LYS A 1 649 ? -49.917 -11.985 28.265 1.00 89.19 649 LYS A N 1
ATOM 4995 C CA . LYS A 1 649 ? -50.937 -12.921 28.754 1.00 89.19 649 LYS A CA 1
ATOM 4996 C C . LYS A 1 649 ? -50.627 -14.359 28.333 1.00 89.19 649 LYS A C 1
ATOM 4998 O O . LYS A 1 649 ? -50.647 -15.257 29.168 1.00 89.19 649 LYS A O 1
ATOM 5003 N N . ARG A 1 650 ? -50.255 -14.581 27.066 1.00 88.44 650 ARG A N 1
ATOM 5004 C CA . ARG A 1 650 ? -49.858 -15.905 26.555 1.00 88.44 650 ARG A CA 1
ATOM 5005 C C . ARG A 1 650 ? -48.558 -16.414 27.181 1.00 88.44 650 ARG A C 1
ATOM 5007 O O . ARG A 1 650 ? -48.457 -17.599 27.478 1.00 88.44 650 ARG A O 1
ATOM 5014 N N . ILE A 1 651 ? -47.579 -15.535 27.401 1.00 87.12 651 ILE A N 1
ATOM 5015 C CA . ILE A 1 651 ? -46.333 -15.874 28.097 1.00 87.12 651 ILE A CA 1
ATOM 5016 C C . ILE A 1 651 ? -46.614 -16.270 29.547 1.00 87.12 651 ILE A C 1
ATOM 5018 O O . ILE A 1 651 ? -45.947 -17.173 30.026 1.00 87.12 651 ILE A O 1
ATOM 5022 N N . CYS A 1 652 ? -47.557 -15.631 30.242 1.00 87.75 652 CYS A N 1
ATOM 5023 C CA . CYS A 1 652 ? -47.844 -15.903 31.653 1.00 87.75 652 CYS A CA 1
ATOM 5024 C C . CYS A 1 652 ? -48.702 -17.161 31.890 1.00 87.75 652 CYS A C 1
ATOM 5026 O O . CYS A 1 652 ? -48.615 -17.750 32.966 1.00 87.75 652 CYS A O 1
ATOM 5028 N N . LEU A 1 653 ? -49.534 -17.551 30.916 1.00 86.75 653 LEU A N 1
ATOM 5029 C CA . LEU A 1 653 ? -50.432 -18.717 30.994 1.00 86.75 653 LEU A CA 1
ATOM 5030 C C . LEU A 1 653 ? -49.801 -20.027 30.493 1.00 86.75 653 LEU A C 1
ATOM 5032 O O . LEU A 1 653 ? -50.227 -21.102 30.913 1.00 86.75 653 LEU A O 1
ATOM 5036 N N . ASN A 1 654 ? -48.824 -19.939 29.584 1.00 76.12 654 ASN A N 1
ATOM 5037 C CA . ASN A 1 654 ? -47.949 -21.062 29.220 1.00 76.12 654 ASN A CA 1
ATOM 5038 C C . ASN A 1 654 ? -46.913 -21.305 30.314 1.00 76.12 654 ASN A C 1
ATOM 5040 O O . ASN A 1 654 ? -46.169 -22.305 30.264 1.00 76.12 654 ASN A O 1
#

Sequence (654 aa):
MTTTIIFSLLFVLVVYLSIGLTIGRRTKGVADLLPLGQRRQACVKNSAEFSSSTVATSISFATVIMAFFELAGYFGIWLLWTVVTTVAGLFVVRVFAKRIWEKMSTYERRPTLHEFLGDQFNSPALARVGAICTSLGFLGAFATELTVGSKFFAGLIPTVHPWTIVIVLSTVAFLYTAFGGFRAVIVTDRVQMLSIWLLLVSLSVFYVYYALTHGGWSISFSNIPASTLRFSVAGRAGLLSFMVGIFVINVPSFISDMSVWQRIAGAEERKTVTVGLWSGVSNAAITWTVLVLLACFVFMIVRPAEGINPLISLINVIGNTGGFFAISVMFITVLGLYGAMLSTASTQLIAVSHTLYVDVFSYFARRPLKESFESRSQLNISRLILVLAAVISTVLVQLLSQAGFSVADLVFAIFGAQLGLCPLVIMALLIGKDKLKVLSGWAVIAVSIGFIAGWGTAVFAKLTGRDSLVFMAPVCSLVASSFLLAVGVALAQSKKVMAGNVNWILIRSVLAARKNKLYRLVTANKPMRLECLKDACSVCCNVIGTPLITEEEAAKIGAESVMENKNAKFIRSERCVCSLLKDGLCSIHPVRPKGCREYPWYNVNGKLYYDRGCPGVKYDRDERPDVNDIQPFEGFFPHTPKHLVWLIKRICLN

Foldseek 3Di:
DQVLLVVLVVVLLCVLLVLLQVLLVQCQAVVLQALWAFPHVLFDEFLQLLQLLVLLQVQALLQAQLCLLQCLVQCAPVLVLLLVLLLLQLVVCLVLLVLLLVLQVVDNIRDFLLVLLCQLQVHLLSSQLLLVLLLVLLLQVLLLLLQRVLVLSCLVPVVDDSVVSSCSLLCSLLNSCLRNHNNSLSVLSNVLSVLLVLLLVLLVVVLVVCQVVPPHDVLLVVLQPPNNPDPDPPPRPLSVLLSVLSSLLNNLLLLLNRLSSSNSSNYNDSNSNNSSSVSNSVSSSVSSVSSSVSSRSLSSPDHDDPPDRSVSVSLVVLVVVDDPSSSVSNSSNSNNSSSSSSSNNNSSLSSSLSSCLPSPVVVVVPDDVVVNGSDPVSSVVSSVSSVVSSVVSNVVVVVVVVLVQDSNLSVSLSSLLSLLCRLSSVCSSPDGSVLSNLCNVLSSVSSNQLNCQLNVQSSVCSVVVNNSSSSCSNVRSNCSSNVSSVVSNVVSVVVVVLVPDPLNVQVVLLVQCVVLQWLQKDFPPAFKDFADDLVQQCSCLQRNHWAWADPVLDVLQDVVQWDDDPPTITGDDDPSGGVCSVVVVLVPQVSDGPVSNCPQWAQEPLTIIGRPSGPRMDRDGHPDDHSVSHDHQCVSVVPHDPVSSVVSVVVSHD

Solvent-accessible surface area (backbone atoms only — not comparable to full-atom values): 32564 Å² total; per-residue (Å²): 89,55,68,49,50,52,51,28,55,51,52,50,49,53,54,48,44,49,48,4,51,64,46,20,76,72,47,66,20,33,27,26,31,35,36,39,44,84,96,40,65,8,45,39,92,40,28,64,50,43,13,34,27,58,37,21,44,69,42,25,29,44,78,40,53,49,40,38,27,48,40,16,79,74,54,13,56,61,51,54,53,57,35,55,23,42,34,48,3,45,45,51,34,50,70,45,40,65,58,52,49,57,61,46,62,75,44,99,46,36,57,53,57,32,46,46,49,11,60,37,21,69,21,72,63,34,8,31,53,47,26,52,51,47,32,53,28,33,33,50,51,35,19,46,36,43,53,46,46,15,50,52,57,22,71,65,32,86,91,46,60,37,68,61,42,34,52,52,54,51,48,53,40,44,52,21,34,63,44,12,16,49,28,24,46,41,55,48,12,41,56,20,33,53,29,37,52,47,19,54,53,40,50,54,52,47,52,54,52,48,26,68,73,65,74,26,61,70,52,20,57,67,52,33,60,74,69,28,78,43,97,65,72,82,92,46,85,55,48,67,43,44,56,54,20,48,39,51,32,34,34,51,38,50,67,52,32,52,61,53,42,47,51,54,37,16,33,86,46,71,62,29,48,56,52,4,37,54,53,20,30,54,52,39,42,54,53,45,46,54,50,46,48,52,27,47,53,43,27,44,82,36,79,93,51,89,96,52,51,51,58,60,54,45,50,51,51,40,46,67,67,47,63,71,66,31,51,51,39,49,29,40,38,52,38,8,49,52,22,19,37,44,27,28,38,28,48,30,45,55,40,34,23,48,36,44,40,62,42,50,50,42,66,76,65,77,53,62,69,75,77,43,30,66,28,56,69,56,35,51,50,39,42,49,46,40,52,53,45,55,56,52,16,50,54,52,42,52,54,44,46,73,72,69,47,48,74,67,46,46,51,30,22,36,56,8,16,49,31,11,45,28,58,54,46,54,47,55,71,77,48,61,47,82,70,33,43,80,34,28,70,33,50,38,50,12,34,52,48,1,29,48,36,0,42,50,35,27,52,49,15,60,77,68,73,39,63,62,46,17,32,42,4,14,49,44,0,34,50,47,11,42,50,41,40,50,52,38,51,54,53,54,50,50,52,54,55,49,71,70,32,68,70,50,53,52,52,51,44,54,53,53,19,41,74,70,46,28,60,40,43,42,75,66,84,65,53,23,30,79,49,88,44,88,91,69,64,52,60,57,37,61,48,74,47,67,54,73,43,52,74,73,48,46,70,66,58,38,75,92,39,47,40,80,50,104,90,51,38,30,51,31,62,59,96,53,40,42,41,45,61,77,71,52,46,57,76,41,69,89,57,42,44,68,67,65,65,45,52,59,53,37,14,56,93,87,37,47,26,31,30,71,48,49,85,36,65,43,78,83,46,75,62,66,78,61,49,87,81,38,65,50,56,65,66,83,43,83,89,55,59,68,71,57,51,52,50,50,51,51,61,25,60,106

Secondary structure (DSSP, 8-state):
-HHHHHHHHHHHHHHHHHHHHHHHTT--SHHHHSTTSTTSSS-B-SHHHHHHHHHHHH--IIIIIIHHHHHTTTTGGGGHHHHHHHHHHHHHHHHHHHHHHHHHHTSSSPPPHHHHHHHHTT-HHHHHHHHHHHHHHHHHHHHHHHHHHHHHHHHH-TTS-HHHHHHHHHHHHHHHHHHHHHHHHHHHHHHHHHHHHHHHHHHHHHHHHHHHHTTHHHHHHHTS-HHHH----TT-TTHHHHHHHHHHHHHHHGGG-HHHHHHHHHBSSHHHHHHHHHHHHHHHHHHHHHHHHHHHHGGGT---BTTB-HHHHHHHHHHHH-HHHHHHHHHHHHHHHHHHHHHHHHHHHHHHHHHIIIIIIHHHTTS-TTTTTT-HHHHHHHHHHHHHHHHHHHHHHHHHHHTT--HHHHHHHHHHHHGGGHHHHHHHHHS-HHHHGGGHHHHHHHHHHHHHHHHHHHHHHHHTT-GGGGGGHHHHHHHHHHHHHHHHHHHHHHHHHHHT-HHHHHHHHHHHHHHTT-S-EEE--S--EE---TTTTTHHHHHT-PPEE-HHHHHHH-GGGEEEETTEEEE-EETTEEHHHHTSGGGSGGGS-HHHHHTTEEEETTEEEEETT-TTEESSS--PPPGGGSPBGGGGSTTS-HHHHHHHHHHHH-

Radius of gyration: 36.13 Å; Cα contacts (8 Å, |Δi|>4): 1075; chains: 1; bounding box: 96×46×97 Å